Protein AF-A0AAV6MFD0-F1 (afdb_monomer_lite)

Structure (mmCIF, N/CA/C/O backbone):
data_AF-A0AAV6MFD0-F1
#
_entry.id   AF-A0AAV6MFD0-F1
#
loop_
_atom_site.group_PDB
_atom_site.id
_atom_site.type_symbol
_atom_site.label_atom_id
_atom_site.label_alt_id
_atom_site.label_comp_id
_atom_site.label_asym_id
_atom_site.label_entity_id
_atom_site.label_seq_id
_atom_site.pdbx_PDB_ins_code
_atom_site.Cartn_x
_atom_site.Cartn_y
_atom_site.Cartn_z
_atom_site.occupancy
_atom_site.B_iso_or_equiv
_atom_site.auth_seq_id
_atom_site.auth_comp_id
_atom_site.auth_asym_id
_atom_site.auth_atom_id
_atom_site.pdbx_PDB_model_num
ATOM 1 N N . MET A 1 1 ? 33.790 6.478 -23.981 1.00 60.81 1 MET A N 1
ATOM 2 C CA . MET A 1 1 ? 33.180 5.130 -23.931 1.00 60.81 1 MET A CA 1
ATOM 3 C C . MET A 1 1 ? 33.487 4.401 -22.621 1.00 60.81 1 MET A C 1
ATOM 5 O O . MET A 1 1 ? 32.547 4.173 -21.878 1.00 60.81 1 MET A O 1
ATOM 9 N N . ALA A 1 2 ? 34.751 4.144 -22.249 1.00 69.44 2 ALA A N 1
ATOM 10 C CA . ALA A 1 2 ? 35.078 3.409 -21.008 1.00 69.44 2 ALA A CA 1
ATOM 11 C C . ALA A 1 2 ? 34.530 4.035 -19.699 1.00 69.44 2 ALA A C 1
ATOM 13 O O . ALA A 1 2 ? 34.073 3.314 -18.813 1.00 69.44 2 ALA A O 1
ATOM 14 N N . SER A 1 3 ? 34.524 5.371 -19.586 1.00 84.44 3 SER A N 1
ATOM 15 C CA . SER A 1 3 ? 34.003 6.075 -18.399 1.00 84.44 3 SER A CA 1
ATOM 16 C C . SER A 1 3 ? 32.478 5.935 -18.230 1.00 84.44 3 SER A C 1
ATOM 18 O O . SER A 1 3 ? 32.012 5.660 -17.128 1.00 84.44 3 SER A O 1
ATOM 20 N N . ASP A 1 4 ? 31.698 6.026 -19.318 1.00 87.19 4 ASP A N 1
ATOM 21 C CA . ASP A 1 4 ? 30.232 5.868 -19.255 1.00 87.19 4 ASP A CA 1
ATOM 22 C C . ASP A 1 4 ? 29.831 4.421 -18.949 1.00 87.19 4 ASP A C 1
ATOM 24 O O . ASP A 1 4 ? 28.954 4.187 -18.125 1.00 87.19 4 ASP A O 1
ATOM 28 N N . GLN A 1 5 ? 30.529 3.442 -19.531 1.00 91.81 5 GLN A N 1
ATOM 29 C CA . GLN A 1 5 ? 30.286 2.027 -19.240 1.00 91.81 5 GLN A CA 1
ATOM 30 C C . GLN A 1 5 ? 30.584 1.687 -17.776 1.00 91.81 5 GLN A C 1
ATOM 32 O O . GLN A 1 5 ? 29.829 0.950 -17.140 1.00 91.81 5 GLN A O 1
ATOM 37 N N . THR A 1 6 ? 31.650 2.269 -17.222 1.00 94.56 6 THR A N 1
ATOM 38 C CA . THR A 1 6 ? 31.984 2.131 -15.799 1.00 94.56 6 THR A CA 1
ATOM 39 C C . THR A 1 6 ? 30.906 2.767 -14.919 1.00 94.56 6 THR A C 1
ATOM 41 O O . THR A 1 6 ? 30.470 2.152 -13.946 1.00 94.56 6 THR A O 1
ATOM 44 N N . LEU A 1 7 ? 30.427 3.965 -15.277 1.00 95.00 7 LEU A N 1
ATOM 45 C CA . LEU A 1 7 ? 29.325 4.625 -14.576 1.00 95.00 7 LEU A CA 1
ATOM 46 C C . LEU A 1 7 ? 28.056 3.767 -14.604 1.00 95.00 7 LEU A C 1
ATOM 48 O O . LEU A 1 7 ? 27.486 3.508 -13.549 1.00 95.00 7 LEU A O 1
ATOM 52 N N . PHE A 1 8 ? 27.658 3.264 -15.774 1.00 96.44 8 PHE A N 1
ATOM 53 C CA . PHE A 1 8 ? 26.491 2.398 -15.923 1.00 96.44 8 PHE A CA 1
ATOM 54 C C . PHE A 1 8 ? 26.594 1.142 -15.057 1.00 96.44 8 PHE A C 1
ATOM 56 O O . PHE A 1 8 ? 25.650 0.816 -14.338 1.00 96.44 8 PHE A O 1
ATOM 63 N N . HIS A 1 9 ? 27.743 0.462 -15.069 1.00 96.44 9 HIS A N 1
ATOM 64 C CA . HIS A 1 9 ? 27.942 -0.752 -14.281 1.00 96.44 9 HIS A CA 1
ATOM 65 C C . HIS A 1 9 ? 27.902 -0.474 -12.772 1.00 96.44 9 HIS A C 1
ATOM 67 O O . HIS A 1 9 ? 27.241 -1.198 -12.029 1.00 96.44 9 HIS A O 1
ATOM 73 N N . ASN A 1 10 ? 28.531 0.614 -12.319 1.00 96.94 10 ASN A N 1
ATOM 74 C CA . ASN A 1 10 ? 28.501 1.028 -10.915 1.00 96.94 10 ASN A CA 1
ATOM 75 C C . ASN A 1 10 ? 27.097 1.452 -10.471 1.00 96.94 10 ASN A C 1
ATOM 77 O O . ASN A 1 10 ? 26.659 1.094 -9.380 1.00 96.94 10 ASN A O 1
ATOM 81 N N . SER A 1 11 ? 26.366 2.181 -11.317 1.00 97.38 11 SER A N 1
ATOM 82 C CA . SER A 1 11 ? 24.970 2.546 -11.078 1.00 97.38 11 SER A CA 1
ATOM 83 C C . SER A 1 11 ? 24.072 1.309 -11.009 1.00 97.38 11 SER A C 1
ATOM 85 O O . SER A 1 11 ? 23.216 1.221 -10.130 1.00 97.38 11 SER A O 1
ATOM 87 N N . LEU A 1 12 ? 24.287 0.332 -11.892 1.00 97.50 12 LEU A N 1
ATOM 88 C CA . LEU A 1 12 ? 23.542 -0.922 -11.899 1.00 97.50 12 LEU A CA 1
ATOM 89 C C . LEU A 1 12 ? 23.825 -1.723 -10.627 1.00 97.50 12 LEU A C 1
ATOM 91 O O . LEU A 1 12 ? 22.891 -2.158 -9.958 1.00 97.50 12 LEU A O 1
ATOM 95 N N . LEU A 1 13 ? 25.097 -1.856 -10.245 1.00 97.19 13 LEU A N 1
ATOM 96 C CA . LEU A 1 13 ? 25.490 -2.484 -8.988 1.00 97.19 13 LEU A CA 1
ATOM 97 C C . LEU A 1 13 ? 24.844 -1.771 -7.794 1.00 97.19 13 LEU A C 1
ATOM 99 O O . LEU A 1 13 ? 24.273 -2.428 -6.926 1.00 97.19 13 LEU A O 1
ATOM 103 N N . ALA A 1 14 ? 24.859 -0.435 -7.776 1.00 96.44 14 ALA A N 1
ATOM 104 C CA . ALA A 1 14 ? 24.201 0.348 -6.738 1.00 96.44 14 ALA A CA 1
ATOM 105 C C . ALA A 1 14 ? 22.700 0.031 -6.651 1.00 96.44 14 ALA A C 1
ATOM 107 O O . ALA A 1 14 ? 22.212 -0.180 -5.545 1.00 96.44 14 ALA A O 1
ATOM 108 N N . LEU A 1 15 ? 21.983 -0.087 -7.779 1.00 96.88 15 LEU A N 1
ATOM 109 C CA . LEU A 1 15 ? 20.562 -0.466 -7.808 1.00 96.88 15 LEU A CA 1
ATOM 110 C C . LEU A 1 15 ? 20.304 -1.824 -7.129 1.00 96.88 15 LEU A C 1
ATOM 112 O O . LEU A 1 15 ? 19.366 -1.950 -6.338 1.00 96.88 15 LEU A O 1
ATOM 116 N N . TYR A 1 16 ? 21.147 -2.825 -7.391 1.00 96.38 16 TYR A N 1
ATOM 117 C CA . TYR A 1 16 ? 21.036 -4.130 -6.733 1.00 96.38 16 TYR A CA 1
ATOM 118 C C . TYR A 1 16 ? 21.397 -4.063 -5.244 1.00 96.38 16 TYR A C 1
ATOM 120 O O . TYR A 1 16 ? 20.725 -4.689 -4.424 1.00 96.38 16 TYR A O 1
ATOM 128 N N . LEU A 1 17 ? 22.409 -3.274 -4.870 1.00 95.88 17 LEU A N 1
ATOM 129 C CA . LEU A 1 17 ? 22.854 -3.141 -3.481 1.00 95.88 17 LEU A CA 1
ATOM 130 C C . LEU A 1 17 ? 21.866 -2.370 -2.597 1.00 95.88 17 LEU A C 1
ATOM 132 O O . LEU A 1 17 ? 21.752 -2.683 -1.414 1.00 95.88 17 LEU A O 1
ATOM 136 N N . ILE A 1 18 ? 21.121 -1.398 -3.135 1.00 94.50 18 ILE A N 1
ATOM 137 C CA . ILE A 1 18 ? 20.129 -0.642 -2.347 1.00 94.50 18 ILE A CA 1
ATOM 138 C C . ILE A 1 18 ? 18.851 -1.444 -2.061 1.00 94.50 18 ILE A C 1
ATOM 140 O O . ILE A 1 18 ? 18.141 -1.132 -1.103 1.00 94.50 18 ILE A O 1
ATOM 144 N N . GLY A 1 19 ? 18.547 -2.479 -2.852 1.00 91.06 19 GLY A N 1
ATOM 145 C CA . GLY A 1 19 ? 17.325 -3.281 -2.727 1.00 91.06 19 GLY A CA 1
ATOM 146 C C . GLY A 1 19 ? 17.182 -3.996 -1.373 1.00 91.06 19 GLY A C 1
ATOM 147 O O . GLY A 1 19 ? 16.218 -3.719 -0.652 1.00 91.06 19 GLY A O 1
ATOM 148 N N . PRO A 1 20 ? 18.118 -4.883 -0.976 1.00 91.19 20 PRO A N 1
ATOM 149 C CA . PRO A 1 20 ? 18.014 -5.631 0.279 1.00 91.19 20 PRO A CA 1
ATOM 150 C C . PRO A 1 20 ? 17.936 -4.740 1.534 1.00 91.19 20 PRO A C 1
ATOM 152 O O . PRO A 1 20 ? 17.018 -4.946 2.336 1.00 91.19 20 PRO A O 1
ATOM 155 N N . PRO A 1 21 ? 18.786 -3.703 1.709 1.00 91.25 21 PRO A N 1
ATOM 156 C CA . PRO A 1 21 ? 18.661 -2.770 2.827 1.00 91.25 21 PRO A CA 1
ATOM 157 C C . PRO A 1 21 ? 17.317 -2.040 2.843 1.00 91.25 21 PRO A C 1
ATOM 159 O O . PRO A 1 21 ? 16.746 -1.849 3.917 1.00 91.25 21 PRO A O 1
ATOM 162 N N . THR A 1 22 ? 16.777 -1.675 1.675 1.00 89.38 22 THR A N 1
ATOM 163 C CA . THR A 1 22 ? 15.444 -1.062 1.562 1.00 89.38 22 THR A CA 1
ATOM 164 C C . THR A 1 22 ? 14.358 -2.025 2.052 1.00 89.38 22 THR A C 1
ATOM 166 O O . THR A 1 22 ? 13.539 -1.643 2.889 1.00 89.38 22 THR A O 1
ATOM 169 N N . ALA A 1 23 ? 14.383 -3.288 1.611 1.00 86.06 23 ALA A N 1
ATOM 170 C CA . ALA A 1 23 ? 13.405 -4.299 2.018 1.00 86.06 23 ALA A CA 1
ATOM 171 C C . ALA A 1 23 ? 13.430 -4.571 3.530 1.00 86.06 23 ALA A C 1
ATOM 173 O O . ALA A 1 23 ? 12.378 -4.635 4.174 1.00 86.06 23 ALA A O 1
ATOM 174 N N . VAL A 1 24 ? 14.631 -4.703 4.103 1.00 85.62 24 VAL A N 1
ATOM 175 C CA . VAL A 1 24 ? 14.827 -4.893 5.547 1.00 85.62 24 VAL A CA 1
ATOM 176 C C . VAL A 1 24 ? 14.362 -3.656 6.310 1.00 85.62 24 VAL A C 1
ATOM 178 O O . VAL A 1 24 ? 13.569 -3.776 7.243 1.00 85.62 24 VAL A O 1
ATOM 181 N N . SER A 1 25 ? 14.779 -2.462 5.886 1.00 85.06 25 SER A N 1
ATOM 182 C CA . SER A 1 25 ? 14.418 -1.211 6.560 1.00 85.06 25 SER A CA 1
ATOM 183 C C . SER A 1 25 ? 12.909 -1.006 6.578 1.00 85.06 25 SER A C 1
ATOM 185 O O . SER A 1 25 ? 12.350 -0.726 7.634 1.00 85.06 25 SER A O 1
ATOM 187 N N . LEU A 1 26 ? 12.219 -1.231 5.456 1.00 84.75 26 LEU A N 1
ATOM 188 C CA . LEU A 1 26 ? 10.765 -1.069 5.359 1.00 84.75 26 LEU A CA 1
ATOM 189 C C . LEU A 1 26 ? 9.966 -2.148 6.104 1.00 84.75 26 LEU A C 1
ATOM 191 O O . LEU A 1 26 ? 8.753 -2.000 6.254 1.00 84.75 26 LEU A O 1
ATOM 195 N N . ARG A 1 27 ? 10.601 -3.212 6.617 1.00 78.25 27 ARG A N 1
ATOM 196 C CA . ARG A 1 27 ? 9.952 -4.146 7.554 1.00 78.25 27 ARG A CA 1
ATOM 197 C C . ARG A 1 27 ? 9.784 -3.524 8.944 1.00 78.25 27 ARG A C 1
ATOM 199 O O . ARG A 1 27 ? 8.785 -3.799 9.604 1.00 78.25 27 ARG A O 1
ATOM 206 N N . PHE A 1 28 ? 10.715 -2.667 9.361 1.00 79.12 28 PHE A N 1
ATOM 207 C CA . PHE A 1 28 ? 10.746 -2.077 10.707 1.00 79.12 28 PHE A CA 1
ATOM 208 C C . PHE A 1 28 ? 10.357 -0.593 10.724 1.00 79.12 28 PHE A C 1
ATOM 210 O O . PHE A 1 28 ? 9.694 -0.120 11.645 1.00 79.12 28 PHE A O 1
ATOM 217 N N . LEU A 1 29 ? 10.741 0.148 9.687 1.00 79.00 29 LEU A N 1
ATOM 218 C CA . LEU A 1 29 ? 10.576 1.588 9.561 1.00 79.00 29 LEU A CA 1
ATOM 219 C C . LEU A 1 29 ? 9.691 1.892 8.357 1.00 79.00 29 LEU A C 1
ATOM 221 O O . LEU A 1 29 ? 10.144 1.940 7.217 1.00 79.00 29 LEU A O 1
ATOM 225 N N . GLN A 1 30 ? 8.409 2.133 8.620 1.00 80.31 30 GLN A N 1
ATOM 226 C CA . GLN A 1 30 ? 7.499 2.573 7.569 1.00 80.31 30 GLN A CA 1
ATOM 227 C C . GLN A 1 30 ? 7.859 3.981 7.104 1.00 80.31 30 GLN A C 1
ATOM 229 O O . GLN A 1 30 ? 8.066 4.884 7.923 1.00 80.31 30 GLN A O 1
ATOM 234 N N . ALA A 1 31 ? 7.898 4.169 5.783 1.00 74.19 31 ALA A N 1
ATOM 235 C CA . ALA A 1 31 ? 8.101 5.484 5.199 1.00 74.19 31 ALA A CA 1
ATOM 236 C C . ALA A 1 31 ? 6.989 6.434 5.695 1.00 74.19 31 ALA A C 1
ATOM 238 O O . ALA A 1 31 ? 5.804 6.102 5.575 1.00 74.19 31 ALA A O 1
ATOM 239 N N . PRO A 1 32 ? 7.345 7.602 6.253 1.00 78.12 32 PRO A N 1
ATOM 240 C CA . PRO A 1 32 ? 6.478 8.448 7.078 1.00 78.12 32 PRO A CA 1
ATOM 241 C C . PRO A 1 32 ? 5.497 9.286 6.240 1.00 78.12 32 PRO A C 1
ATOM 243 O O . PRO A 1 32 ? 5.425 10.500 6.381 1.00 78.12 32 PRO A O 1
ATOM 246 N N . TYR A 1 33 ? 4.747 8.670 5.330 1.00 75.44 33 TYR A N 1
ATOM 247 C CA . TYR A 1 33 ? 3.759 9.372 4.513 1.00 75.44 33 TYR A CA 1
ATOM 248 C C . TYR A 1 33 ? 2.488 8.550 4.300 1.00 75.44 33 TYR A C 1
ATOM 250 O O . TYR A 1 33 ? 2.470 7.320 4.393 1.00 75.44 33 TYR A O 1
ATOM 258 N N . GLY A 1 34 ? 1.384 9.240 4.005 1.00 76.94 34 GLY A N 1
ATOM 259 C CA . GLY A 1 34 ? 0.070 8.612 3.883 1.00 76.94 34 GLY A CA 1
ATOM 260 C C . GLY A 1 34 ? -0.427 8.067 5.226 1.00 76.94 34 GLY A C 1
ATOM 261 O O . GLY A 1 34 ? -0.542 8.814 6.195 1.00 76.94 34 GLY A O 1
ATOM 262 N N . LYS A 1 35 ? -0.733 6.765 5.286 1.00 73.56 35 LYS A N 1
ATOM 263 C CA . LYS A 1 35 ? -1.275 6.091 6.486 1.00 73.56 35 LYS A CA 1
ATOM 264 C C . LYS A 1 35 ? -0.295 6.027 7.658 1.00 73.56 35 LYS A C 1
ATOM 266 O O . LYS A 1 35 ? -0.737 5.901 8.795 1.00 73.56 35 LYS A O 1
ATOM 271 N N . HIS A 1 36 ? 1.001 6.129 7.365 1.00 77.25 36 HIS A N 1
ATOM 272 C CA . HIS A 1 36 ? 2.100 5.986 8.324 1.00 77.25 36 HIS A CA 1
ATOM 273 C C . HIS A 1 36 ? 2.770 7.326 8.657 1.00 77.25 36 HIS A C 1
ATOM 275 O O . HIS A 1 36 ? 3.905 7.352 9.123 1.00 77.25 36 HIS A O 1
ATOM 281 N N . ASN A 1 37 ? 2.102 8.452 8.380 1.00 75.44 37 ASN A N 1
ATOM 282 C CA . ASN A 1 37 ? 2.649 9.770 8.687 1.00 75.44 37 ASN A CA 1
ATOM 283 C C . ASN A 1 37 ? 2.888 9.941 10.199 1.00 75.44 37 ASN A C 1
ATOM 285 O O . ASN A 1 37 ? 2.001 9.653 11.002 1.00 75.44 37 ASN A O 1
ATOM 289 N N . ARG A 1 38 ? 4.067 10.450 10.573 1.00 76.88 38 ARG A N 1
ATOM 290 C CA . ARG A 1 38 ? 4.470 10.715 11.964 1.00 76.88 38 ARG A CA 1
ATOM 291 C C . ARG A 1 38 ? 5.343 11.974 12.049 1.00 76.88 38 ARG A C 1
ATOM 293 O O . ARG A 1 38 ? 6.074 12.248 11.095 1.00 76.88 38 ARG A O 1
ATOM 300 N N . PRO A 1 39 ? 5.288 12.737 13.156 1.00 74.12 39 PRO A N 1
ATOM 301 C CA . PRO A 1 39 ? 6.138 13.913 13.341 1.00 74.12 39 PRO A CA 1
ATOM 302 C C . PRO A 1 39 ? 7.629 13.531 13.410 1.00 74.12 39 PRO A C 1
ATOM 304 O O . PRO A 1 39 ? 7.971 12.372 13.644 1.00 74.12 39 PRO A O 1
ATOM 307 N N . GLY A 1 40 ? 8.516 14.510 13.198 1.00 79.75 40 GLY A N 1
ATOM 308 C CA . GLY A 1 40 ? 9.974 14.332 13.315 1.00 79.75 40 GLY A CA 1
ATOM 309 C C . GLY A 1 40 ? 10.732 14.063 12.007 1.00 79.75 40 GLY A C 1
ATOM 310 O O . GLY A 1 40 ? 11.914 13.754 12.056 1.00 79.75 40 GLY A O 1
ATOM 311 N N . TRP A 1 41 ? 10.089 14.201 10.841 1.00 82.25 41 TRP A N 1
ATOM 312 C CA . TRP A 1 41 ? 10.698 13.963 9.515 1.00 82.25 41 TRP A CA 1
ATOM 313 C C . TRP A 1 41 ? 10.954 15.244 8.701 1.00 82.25 41 TRP A C 1
ATOM 315 O O . TRP A 1 41 ? 11.002 15.219 7.471 1.00 82.25 41 TRP A O 1
ATOM 325 N N . GLY A 1 42 ? 11.134 16.368 9.398 1.00 86.19 42 GLY A N 1
ATOM 326 C CA . GLY A 1 42 ? 11.449 17.660 8.790 1.00 86.19 42 GLY A CA 1
ATOM 327 C C . GLY A 1 42 ? 10.239 18.376 8.169 1.00 86.19 42 GLY A C 1
ATOM 328 O O . GLY A 1 42 ? 9.090 18.053 8.491 1.00 86.19 42 GLY A O 1
ATOM 329 N N . PRO A 1 43 ? 10.481 19.387 7.313 1.00 89.94 43 PRO A N 1
ATOM 330 C CA . PRO A 1 43 ? 9.419 20.173 6.699 1.00 89.94 43 PRO A CA 1
ATOM 331 C C . PRO A 1 43 ? 8.567 19.326 5.752 1.00 89.94 43 PRO A C 1
ATOM 333 O O . PRO A 1 43 ? 9.021 18.337 5.166 1.00 89.94 43 PRO A O 1
ATOM 336 N N . THR A 1 44 ? 7.315 19.743 5.580 1.00 89.69 44 THR A N 1
ATOM 337 C CA . THR A 1 44 ? 6.358 19.060 4.708 1.00 89.69 44 THR A CA 1
ATOM 338 C C . THR A 1 44 ? 5.912 19.956 3.556 1.00 89.69 44 THR A C 1
ATOM 340 O O . THR A 1 44 ? 5.904 21.178 3.675 1.00 89.69 44 THR A O 1
ATOM 343 N N . MET A 1 45 ? 5.540 19.346 2.431 1.00 88.75 45 MET A N 1
ATOM 344 C CA . MET A 1 45 ? 5.013 20.026 1.245 1.00 88.75 45 MET A CA 1
ATOM 345 C C . MET A 1 45 ? 3.674 19.420 0.805 1.00 88.75 45 MET A C 1
ATOM 347 O O . MET A 1 45 ? 3.234 18.390 1.321 1.00 88.75 45 MET A O 1
ATOM 351 N N . SER A 1 46 ? 2.997 20.046 -0.163 1.00 89.12 46 SER A N 1
ATOM 352 C CA . SER A 1 46 ? 1.727 19.505 -0.662 1.00 89.12 46 SER A CA 1
ATOM 353 C C . SER A 1 46 ? 1.931 18.146 -1.343 1.00 89.12 46 SER A C 1
ATOM 355 O O . SER A 1 46 ? 2.851 17.985 -2.142 1.00 89.12 46 SER A O 1
ATOM 357 N N . VAL A 1 47 ? 1.052 17.180 -1.056 1.00 87.75 47 VAL A N 1
ATOM 358 C CA . VAL A 1 47 ? 1.147 15.816 -1.605 1.00 87.75 47 VAL A CA 1
ATOM 359 C C . VAL A 1 47 ? 1.201 15.802 -3.143 1.00 87.75 47 VAL A C 1
ATOM 361 O O . VAL A 1 47 ? 2.095 15.145 -3.666 1.00 87.75 47 VAL A O 1
ATOM 364 N N . PRO A 1 48 ? 0.338 16.522 -3.896 1.00 90.25 48 PRO A N 1
ATOM 365 C CA . PRO A 1 48 ? 0.422 16.518 -5.359 1.00 90.25 48 PRO A CA 1
ATOM 366 C C . PRO A 1 48 ? 1.765 17.045 -5.880 1.00 90.25 48 PRO A C 1
ATOM 368 O O . PRO A 1 48 ? 2.330 16.463 -6.799 1.00 90.25 48 PRO A O 1
ATOM 371 N N . LEU A 1 49 ? 2.300 18.106 -5.262 1.00 91.25 49 LEU A N 1
ATOM 372 C CA . LEU A 1 49 ? 3.596 18.669 -5.646 1.00 91.25 49 LEU A CA 1
ATOM 373 C C . LEU A 1 49 ? 4.744 17.698 -5.356 1.00 91.25 49 LEU A C 1
ATOM 375 O O . LEU A 1 49 ? 5.616 17.539 -6.200 1.00 91.25 49 LEU A O 1
ATOM 379 N N . ALA A 1 50 ? 4.721 17.019 -4.204 1.00 92.25 50 ALA A N 1
ATOM 380 C CA . ALA A 1 50 ? 5.728 16.017 -3.862 1.00 92.25 50 ALA A CA 1
ATOM 381 C C . ALA A 1 50 ? 5.776 14.887 -4.895 1.00 92.25 50 ALA A C 1
ATOM 383 O O . ALA A 1 50 ? 6.854 14.562 -5.381 1.00 92.25 50 ALA A O 1
ATOM 384 N N . TRP A 1 51 ? 4.612 14.342 -5.269 1.00 90.88 51 TRP A N 1
ATOM 385 C CA . TRP A 1 51 ? 4.518 13.292 -6.285 1.00 90.88 51 TRP A CA 1
ATOM 386 C C . TRP A 1 51 ? 4.982 13.769 -7.664 1.00 90.88 51 TRP A C 1
ATOM 388 O O . TRP A 1 51 ? 5.725 13.053 -8.321 1.00 90.88 51 TRP A O 1
ATOM 398 N N . PHE A 1 52 ? 4.595 14.977 -8.088 1.00 95.62 52 PHE A N 1
ATOM 399 C CA . PHE A 1 52 ? 5.070 15.539 -9.356 1.00 95.62 52 PHE A CA 1
ATOM 400 C C . PHE A 1 52 ? 6.597 15.683 -9.367 1.00 95.62 52 PHE A C 1
ATOM 402 O O . PHE A 1 52 ? 7.252 15.204 -10.287 1.00 95.62 52 PHE A O 1
ATOM 409 N N . LEU A 1 53 ? 7.172 16.303 -8.331 1.00 95.44 53 LEU A N 1
ATOM 410 C CA . LEU A 1 53 ? 8.610 16.556 -8.269 1.00 95.44 53 LEU A CA 1
ATOM 411 C C . LEU A 1 53 ? 9.405 15.256 -8.199 1.00 95.44 53 LEU A C 1
ATOM 413 O O . LEU A 1 53 ? 10.305 15.073 -9.012 1.00 95.44 53 LEU A O 1
ATOM 417 N N . MET A 1 54 ? 9.063 14.354 -7.274 1.00 95.38 54 MET A N 1
ATOM 418 C CA . MET A 1 54 ? 9.855 13.147 -7.035 1.00 95.38 54 MET A CA 1
ATOM 419 C C . MET A 1 54 ? 9.836 12.174 -8.219 1.00 95.38 54 MET A C 1
ATOM 421 O O . MET A 1 54 ? 10.826 11.487 -8.440 1.00 95.38 54 MET A O 1
ATOM 425 N N . GLU A 1 55 ? 8.747 12.133 -8.992 1.00 96.62 55 GLU A N 1
ATOM 426 C CA . GLU A 1 55 ? 8.626 11.271 -10.175 1.00 96.62 55 GLU A CA 1
ATOM 427 C C . GLU A 1 55 ? 9.172 11.939 -11.446 1.00 96.62 55 GLU A C 1
ATOM 429 O O . GLU A 1 55 ? 9.614 11.240 -12.354 1.00 96.62 55 GLU A O 1
ATOM 434 N N . SER A 1 56 ? 9.243 13.277 -11.501 1.00 96.81 56 SER A N 1
ATOM 435 C CA . SER A 1 56 ? 9.637 14.024 -12.708 1.00 96.81 56 SER A CA 1
ATOM 436 C C . SER A 1 56 ? 10.930 13.587 -13.414 1.00 96.81 56 SER A C 1
ATOM 438 O O . SER A 1 56 ? 10.910 13.611 -14.651 1.00 96.81 56 SER A O 1
ATOM 440 N N . PRO A 1 57 ? 12.018 13.146 -12.732 1.00 97.88 57 PRO A N 1
ATOM 441 C CA . PRO A 1 57 ? 13.240 12.702 -13.412 1.00 97.88 57 PRO A CA 1
ATOM 442 C C . PRO A 1 57 ? 13.015 11.612 -14.453 1.00 97.88 57 PRO A C 1
ATOM 444 O O . PRO A 1 57 ? 13.702 11.556 -15.465 1.00 97.88 57 PRO A O 1
ATOM 447 N N . THR A 1 58 ? 12.021 10.760 -14.248 1.00 97.19 58 THR A N 1
ATOM 448 C CA . THR A 1 58 ? 11.704 9.654 -15.161 1.00 97.19 58 THR A CA 1
ATOM 449 C C . THR A 1 58 ? 11.156 10.114 -16.511 1.00 97.19 58 THR A C 1
ATOM 451 O O . THR A 1 58 ? 11.234 9.366 -17.480 1.00 97.19 58 THR A O 1
ATOM 454 N N . LEU A 1 59 ? 10.646 11.346 -16.607 1.00 97.19 59 LEU A N 1
ATOM 455 C CA . LEU A 1 59 ? 10.208 11.940 -17.867 1.00 97.19 59 LEU A CA 1
ATOM 456 C C . LEU A 1 59 ? 11.323 12.755 -18.509 1.00 97.19 59 LEU A C 1
ATOM 458 O O . LEU A 1 59 ? 11.794 12.413 -19.590 1.00 97.19 59 LEU A O 1
ATOM 462 N N . TRP A 1 60 ? 11.752 13.836 -17.853 1.00 97.50 60 TRP A N 1
ATOM 463 C CA . TRP A 1 60 ? 12.663 14.782 -18.493 1.00 97.50 60 TRP A CA 1
ATOM 464 C C . TRP A 1 60 ? 14.055 14.180 -18.705 1.00 97.50 60 TRP A C 1
ATOM 466 O O . TRP A 1 60 ? 14.630 14.391 -19.766 1.00 97.50 60 TRP A O 1
ATOM 476 N N . LEU A 1 61 ? 14.584 13.375 -17.774 1.00 97.62 61 LEU A N 1
ATOM 477 C CA . LEU A 1 61 ? 15.913 12.780 -17.955 1.00 97.62 61 LEU A CA 1
ATOM 478 C C . LEU A 1 61 ? 15.888 11.689 -19.031 1.00 97.62 61 LEU A C 1
ATOM 480 O O . LEU A 1 61 ? 16.814 11.616 -19.831 1.00 97.62 61 LEU A O 1
ATOM 484 N N . THR A 1 62 ? 14.808 10.908 -19.115 1.00 97.81 62 THR A N 1
ATOM 485 C CA . THR A 1 62 ? 14.617 9.926 -20.192 1.00 97.81 62 THR A CA 1
ATOM 486 C C . THR A 1 62 ? 14.602 10.606 -21.557 1.00 97.81 62 THR A C 1
ATOM 488 O O . THR A 1 62 ? 15.335 10.200 -22.455 1.00 97.81 62 THR A O 1
ATOM 491 N N . LEU A 1 63 ? 13.825 11.684 -21.707 1.00 97.31 63 LEU A N 1
ATOM 492 C CA . LEU A 1 63 ? 13.741 12.442 -22.959 1.00 97.31 63 LEU A CA 1
ATOM 493 C C . LEU A 1 63 ? 15.072 13.106 -23.346 1.00 97.31 63 LEU A C 1
ATOM 495 O O . LEU A 1 63 ? 15.353 13.241 -24.533 1.00 97.31 63 LEU A O 1
ATOM 499 N N . LEU A 1 64 ? 15.898 13.491 -22.367 1.00 97.12 64 LEU A N 1
ATOM 500 C CA . LEU A 1 64 ? 17.231 14.051 -22.612 1.00 97.12 64 LEU A CA 1
ATOM 501 C C . LEU A 1 64 ? 18.278 12.982 -22.959 1.00 97.12 64 LEU A C 1
ATOM 503 O O . LEU A 1 64 ? 19.134 13.220 -23.805 1.00 97.12 64 LEU A O 1
ATOM 507 N N . LEU A 1 65 ? 18.247 11.820 -22.299 1.00 96.25 65 LEU A N 1
ATOM 508 C CA . LEU A 1 65 ? 19.280 10.787 -22.443 1.00 96.25 65 LEU A CA 1
ATOM 509 C C . LEU A 1 65 ? 19.019 9.809 -23.587 1.00 96.25 65 LEU A C 1
ATOM 511 O O . LEU A 1 65 ? 19.975 9.269 -24.146 1.00 96.25 65 LEU A O 1
ATOM 515 N N . PHE A 1 66 ? 17.753 9.539 -23.915 1.00 97.38 66 PHE A N 1
ATOM 516 C CA . PHE A 1 66 ? 17.401 8.542 -24.923 1.00 97.38 66 PHE A CA 1
ATOM 517 C C . PHE A 1 66 ? 17.997 8.858 -26.309 1.00 97.38 66 PHE A C 1
ATOM 519 O O . PHE A 1 66 ? 18.610 7.953 -26.874 1.00 97.38 66 PHE A O 1
ATOM 526 N N . PRO A 1 67 ? 17.931 10.104 -26.833 1.00 97.00 67 PRO A N 1
ATOM 527 C CA . PRO A 1 67 ? 18.491 10.447 -28.147 1.00 97.00 67 PRO A CA 1
ATOM 528 C C . PRO A 1 67 ? 20.014 10.285 -28.247 1.00 97.00 67 PRO A C 1
ATOM 530 O O . PRO A 1 67 ? 20.543 10.084 -29.332 1.00 97.00 67 PRO A O 1
ATOM 533 N N . SER A 1 68 ? 20.721 10.341 -27.117 1.00 93.75 68 SER A N 1
ATOM 534 C CA . SER A 1 68 ? 22.182 10.195 -27.041 1.00 93.75 68 SER A CA 1
ATOM 535 C C . SER A 1 68 ? 22.647 8.731 -27.028 1.00 93.75 68 SER A C 1
ATOM 537 O O . SER A 1 68 ? 23.812 8.449 -26.743 1.00 93.75 68 SER A O 1
ATOM 539 N N . GLY A 1 69 ? 21.733 7.779 -27.219 1.00 94.12 69 GLY A N 1
ATOM 540 C CA . GLY A 1 69 ? 22.040 6.357 -27.325 1.00 94.12 69 GLY A CA 1
ATOM 541 C C . GLY A 1 69 ? 22.226 5.902 -28.771 1.00 94.12 69 GLY A C 1
ATOM 542 O O . GLY A 1 69 ? 21.602 6.443 -29.685 1.00 94.12 69 GLY A O 1
ATOM 543 N N . ASP A 1 70 ? 23.041 4.868 -28.962 1.00 93.62 70 ASP A N 1
ATOM 544 C CA . ASP A 1 70 ? 23.392 4.333 -30.286 1.00 93.62 70 ASP A CA 1
ATOM 545 C C . ASP A 1 70 ? 22.171 3.681 -30.960 1.00 93.62 70 ASP A C 1
ATOM 547 O O . ASP A 1 70 ? 22.027 3.719 -32.178 1.00 93.62 70 ASP A O 1
ATOM 551 N N . ASN A 1 71 ? 21.234 3.176 -30.152 1.00 93.94 71 ASN A N 1
ATOM 552 C CA . ASN A 1 71 ? 19.986 2.534 -30.568 1.00 93.94 71 ASN A CA 1
ATOM 553 C C . ASN A 1 71 ? 18.780 3.490 -30.496 1.00 93.94 71 ASN A C 1
ATOM 555 O O . ASN A 1 71 ? 17.633 3.047 -30.480 1.00 93.94 71 ASN A O 1
ATOM 559 N N . SER A 1 72 ? 19.000 4.807 -30.429 1.00 93.44 72 SER A N 1
ATOM 560 C CA . SER A 1 72 ? 17.923 5.804 -30.289 1.00 93.44 72 SER A CA 1
ATOM 561 C C . SER A 1 72 ? 16.986 5.892 -31.500 1.00 93.44 72 SER A C 1
ATOM 563 O O . SER A 1 72 ? 15.811 6.226 -31.348 1.00 93.44 72 SER A O 1
ATOM 565 N N . SER A 1 73 ? 17.476 5.561 -32.696 1.00 94.75 73 SER A N 1
ATOM 566 C CA . SER A 1 73 ? 16.684 5.477 -33.930 1.00 94.75 73 SER A CA 1
ATOM 567 C C . SER A 1 73 ? 16.048 4.100 -34.150 1.00 94.75 73 SER A C 1
ATOM 569 O O . SER A 1 73 ? 15.224 3.943 -35.052 1.00 94.75 73 SER A O 1
ATOM 571 N N . ASN A 1 74 ? 16.399 3.099 -33.335 1.00 95.44 74 ASN A N 1
ATOM 572 C CA . ASN A 1 74 ? 15.865 1.750 -33.466 1.00 95.44 74 ASN A CA 1
ATOM 573 C C . ASN A 1 74 ? 14.393 1.717 -33.024 1.00 95.44 74 ASN A C 1
ATOM 575 O O . ASN A 1 74 ? 14.049 2.069 -31.892 1.00 95.44 74 ASN A O 1
ATOM 579 N N . TYR A 1 75 ? 13.516 1.236 -33.908 1.00 95.62 75 TYR A N 1
ATOM 580 C CA . TYR A 1 75 ? 12.080 1.154 -33.650 1.00 95.62 75 TYR A CA 1
ATOM 581 C C . TYR A 1 75 ? 11.727 0.236 -32.462 1.00 95.62 75 TYR A C 1
ATOM 583 O O . TYR A 1 75 ? 10.753 0.510 -31.764 1.00 95.62 75 TYR A O 1
ATOM 591 N N . LYS A 1 76 ? 12.518 -0.811 -32.180 1.00 96.81 76 LYS A N 1
ATOM 592 C CA . LYS A 1 76 ? 12.353 -1.695 -31.010 1.00 96.81 76 LYS A CA 1
ATOM 593 C C . LYS A 1 76 ? 12.644 -0.952 -29.706 1.00 96.81 76 LYS A C 1
ATOM 595 O O . LYS A 1 76 ? 11.838 -1.006 -28.776 1.00 96.81 76 LYS A O 1
ATOM 600 N N . SER A 1 77 ? 13.752 -0.210 -29.654 1.00 96.88 77 SER A N 1
ATOM 601 C CA . SER A 1 77 ? 14.110 0.631 -28.503 1.00 96.88 77 SER A CA 1
ATOM 602 C C . SER A 1 77 ? 13.098 1.756 -28.285 1.00 96.88 77 SER A C 1
ATOM 604 O O . SER A 1 77 ? 12.702 2.014 -27.147 1.00 96.88 77 SER A O 1
ATOM 606 N N . LEU A 1 78 ? 12.633 2.392 -29.366 1.00 97.12 78 LEU A N 1
ATOM 607 C CA . LEU A 1 78 ? 11.578 3.410 -29.326 1.00 97.12 78 LEU A CA 1
ATOM 608 C C . LEU A 1 78 ? 10.259 2.842 -28.788 1.00 97.12 78 LEU A C 1
ATOM 610 O O . LEU A 1 78 ? 9.617 3.460 -27.937 1.00 97.12 78 LEU A O 1
ATOM 614 N N . LEU A 1 79 ? 9.869 1.649 -29.240 1.00 96.69 79 LEU A N 1
ATOM 615 C CA . LEU A 1 79 ? 8.659 0.979 -28.777 1.00 96.69 79 LEU A CA 1
ATOM 616 C C . LEU A 1 79 ? 8.732 0.676 -27.274 1.00 96.69 79 LEU A C 1
ATOM 618 O O . LEU A 1 79 ? 7.800 1.009 -26.544 1.00 96.69 79 LEU A O 1
ATOM 622 N N . LEU A 1 80 ? 9.855 0.135 -26.791 1.00 97.50 80 LEU A N 1
ATOM 623 C CA . LEU A 1 80 ? 10.078 -0.093 -25.361 1.00 97.50 80 LEU A CA 1
ATOM 624 C C . LEU A 1 80 ? 10.000 1.211 -24.559 1.00 97.50 80 LEU A C 1
ATOM 626 O O . LEU A 1 80 ? 9.177 1.325 -23.650 1.00 97.50 80 LEU A O 1
ATOM 630 N N . ILE A 1 81 ? 10.808 2.221 -24.900 1.00 97.62 81 ILE A N 1
ATOM 631 C CA . ILE A 1 81 ? 10.858 3.453 -24.101 1.00 97.62 81 ILE A CA 1
ATOM 632 C C . ILE A 1 81 ? 9.521 4.204 -24.113 1.00 97.62 81 ILE A C 1
ATOM 634 O O . ILE A 1 81 ? 9.188 4.875 -23.137 1.00 97.62 81 ILE A O 1
ATOM 638 N N . SER A 1 82 ? 8.714 4.057 -25.170 1.00 97.69 82 SER A N 1
ATOM 639 C CA . SER A 1 82 ? 7.379 4.654 -25.231 1.00 97.69 82 SER A CA 1
ATOM 640 C C . SER A 1 82 ? 6.447 4.127 -24.132 1.00 97.69 82 SER A C 1
ATOM 642 O O . SER A 1 82 ? 5.716 4.917 -23.535 1.00 97.69 82 SER A O 1
ATOM 644 N N . LEU A 1 83 ? 6.520 2.834 -23.786 1.00 97.81 83 LEU A N 1
ATOM 645 C CA . LEU A 1 83 ? 5.737 2.243 -22.692 1.00 97.81 83 LEU A CA 1
ATOM 646 C C . LEU A 1 83 ? 6.211 2.746 -21.324 1.00 97.81 83 LEU A C 1
ATOM 648 O O . LEU A 1 83 ? 5.390 3.082 -20.469 1.00 97.81 83 LEU A O 1
ATOM 652 N N . PHE A 1 84 ? 7.527 2.880 -21.142 1.00 97.88 84 PHE A N 1
ATOM 653 C CA . PHE A 1 84 ? 8.112 3.479 -19.940 1.00 97.88 84 PHE A CA 1
ATOM 654 C C . PHE A 1 84 ? 7.641 4.928 -19.748 1.00 97.88 84 PHE A C 1
ATOM 656 O O . PHE A 1 84 ? 7.160 5.306 -18.677 1.00 97.88 84 PHE A O 1
ATOM 663 N N . LEU A 1 85 ? 7.705 5.735 -20.812 1.00 98.06 85 LEU A N 1
ATOM 664 C CA . LEU A 1 85 ? 7.218 7.113 -20.809 1.00 98.06 85 LEU A CA 1
ATOM 665 C C . LEU A 1 85 ? 5.703 7.188 -20.598 1.00 98.06 85 LEU A C 1
ATOM 667 O O . LEU A 1 85 ? 5.243 8.093 -19.908 1.00 98.06 85 LEU A O 1
ATOM 671 N N . LEU A 1 86 ? 4.921 6.247 -21.133 1.00 97.75 86 LEU A N 1
ATOM 672 C CA . LEU A 1 86 ? 3.472 6.191 -20.929 1.00 97.75 86 LEU A CA 1
ATOM 673 C C . LEU A 1 86 ? 3.118 5.986 -19.448 1.00 97.75 86 LEU A C 1
ATOM 675 O O . LEU A 1 86 ? 2.278 6.720 -18.913 1.00 97.75 86 LEU A O 1
ATOM 679 N N . HIS A 1 87 ? 3.783 5.043 -18.769 1.00 97.62 87 HIS A N 1
ATOM 680 C CA . HIS A 1 87 ? 3.639 4.862 -17.323 1.00 97.62 87 HIS A CA 1
ATOM 681 C C . HIS A 1 87 ? 3.956 6.159 -16.581 1.00 97.62 87 HIS A C 1
ATOM 683 O O . HIS A 1 87 ? 3.127 6.672 -15.819 1.00 97.62 87 HIS A O 1
ATOM 689 N N . TYR A 1 88 ? 5.136 6.727 -16.835 1.00 97.62 88 TYR A N 1
ATOM 690 C CA . TYR A 1 88 ? 5.604 7.894 -16.098 1.00 97.62 88 TYR A CA 1
ATOM 691 C C . TYR A 1 88 ? 4.872 9.185 -16.462 1.00 97.62 88 TYR A C 1
ATOM 693 O O . TYR A 1 88 ? 4.768 10.075 -15.621 1.00 97.62 88 TYR A O 1
ATOM 701 N N . LEU A 1 89 ? 4.248 9.281 -17.635 1.00 97.38 89 LEU A N 1
ATOM 702 C CA . LEU A 1 89 ? 3.325 10.366 -17.965 1.00 97.38 89 LEU A CA 1
ATOM 703 C C . LEU A 1 89 ? 2.079 10.283 -17.080 1.00 97.38 89 LEU A C 1
ATOM 705 O O . LEU A 1 89 ? 1.643 11.282 -16.496 1.00 97.38 89 LEU A O 1
ATOM 709 N N . ASN A 1 90 ? 1.521 9.080 -16.921 1.00 96.12 90 ASN A N 1
ATOM 710 C CA . ASN A 1 90 ? 0.420 8.874 -15.992 1.00 96.12 90 ASN A CA 1
ATOM 711 C C . ASN A 1 90 ? 0.853 9.122 -14.536 1.00 96.12 90 ASN A C 1
ATOM 713 O O . ASN A 1 90 ? 0.124 9.792 -13.803 1.00 96.12 90 ASN A O 1
ATOM 717 N N . ARG A 1 91 ? 2.025 8.634 -14.116 1.00 95.12 91 ARG A N 1
ATOM 718 C CA . ARG A 1 91 ? 2.493 8.708 -12.725 1.00 95.12 91 ARG A CA 1
ATOM 719 C C . ARG A 1 91 ? 2.939 10.106 -12.300 1.00 95.12 91 ARG A C 1
ATOM 721 O O . ARG A 1 91 ? 2.584 10.535 -11.205 1.00 95.12 91 ARG A O 1
ATOM 728 N N . THR A 1 92 ? 3.646 10.825 -13.166 1.00 95.38 92 THR A N 1
ATOM 729 C CA . THR A 1 92 ? 4.185 12.166 -12.897 1.00 95.38 92 THR A CA 1
ATOM 730 C C . THR A 1 92 ? 3.148 13.252 -13.148 1.00 95.38 92 THR A C 1
ATOM 732 O O . THR A 1 92 ? 3.035 14.180 -12.355 1.00 95.38 92 THR A O 1
ATOM 735 N N . CYS A 1 93 ? 2.354 13.160 -14.219 1.00 95.19 93 CYS A N 1
ATOM 736 C CA . CYS A 1 93 ? 1.423 14.231 -14.587 1.00 95.19 93 CYS A CA 1
ATOM 737 C C . CYS A 1 93 ? -0.018 13.899 -14.188 1.00 95.19 93 CYS A C 1
ATOM 739 O O . CYS A 1 93 ? -0.622 14.606 -13.378 1.00 95.19 93 CYS A O 1
ATOM 741 N N . LEU A 1 94 ? -0.590 12.818 -14.731 1.00 94.88 94 LEU A N 1
ATOM 742 C CA . LEU A 1 94 ? -2.030 12.558 -14.593 1.00 94.88 94 LEU A CA 1
ATOM 743 C C . LEU A 1 94 ? -2.438 12.243 -13.149 1.00 94.88 94 LEU A C 1
ATOM 745 O O . LEU A 1 94 ? -3.458 12.746 -12.674 1.00 94.88 94 LEU A O 1
ATOM 749 N N . TYR A 1 95 ? -1.658 11.439 -12.429 1.00 92.56 95 TYR A N 1
ATOM 750 C CA . TYR A 1 95 ? -1.958 11.046 -11.055 1.00 92.56 95 TYR A CA 1
ATOM 751 C C . TYR A 1 95 ? -1.893 12.236 -10.073 1.00 92.56 95 TYR A C 1
ATOM 753 O O . TYR A 1 95 ? -2.882 12.459 -9.363 1.00 92.56 95 TYR A O 1
ATOM 761 N N . PRO A 1 96 ? -0.846 13.087 -10.070 1.00 91.56 96 PRO A N 1
ATOM 762 C CA . PRO A 1 96 ? -0.836 14.313 -9.273 1.00 91.56 96 PRO A CA 1
ATOM 763 C C . PRO A 1 96 ? -1.956 15.288 -9.631 1.00 91.56 96 PRO A C 1
ATOM 765 O O . PRO A 1 96 ? -2.557 15.873 -8.730 1.00 91.56 96 PRO A O 1
ATOM 768 N N . ILE A 1 97 ? -2.321 15.414 -10.913 1.00 91.75 97 ILE A N 1
ATOM 769 C CA . ILE A 1 97 ? -3.479 16.223 -11.330 1.00 91.75 97 ILE A CA 1
ATOM 770 C C . ILE A 1 97 ? -4.781 15.667 -10.731 1.00 91.75 97 ILE A C 1
ATOM 772 O O . ILE A 1 97 ? -5.590 16.437 -10.206 1.00 91.75 97 ILE A O 1
ATOM 776 N N . ARG A 1 98 ? -4.986 14.339 -10.741 1.00 89.56 98 ARG A N 1
ATOM 777 C CA . ARG A 1 98 ? -6.142 13.696 -10.081 1.00 89.56 98 ARG A CA 1
ATOM 778 C C . ARG A 1 98 ? -6.155 13.986 -8.573 1.00 89.56 98 ARG A C 1
ATOM 780 O O . ARG A 1 98 ? -7.209 14.320 -8.038 1.00 89.56 98 ARG A O 1
ATOM 787 N N . LEU A 1 99 ? -4.998 13.937 -7.903 1.00 86.50 99 LEU A N 1
ATOM 788 C CA . LEU A 1 99 ? -4.856 14.271 -6.475 1.00 86.50 99 LEU A CA 1
ATOM 789 C C . LEU A 1 99 ? -5.087 15.758 -6.157 1.00 86.50 99 LEU A C 1
ATOM 791 O O . LEU A 1 99 ? -5.537 16.099 -5.058 1.00 86.50 99 LEU A O 1
ATOM 795 N N . LEU A 1 100 ? -4.747 16.655 -7.084 1.00 86.00 100 LEU A N 1
ATOM 796 C CA . LEU A 1 100 ? -5.004 18.087 -6.948 1.00 86.00 100 LEU A CA 1
ATOM 797 C C . LEU A 1 100 ? -6.509 18.366 -7.053 1.00 86.00 100 LEU A C 1
ATOM 799 O O . LEU A 1 100 ? -7.075 19.048 -6.197 1.00 86.00 100 LEU A O 1
ATOM 803 N N . ARG A 1 101 ? -7.162 17.777 -8.065 1.00 84.31 101 ARG A N 1
ATOM 804 C CA . ARG A 1 101 ? -8.611 17.890 -8.300 1.00 84.31 101 ARG A CA 1
ATOM 805 C C . ARG A 1 101 ? -9.446 17.244 -7.195 1.00 84.31 101 ARG A C 1
ATOM 807 O O . ARG A 1 101 ? -10.563 17.684 -6.955 1.00 84.31 101 ARG A O 1
ATOM 814 N N . SER A 1 102 ? -8.903 16.263 -6.471 1.00 73.75 102 SER A N 1
ATOM 815 C CA . SER A 1 102 ? -9.598 15.606 -5.359 1.00 73.75 102 SER A CA 1
ATOM 816 C C . SER A 1 102 ? -9.729 16.455 -4.087 1.00 73.75 102 SER A C 1
ATOM 818 O O . SER A 1 102 ? -10.170 15.944 -3.061 1.00 73.75 102 SER A O 1
ATOM 820 N N . GLY A 1 103 ? -9.320 17.730 -4.105 1.00 63.12 103 GLY A N 1
ATOM 821 C CA . GLY A 1 103 ? -9.461 18.631 -2.957 1.00 63.12 103 GLY A CA 1
ATOM 822 C C . GLY A 1 103 ? -8.511 18.320 -1.796 1.00 63.12 103 GLY A C 1
ATOM 823 O O . GLY A 1 103 ? -8.685 18.857 -0.704 1.00 63.12 103 GLY A O 1
ATOM 824 N N . THR A 1 104 ? -7.470 17.504 -2.018 1.00 55.34 104 THR A N 1
ATOM 825 C CA . THR A 1 104 ? -6.483 17.100 -0.993 1.00 55.34 104 THR A CA 1
ATOM 826 C C . THR A 1 104 ? -5.827 18.305 -0.299 1.00 55.34 104 THR A C 1
ATOM 828 O O . THR A 1 104 ? -5.424 18.213 0.858 1.00 55.34 104 THR A O 1
ATOM 831 N N . ARG A 1 105 ? -5.795 19.468 -0.968 1.00 49.62 105 ARG A N 1
ATOM 832 C CA . ARG A 1 105 ? -5.326 20.753 -0.421 1.00 49.62 105 ARG A CA 1
ATOM 833 C C . ARG A 1 105 ? -6.135 21.250 0.789 1.00 49.62 105 ARG A C 1
ATOM 835 O O . ARG A 1 105 ? -5.576 21.961 1.610 1.00 49.62 105 ARG A O 1
ATOM 842 N N . ARG A 1 106 ? -7.423 20.897 0.899 1.00 46.53 106 ARG A N 1
ATOM 843 C CA . ARG A 1 106 ? -8.347 21.401 1.937 1.00 46.53 106 ARG A CA 1
ATOM 844 C C . ARG A 1 106 ? -8.366 20.562 3.222 1.00 46.53 106 ARG A C 1
ATOM 846 O O . ARG A 1 106 ? -8.695 21.098 4.269 1.00 46.53 106 ARG A O 1
ATOM 853 N N . ASN A 1 107 ? -7.990 19.280 3.150 1.00 43.19 107 ASN A N 1
ATOM 854 C CA . ASN A 1 107 ? -8.178 18.305 4.242 1.00 43.19 107 ASN A CA 1
ATOM 855 C C . ASN A 1 107 ? -6.869 17.712 4.801 1.00 43.19 107 ASN A C 1
ATOM 857 O O . ASN A 1 107 ? -6.893 16.862 5.690 1.00 43.19 107 ASN A O 1
ATOM 861 N N . SER A 1 108 ? -5.715 18.119 4.275 1.00 46.91 108 SER A N 1
ATOM 862 C CA . SER A 1 108 ? -4.412 17.596 4.681 1.00 46.91 108 SER A CA 1
ATOM 863 C C . SER A 1 108 ? -3.819 18.430 5.819 1.00 46.91 108 SER A C 1
ATOM 865 O O . SER A 1 108 ? -2.952 19.268 5.594 1.00 46.91 108 SER A O 1
ATOM 867 N N . ALA A 1 109 ? -4.193 18.121 7.060 1.00 47.59 109 ALA A N 1
ATOM 868 C CA . ALA A 1 109 ? -3.416 18.523 8.241 1.00 47.59 109 ALA A CA 1
ATOM 869 C C . ALA A 1 109 ? -2.020 17.843 8.305 1.00 47.59 109 ALA A C 1
ATOM 871 O O . ALA A 1 109 ? -1.296 17.992 9.282 1.00 47.59 109 ALA A O 1
ATOM 872 N N . THR A 1 110 ? -1.639 17.056 7.286 1.00 59.22 110 THR A N 1
ATOM 873 C CA . THR A 1 110 ? -0.422 16.232 7.247 1.00 59.22 110 THR A CA 1
ATOM 874 C C . THR A 1 110 ? 0.232 16.301 5.861 1.00 59.22 110 THR A C 1
ATOM 876 O O . THR A 1 110 ? -0.142 15.575 4.944 1.00 59.22 110 THR A O 1
ATOM 879 N N . GLY A 1 111 ? 1.181 17.221 5.674 1.00 73.25 111 GLY A N 1
ATOM 880 C CA . GLY A 1 111 ? 1.923 17.342 4.415 1.00 73.25 111 GLY A CA 1
ATOM 881 C C . GLY A 1 111 ? 2.848 16.145 4.144 1.00 73.25 111 GLY A C 1
ATOM 882 O O . GLY A 1 111 ? 3.097 15.312 5.012 1.00 73.25 111 GLY A O 1
ATOM 883 N N . PHE A 1 112 ? 3.375 16.061 2.922 1.00 85.94 112 PHE A N 1
ATOM 884 C CA . PHE A 1 112 ? 4.347 15.042 2.523 1.00 85.94 112 PHE A CA 1
ATOM 885 C C . PHE A 1 112 ? 5.763 15.453 2.970 1.00 85.94 112 PHE A C 1
ATOM 887 O O . PHE A 1 112 ? 6.170 16.567 2.629 1.00 85.94 112 PHE A O 1
ATOM 894 N N . PRO A 1 113 ? 6.531 14.613 3.692 1.00 91.19 113 PRO A N 1
ATOM 895 C CA . PRO A 1 113 ? 7.877 14.978 4.142 1.00 91.19 113 PRO A CA 1
ATOM 896 C C . PRO A 1 113 ? 8.843 15.230 2.981 1.00 91.19 113 PRO A C 1
ATOM 898 O O . PRO A 1 113 ? 9.035 14.369 2.120 1.00 91.19 113 PRO A O 1
ATOM 901 N N . VAL A 1 114 ? 9.489 16.398 2.981 1.00 92.12 114 VAL A N 1
ATOM 902 C CA . VAL A 1 114 ? 10.389 16.836 1.898 1.00 92.12 114 VAL A CA 1
ATOM 903 C C . VAL A 1 114 ? 11.564 15.872 1.729 1.00 92.12 114 VAL A C 1
ATOM 905 O O . VAL A 1 114 ? 11.907 15.516 0.607 1.00 92.12 114 VAL A O 1
ATOM 908 N N . VAL A 1 115 ? 12.130 15.374 2.833 1.00 92.25 115 VAL A N 1
ATOM 909 C CA . VAL A 1 115 ? 13.247 14.416 2.805 1.00 92.25 115 VAL A CA 1
ATOM 910 C C . VAL A 1 115 ? 12.892 13.126 2.059 1.00 92.25 115 VAL A C 1
ATOM 912 O O . VAL A 1 115 ? 13.703 12.606 1.299 1.00 92.25 115 VAL A O 1
ATOM 915 N N . VAL A 1 116 ? 11.655 12.638 2.201 1.00 90.81 116 VAL A N 1
ATOM 916 C CA . VAL A 1 116 ? 11.189 11.437 1.492 1.00 90.81 116 VAL A CA 1
ATOM 917 C C . VAL A 1 116 ? 11.044 11.711 -0.001 1.00 90.81 116 VAL A C 1
ATOM 919 O O . VAL A 1 116 ? 11.414 10.864 -0.809 1.00 90.81 116 VAL A O 1
ATOM 922 N N . ALA A 1 117 ? 10.561 12.900 -0.372 1.00 93.38 117 ALA A N 1
ATOM 923 C CA . ALA A 1 117 ? 10.447 13.297 -1.773 1.00 93.38 117 ALA A CA 1
ATOM 924 C C . ALA A 1 117 ? 11.830 13.422 -2.432 1.00 93.38 117 ALA A C 1
ATOM 926 O O . ALA A 1 117 ? 12.000 12.982 -3.563 1.00 93.38 117 ALA A O 1
ATOM 927 N N . LEU A 1 118 ? 12.828 13.951 -1.714 1.00 95.00 118 LEU A N 1
ATOM 928 C CA . LEU A 1 118 ? 14.210 14.052 -2.197 1.00 95.00 118 LEU A CA 1
ATOM 929 C C . LEU A 1 118 ? 14.874 12.680 -2.375 1.00 95.00 118 LEU A C 1
ATOM 931 O O . LEU A 1 118 ? 15.545 12.460 -3.379 1.00 95.00 118 LEU A O 1
ATOM 935 N N . MET A 1 119 ? 14.660 11.739 -1.449 1.00 93.56 119 MET A N 1
ATOM 936 C CA . MET A 1 119 ? 15.154 10.364 -1.609 1.00 93.56 119 MET A CA 1
ATOM 937 C C . MET A 1 119 ? 14.530 9.682 -2.833 1.00 93.56 119 MET A C 1
ATOM 939 O O . MET A 1 119 ? 15.243 9.066 -3.622 1.00 93.56 119 MET A O 1
ATOM 943 N N . ALA A 1 120 ? 13.216 9.835 -3.026 1.00 94.81 120 ALA A N 1
ATOM 944 C CA . ALA A 1 120 ? 12.521 9.306 -4.198 1.00 94.81 120 ALA A CA 1
ATOM 945 C C . ALA A 1 120 ? 12.993 9.975 -5.503 1.00 94.81 120 ALA A C 1
ATOM 947 O O . ALA A 1 120 ? 13.210 9.283 -6.491 1.00 94.81 120 ALA A O 1
ATOM 948 N N . PHE A 1 121 ? 13.243 11.288 -5.490 1.00 97.56 121 PHE A N 1
ATOM 949 C CA . PHE A 1 121 ? 13.841 12.010 -6.617 1.00 97.56 121 PHE A CA 1
ATOM 950 C C . PHE A 1 121 ? 15.227 11.459 -6.978 1.00 97.56 121 PHE A C 1
ATOM 952 O O . PHE A 1 121 ? 15.495 11.183 -8.144 1.00 97.56 121 PHE A O 1
ATOM 959 N N . GLY A 1 122 ? 16.091 11.247 -5.979 1.00 97.50 122 GLY A N 1
ATOM 960 C CA . GLY A 1 122 ? 17.419 10.659 -6.169 1.00 97.50 122 GLY A CA 1
ATOM 961 C C . GLY A 1 122 ? 17.362 9.239 -6.736 1.00 97.50 122 GLY A C 1
ATOM 962 O O . GLY A 1 122 ? 18.084 8.921 -7.679 1.00 97.50 122 GLY A O 1
ATOM 963 N N . PHE A 1 123 ? 16.454 8.404 -6.224 1.00 96.75 123 PHE A N 1
ATOM 964 C CA . PHE A 1 123 ? 16.210 7.078 -6.792 1.00 96.75 123 PHE A CA 1
ATOM 965 C C . PHE A 1 123 ? 15.729 7.162 -8.247 1.00 96.75 123 PHE A C 1
ATOM 967 O O . PHE A 1 123 ? 16.235 6.442 -9.103 1.00 96.75 123 PHE A O 1
ATOM 974 N N . ASN A 1 124 ? 14.793 8.061 -8.552 1.00 97.94 124 ASN A N 1
ATOM 975 C CA . ASN A 1 124 ? 14.258 8.213 -9.901 1.00 97.94 124 ASN A CA 1
ATOM 976 C C . ASN A 1 124 ? 15.278 8.788 -10.892 1.00 97.94 124 ASN A C 1
ATOM 978 O O . ASN A 1 124 ? 15.204 8.447 -12.069 1.00 97.94 124 ASN A O 1
ATOM 982 N N . LEU A 1 125 ? 16.263 9.579 -10.450 1.00 98.06 125 LEU A N 1
ATOM 983 C CA . LEU A 1 125 ? 17.425 9.934 -11.275 1.00 98.06 125 LEU A CA 1
ATOM 984 C C . LEU A 1 125 ? 18.236 8.690 -11.659 1.00 98.06 125 LEU A C 1
ATOM 986 O O . LEU A 1 125 ? 18.504 8.475 -12.840 1.00 98.06 125 LEU A O 1
ATOM 990 N N . LEU A 1 126 ? 18.584 7.854 -10.672 1.00 97.62 126 LEU A N 1
ATOM 991 C CA . LEU A 1 126 ? 19.323 6.607 -10.895 1.00 97.62 126 LEU A CA 1
ATOM 992 C C . LEU A 1 126 ? 18.550 5.657 -11.818 1.00 97.62 126 LEU A C 1
ATOM 994 O O . LEU A 1 126 ? 19.107 5.145 -12.788 1.00 97.62 126 LEU A O 1
ATOM 998 N N . ASN A 1 127 ? 17.265 5.439 -11.535 1.00 97.81 127 ASN A N 1
ATOM 999 C CA . ASN A 1 127 ? 16.424 4.539 -12.312 1.00 97.81 127 ASN A CA 1
ATOM 1000 C C . ASN A 1 127 ? 16.233 5.048 -13.746 1.00 97.81 127 ASN A C 1
ATOM 1002 O O . ASN A 1 127 ? 16.426 4.293 -14.691 1.00 97.81 127 ASN A O 1
ATOM 1006 N N . SER A 1 128 ? 15.924 6.336 -13.917 1.00 97.38 128 SER A N 1
ATOM 1007 C CA . SER A 1 128 ? 15.761 6.958 -15.235 1.00 97.38 128 SER A CA 1
ATOM 1008 C C . SER A 1 128 ? 17.039 6.852 -16.073 1.00 97.38 128 SER A C 1
ATOM 1010 O O . SER A 1 128 ? 16.974 6.438 -17.231 1.00 97.38 128 SER A O 1
ATOM 1012 N N . TYR A 1 129 ? 18.212 7.109 -15.477 1.00 98.00 129 TYR A N 1
ATOM 1013 C CA . TYR A 1 129 ? 19.504 6.893 -16.136 1.00 98.00 129 TYR A CA 1
ATOM 1014 C C . TYR A 1 129 ? 19.690 5.430 -16.565 1.00 98.00 129 TYR A C 1
ATOM 1016 O O . TYR A 1 129 ? 19.964 5.170 -17.737 1.00 98.00 129 TYR A O 1
ATOM 1024 N N . LEU A 1 130 ? 19.498 4.471 -15.650 1.00 98.19 130 LEU A N 1
ATOM 1025 C CA . LEU A 1 130 ? 19.722 3.049 -15.926 1.00 98.19 130 LEU A CA 1
ATOM 1026 C C . LEU A 1 130 ? 18.774 2.490 -16.986 1.00 98.19 130 LEU A C 1
ATOM 1028 O O . LEU A 1 130 ? 19.240 1.856 -17.931 1.00 98.19 130 LEU A O 1
ATOM 1032 N N . GLN A 1 131 ? 17.464 2.723 -16.861 1.00 98.31 131 GLN A N 1
ATOM 1033 C CA . GLN A 1 131 ? 16.492 2.207 -17.829 1.00 98.31 131 GLN A CA 1
ATOM 1034 C C . GLN A 1 131 ? 16.717 2.834 -19.204 1.00 98.31 131 GLN A C 1
ATOM 1036 O O . GLN A 1 131 ? 16.787 2.120 -20.204 1.00 98.31 131 GLN A O 1
ATOM 1041 N N . THR A 1 132 ? 16.921 4.153 -19.255 1.00 97.75 132 THR A N 1
ATOM 1042 C CA . THR A 1 132 ? 17.116 4.856 -20.523 1.00 97.75 132 THR A CA 1
ATOM 1043 C C . THR A 1 132 ? 18.399 4.419 -21.212 1.00 97.75 132 THR A C 1
ATOM 1045 O O . THR A 1 132 ? 18.340 4.013 -22.367 1.00 97.75 132 THR A O 1
ATOM 1048 N N . ARG A 1 133 ? 19.549 4.425 -20.519 1.00 96.88 133 ARG A N 1
ATOM 1049 C CA . ARG A 1 133 ? 20.829 4.001 -21.116 1.00 96.88 133 ARG A CA 1
ATOM 1050 C C . ARG A 1 133 ? 20.839 2.517 -21.469 1.00 96.88 133 ARG A C 1
ATOM 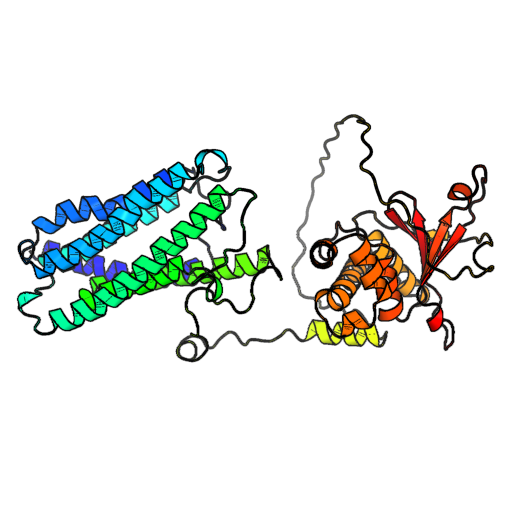1052 O O . ARG A 1 133 ? 21.431 2.145 -22.481 1.00 96.88 133 ARG A O 1
ATOM 1059 N N . SER A 1 134 ? 20.165 1.672 -20.684 1.00 97.31 134 SER A N 1
ATOM 1060 C CA . SER A 1 134 ? 20.009 0.257 -21.026 1.00 97.31 134 SER A CA 1
ATOM 1061 C C . SER A 1 134 ? 19.286 0.089 -22.359 1.00 97.31 134 SER A C 1
ATOM 1063 O O . SER A 1 134 ? 19.752 -0.680 -23.189 1.00 97.31 134 SER A O 1
ATOM 1065 N N . VAL A 1 135 ? 18.167 0.788 -22.569 1.00 97.44 135 VAL A N 1
ATOM 1066 C CA . VAL A 1 135 ? 17.351 0.641 -23.786 1.00 97.44 135 VAL A CA 1
ATOM 1067 C C . VAL A 1 135 ? 17.965 1.372 -24.984 1.00 97.44 135 VAL A C 1
ATOM 1069 O O . VAL A 1 135 ? 17.872 0.883 -26.109 1.00 97.44 135 VAL A O 1
ATOM 1072 N N . SER A 1 136 ? 18.585 2.534 -24.765 1.00 96.75 136 SER A N 1
ATOM 1073 C CA . SER A 1 136 ? 19.088 3.377 -25.850 1.00 96.75 136 SER A CA 1
ATOM 1074 C C . SER A 1 136 ? 20.520 3.067 -26.279 1.00 96.75 136 SER A C 1
ATOM 1076 O O . SER A 1 136 ? 20.880 3.438 -27.388 1.00 96.75 136 SER A O 1
ATOM 1078 N N . HIS A 1 137 ? 21.352 2.426 -25.451 1.00 95.25 137 HIS A N 1
ATOM 1079 C CA . HIS A 1 137 ? 22.781 2.258 -25.759 1.00 95.25 137 HIS A CA 1
ATOM 1080 C C . HIS A 1 137 ? 23.323 0.852 -25.463 1.00 95.25 137 HIS A C 1
ATOM 1082 O O . HIS A 1 137 ? 24.014 0.288 -26.302 1.00 95.25 137 HIS A O 1
ATOM 1088 N N . TYR A 1 138 ? 23.021 0.263 -24.300 1.00 94.50 138 TYR A N 1
ATOM 1089 C CA . TYR A 1 138 ? 23.706 -0.969 -23.864 1.00 94.50 138 TYR A CA 1
ATOM 1090 C C . TYR A 1 138 ? 23.075 -2.283 -24.336 1.00 94.50 138 TYR A C 1
ATOM 1092 O O . TYR A 1 138 ? 23.759 -3.305 -24.344 1.00 94.50 138 TYR A O 1
ATOM 1100 N N . VAL A 1 139 ? 21.792 -2.287 -24.698 1.00 93.88 139 VAL A N 1
ATOM 1101 C CA . VAL A 1 139 ? 21.107 -3.478 -25.217 1.00 93.88 139 VAL A CA 1
ATOM 1102 C C . VAL A 1 139 ? 20.821 -3.285 -26.698 1.00 93.88 139 VAL A C 1
ATOM 1104 O O . VAL A 1 139 ? 20.104 -2.359 -27.079 1.00 93.88 139 VAL A O 1
ATOM 1107 N N . ASP A 1 140 ? 21.381 -4.170 -27.520 1.00 92.69 140 ASP A N 1
ATOM 1108 C CA . ASP A 1 140 ? 21.123 -4.248 -28.957 1.00 92.69 140 ASP A CA 1
ATOM 1109 C C . ASP A 1 140 ? 19.978 -5.239 -29.217 1.00 92.69 140 ASP A C 1
ATOM 1111 O O . ASP A 1 140 ? 20.161 -6.457 -29.186 1.00 92.69 140 ASP A O 1
ATOM 1115 N N . TYR A 1 141 ? 18.780 -4.703 -29.452 1.00 93.81 141 TYR A N 1
ATOM 1116 C CA . TYR A 1 141 ? 17.578 -5.497 -29.712 1.00 93.81 141 TYR A CA 1
ATOM 1117 C C . TYR A 1 141 ? 17.478 -6.002 -31.159 1.00 93.81 141 TYR A C 1
ATOM 1119 O O . TYR A 1 141 ? 16.594 -6.811 -31.458 1.00 93.81 141 TYR A O 1
ATOM 1127 N N . ASP A 1 142 ? 18.338 -5.551 -32.078 1.00 91.19 142 ASP A N 1
ATOM 1128 C CA . ASP A 1 142 ? 18.321 -6.038 -33.462 1.00 91.19 142 ASP A CA 1
ATOM 1129 C C . ASP A 1 142 ? 18.909 -7.428 -33.600 1.00 91.19 142 ASP A C 1
ATOM 1131 O O . ASP A 1 142 ? 18.387 -8.234 -34.368 1.00 91.19 142 ASP A O 1
ATOM 1135 N N . ARG A 1 143 ? 19.903 -7.740 -32.772 1.00 89.69 143 ARG A N 1
ATOM 1136 C CA . ARG A 1 143 ? 20.513 -9.074 -32.697 1.00 89.69 143 ARG A CA 1
ATOM 1137 C C . ARG A 1 143 ? 19.679 -10.088 -31.920 1.00 89.69 143 ARG A C 1
ATOM 1139 O O . ARG A 1 143 ? 20.065 -11.247 -31.816 1.00 89.69 143 ARG A O 1
ATOM 1146 N N . ASP A 1 144 ? 18.562 -9.658 -31.347 1.00 91.38 144 ASP A N 1
ATOM 1147 C CA . ASP A 1 144 ? 17.753 -10.479 -30.464 1.00 91.38 144 ASP A CA 1
ATOM 1148 C C . ASP A 1 144 ? 16.551 -11.090 -31.196 1.00 91.38 144 ASP A C 1
ATOM 1150 O O . ASP A 1 144 ? 15.488 -10.479 -31.336 1.00 91.38 144 ASP A O 1
ATOM 1154 N N . GLU A 1 145 ? 16.714 -12.331 -31.657 1.00 92.44 145 GLU A N 1
ATOM 1155 C CA . GLU A 1 145 ? 15.675 -13.076 -32.384 1.00 92.44 145 GLU A CA 1
ATOM 1156 C C . GLU A 1 145 ? 14.416 -13.336 -31.537 1.00 92.44 145 GLU A C 1
ATOM 1158 O O . GLU A 1 145 ? 13.305 -13.440 -32.058 1.00 92.44 145 GLU A O 1
ATOM 1163 N N . TRP A 1 146 ? 14.569 -13.387 -30.211 1.00 93.44 146 TRP A N 1
ATOM 1164 C CA . TRP A 1 146 ? 13.487 -13.629 -29.256 1.00 93.44 146 TRP A CA 1
ATOM 1165 C C . TRP A 1 146 ? 12.816 -12.339 -28.783 1.00 93.44 146 TRP A C 1
ATOM 1167 O O . TRP A 1 146 ? 11.947 -12.378 -27.903 1.00 93.44 146 TRP A O 1
ATOM 117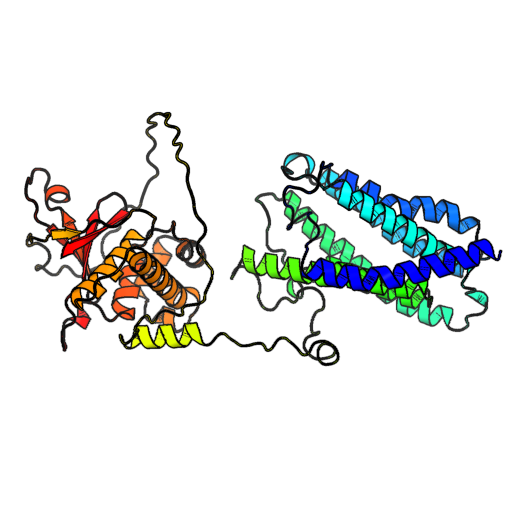7 N N . PHE A 1 147 ? 13.202 -11.188 -29.345 1.00 95.81 147 PHE A N 1
ATOM 1178 C CA . PHE A 1 147 ? 12.649 -9.886 -28.994 1.00 95.81 147 PHE A CA 1
ATOM 1179 C C . PHE A 1 147 ? 11.128 -9.882 -29.034 1.00 95.81 147 PHE A C 1
ATOM 1181 O O . PHE A 1 147 ? 10.509 -9.535 -28.039 1.00 95.81 147 PHE A O 1
ATOM 1188 N N . TRP A 1 148 ? 10.510 -10.317 -30.132 1.00 96.25 148 TRP A N 1
ATOM 1189 C CA . TRP A 1 148 ? 9.059 -10.204 -30.283 1.00 96.25 148 TRP A CA 1
ATOM 1190 C C . TRP A 1 148 ? 8.280 -11.072 -29.296 1.00 96.25 148 TRP A C 1
ATOM 1192 O O . TRP A 1 148 ? 7.302 -10.602 -28.723 1.00 96.25 148 TRP A O 1
ATOM 1202 N N . TRP A 1 149 ? 8.731 -12.299 -29.026 1.00 96.00 149 TRP A N 1
ATOM 1203 C CA . TRP A 1 149 ? 8.079 -13.168 -28.042 1.00 96.00 149 TRP A CA 1
ATOM 1204 C C . TRP A 1 149 ? 8.160 -12.595 -26.626 1.00 96.00 149 TRP A C 1
ATOM 1206 O O . TRP A 1 149 ? 7.151 -12.551 -25.919 1.00 96.00 149 TRP A O 1
ATOM 1216 N N . ARG A 1 150 ? 9.337 -12.094 -26.230 1.00 95.38 150 ARG A N 1
ATOM 1217 C CA . ARG A 1 150 ? 9.521 -11.425 -24.934 1.00 95.38 150 ARG A CA 1
ATOM 1218 C C . ARG A 1 150 ? 8.763 -10.105 -24.864 1.00 95.38 150 ARG A C 1
ATOM 1220 O O . ARG A 1 150 ? 8.130 -9.826 -23.850 1.00 95.38 150 ARG A O 1
ATOM 1227 N N . PHE A 1 151 ? 8.768 -9.332 -25.945 1.00 97.00 151 PHE A N 1
ATOM 1228 C CA . PHE A 1 151 ? 8.055 -8.070 -26.047 1.00 97.00 151 PHE A CA 1
ATOM 1229 C C . PHE A 1 151 ? 6.550 -8.283 -25.899 1.00 97.00 151 PHE A C 1
ATOM 1231 O O . PHE A 1 151 ? 5.955 -7.686 -25.016 1.00 97.00 151 PHE A O 1
ATOM 1238 N N . PHE A 1 152 ? 5.920 -9.159 -26.686 1.00 97.44 152 PHE A N 1
ATOM 1239 C CA . PHE A 1 152 ? 4.473 -9.375 -26.595 1.00 97.44 152 PHE A CA 1
ATOM 1240 C C . PHE A 1 152 ? 4.063 -10.007 -25.264 1.00 97.44 152 PHE A C 1
ATOM 1242 O O . PHE A 1 152 ? 3.111 -9.539 -24.638 1.00 97.44 152 PHE A O 1
ATOM 1249 N N . GLY A 1 153 ? 4.800 -11.020 -24.794 1.00 96.56 153 GLY A N 1
ATOM 1250 C CA . GLY A 1 153 ? 4.543 -11.634 -23.491 1.00 96.56 153 GLY A CA 1
ATOM 1251 C C . GLY A 1 153 ? 4.663 -10.620 -22.352 1.00 96.56 153 GLY A C 1
ATOM 1252 O O . GLY A 1 153 ? 3.753 -10.482 -21.534 1.00 96.56 153 GLY A O 1
ATOM 1253 N N . GLY A 1 154 ? 5.750 -9.849 -22.336 1.00 97.50 154 GLY A N 1
ATOM 1254 C CA . GLY A 1 154 ? 5.978 -8.803 -21.347 1.00 97.50 154 GLY A CA 1
ATOM 1255 C C . GLY A 1 154 ? 5.008 -7.624 -21.475 1.00 97.50 154 GLY A C 1
ATOM 1256 O O . GLY A 1 154 ? 4.578 -7.100 -20.454 1.00 97.50 154 GLY A O 1
ATOM 1257 N N . ALA A 1 155 ? 4.593 -7.241 -22.685 1.00 97.81 155 ALA A N 1
ATOM 1258 C CA . ALA A 1 155 ? 3.659 -6.141 -22.927 1.00 97.81 155 ALA A CA 1
ATOM 1259 C C . ALA A 1 155 ? 2.258 -6.464 -22.408 1.00 97.81 155 ALA A C 1
ATOM 1261 O O . ALA A 1 155 ? 1.626 -5.608 -21.791 1.00 97.81 155 ALA A O 1
ATOM 1262 N N . VAL A 1 156 ? 1.783 -7.702 -22.588 1.00 97.62 156 VAL A N 1
ATOM 1263 C CA . VAL A 1 156 ? 0.517 -8.156 -21.988 1.00 97.62 156 VAL A CA 1
ATOM 1264 C C . VAL A 1 156 ? 0.584 -8.034 -20.467 1.00 97.62 156 VAL A C 1
ATOM 1266 O O . VAL A 1 156 ? -0.307 -7.447 -19.855 1.00 97.62 156 VAL A O 1
ATOM 1269 N N . VAL A 1 157 ? 1.665 -8.525 -19.857 1.00 97.12 157 VAL A N 1
ATOM 1270 C CA . VAL A 1 157 ? 1.880 -8.431 -18.406 1.00 97.12 157 VAL A CA 1
ATOM 1271 C C . VAL A 1 157 ? 1.953 -6.964 -17.955 1.00 97.12 157 VAL A C 1
ATOM 1273 O O . VAL A 1 157 ? 1.291 -6.586 -16.989 1.00 97.12 157 VAL A O 1
ATOM 1276 N N . PHE A 1 158 ? 2.673 -6.118 -18.697 1.00 98.06 158 PHE A N 1
ATOM 1277 C CA . PHE A 1 158 ? 2.829 -4.690 -18.426 1.00 98.06 158 PHE A CA 1
ATOM 1278 C C . PHE A 1 158 ? 1.485 -3.957 -18.444 1.00 98.06 158 PHE A C 1
ATOM 1280 O O . PHE A 1 158 ? 1.115 -3.307 -17.469 1.00 98.06 158 PHE A O 1
ATOM 1287 N N . VAL A 1 159 ? 0.718 -4.104 -19.528 1.00 97.75 159 VAL A N 1
ATOM 1288 C CA . VAL A 1 159 ? -0.570 -3.422 -19.718 1.00 97.75 159 VAL A CA 1
ATOM 1289 C C . VAL A 1 159 ? -1.599 -3.884 -18.687 1.00 97.75 159 VAL A C 1
ATOM 1291 O O . VAL A 1 159 ? -2.332 -3.052 -18.149 1.00 97.75 159 VAL A O 1
ATOM 1294 N N . LEU A 1 160 ? -1.641 -5.181 -18.360 1.00 96.12 160 LEU A N 1
ATOM 1295 C CA . LEU A 1 160 ? -2.509 -5.693 -17.296 1.00 96.12 160 LEU A CA 1
ATOM 1296 C C . LEU A 1 160 ? -2.129 -5.102 -15.932 1.00 96.12 160 LEU A C 1
ATOM 1298 O O . LEU A 1 160 ? -3.008 -4.633 -15.205 1.00 96.12 160 LEU A O 1
ATOM 1302 N N . GLY A 1 161 ? -0.834 -5.065 -15.602 1.00 95.69 161 GLY A N 1
ATOM 1303 C CA . GLY A 1 161 ? -0.333 -4.437 -14.379 1.00 95.69 161 GLY A CA 1
ATOM 1304 C C . GLY A 1 161 ? -0.702 -2.953 -14.290 1.00 95.69 161 GLY A C 1
ATOM 1305 O O . GLY A 1 161 ? -1.307 -2.519 -13.303 1.00 95.69 161 GLY A O 1
ATOM 1306 N N . MET A 1 162 ? -0.442 -2.199 -15.361 1.00 96.44 162 MET A N 1
ATOM 1307 C CA . MET A 1 162 ? -0.752 -0.773 -15.472 1.00 96.44 162 MET A CA 1
ATOM 1308 C C . MET A 1 162 ? -2.256 -0.505 -15.331 1.00 96.44 162 MET A C 1
ATOM 1310 O O . MET A 1 162 ? -2.669 0.408 -14.611 1.00 96.44 162 MET A O 1
ATOM 1314 N N . ALA A 1 163 ? -3.102 -1.320 -15.970 1.00 96.00 163 ALA A N 1
ATOM 1315 C CA . ALA A 1 163 ? -4.553 -1.199 -15.868 1.00 96.00 163 ALA A CA 1
ATOM 1316 C C . ALA A 1 163 ? -5.035 -1.393 -14.421 1.00 96.00 163 ALA A C 1
ATOM 1318 O O . ALA A 1 163 ? -5.821 -0.583 -13.919 1.00 96.00 163 ALA A O 1
ATOM 1319 N N . VAL A 1 164 ? -4.524 -2.415 -13.721 1.00 94.88 164 VAL A N 1
ATOM 1320 C CA . VAL A 1 164 ? -4.836 -2.662 -12.304 1.00 94.88 164 VAL A CA 1
ATOM 1321 C C . VAL A 1 164 ? -4.337 -1.517 -11.422 1.00 94.88 164 VAL A C 1
ATOM 1323 O O . VAL A 1 164 ? -5.075 -1.076 -10.535 1.00 94.88 164 VAL A O 1
ATOM 1326 N N . ASN A 1 165 ? -3.130 -1.000 -11.672 1.00 96.44 165 ASN A N 1
ATOM 1327 C CA . ASN A 1 165 ? -2.557 0.127 -10.938 1.00 96.44 165 ASN A CA 1
ATOM 1328 C C . ASN A 1 165 ? -3.431 1.384 -11.062 1.00 96.44 165 ASN A C 1
ATOM 1330 O O . ASN A 1 165 ? -3.919 1.903 -10.053 1.00 96.44 165 ASN A O 1
ATOM 1334 N N . ILE A 1 166 ? -3.705 1.818 -12.296 1.00 94.38 166 ILE A N 1
ATOM 1335 C CA . ILE A 1 166 ? -4.472 3.035 -12.591 1.00 94.38 166 ILE A CA 1
ATOM 1336 C C . ILE A 1 166 ? -5.899 2.932 -12.058 1.00 94.38 166 ILE A C 1
ATOM 1338 O O . ILE A 1 166 ? -6.402 3.882 -11.447 1.00 94.38 166 ILE A O 1
ATOM 1342 N N . TRP A 1 167 ? -6.556 1.789 -12.269 1.00 94.69 167 TRP A N 1
ATOM 1343 C CA . TRP A 1 167 ? -7.907 1.557 -11.769 1.00 94.69 167 TRP A CA 1
ATOM 1344 C C . TRP A 1 167 ? -7.950 1.629 -10.236 1.00 94.69 167 TRP A C 1
ATOM 1346 O O . TRP A 1 167 ? -8.775 2.353 -9.671 1.00 94.69 167 TRP A O 1
ATOM 1356 N N . SER A 1 168 ? -7.015 0.950 -9.562 1.00 92.56 168 SER A N 1
ATOM 1357 C CA . SER A 1 168 ? -6.943 0.901 -8.099 1.00 92.56 168 SER A CA 1
ATOM 1358 C C . SER A 1 168 ? -6.662 2.275 -7.490 1.00 92.56 168 SER A C 1
ATOM 1360 O O . SER A 1 168 ? -7.337 2.682 -6.542 1.00 92.56 168 SER A O 1
ATOM 1362 N N . ASP A 1 169 ? -5.713 3.030 -8.051 1.00 92.25 169 ASP A N 1
ATOM 1363 C CA . ASP A 1 169 ? -5.434 4.402 -7.620 1.00 92.25 169 ASP A CA 1
ATOM 1364 C C . ASP A 1 169 ? -6.647 5.316 -7.857 1.00 92.25 169 ASP A C 1
ATOM 1366 O O . ASP A 1 169 ? -6.974 6.144 -7.004 1.00 92.25 169 ASP A O 1
ATOM 1370 N N . GLY A 1 170 ? -7.383 5.122 -8.956 1.00 89.62 170 GLY A N 1
ATOM 1371 C CA . GLY A 1 170 ? -8.644 5.815 -9.224 1.00 89.62 170 GLY A CA 1
ATOM 1372 C C . GLY A 1 170 ? -9.702 5.582 -8.138 1.00 89.62 170 GLY A C 1
ATOM 1373 O O . GLY A 1 170 ? -10.324 6.540 -7.669 1.00 89.62 170 GLY A O 1
ATOM 1374 N N . VAL A 1 171 ? -9.877 4.336 -7.687 1.00 90.56 171 VAL A N 1
ATOM 1375 C CA . VAL A 1 171 ? -10.773 3.992 -6.564 1.00 90.56 171 VAL A CA 1
ATOM 1376 C C . VAL A 1 171 ? -10.315 4.674 -5.270 1.00 90.56 171 VAL A C 1
ATOM 1378 O O . VAL A 1 171 ? -11.122 5.301 -4.580 1.00 90.56 171 VAL A O 1
ATOM 1381 N N . LEU A 1 172 ? -9.017 4.628 -4.955 1.00 89.19 172 LEU A N 1
ATOM 1382 C CA . LEU A 1 172 ? -8.469 5.249 -3.742 1.00 89.19 172 LEU A CA 1
ATOM 1383 C C . LEU A 1 172 ? -8.617 6.775 -3.739 1.00 89.19 172 LEU A C 1
ATOM 1385 O O . LEU A 1 172 ? -8.902 7.363 -2.692 1.00 89.19 172 LEU A O 1
ATOM 1389 N N . VAL A 1 173 ? -8.449 7.431 -4.889 1.00 85.94 173 VAL A N 1
ATOM 1390 C CA . VAL A 1 173 ? -8.667 8.878 -5.023 1.00 85.94 173 VAL A CA 1
ATOM 1391 C C . VAL A 1 173 ? -10.141 9.224 -4.799 1.00 85.94 173 VAL A C 1
ATOM 1393 O O . VAL A 1 173 ? -10.423 10.139 -4.026 1.00 85.94 173 VAL A O 1
ATOM 1396 N N . LYS A 1 174 ? -11.085 8.463 -5.372 1.00 85.75 174 LYS A N 1
ATOM 1397 C CA . LYS A 1 174 ? -12.528 8.659 -5.127 1.00 85.75 174 LYS A CA 1
ATOM 1398 C C . LYS A 1 174 ? -12.885 8.520 -3.643 1.00 85.75 174 LYS A C 1
ATOM 1400 O O . LYS A 1 174 ? -13.631 9.340 -3.114 1.00 85.75 174 LYS A O 1
ATOM 1405 N N . LEU A 1 175 ? -12.300 7.543 -2.943 1.00 84.19 175 LEU A N 1
ATOM 1406 C CA . LEU A 1 175 ? -12.502 7.378 -1.498 1.00 84.19 175 LEU A CA 1
ATOM 1407 C C . LEU A 1 175 ? -11.981 8.574 -0.692 1.00 84.19 175 LEU A C 1
ATOM 1409 O O . LEU A 1 175 ? -12.622 8.973 0.278 1.00 84.19 175 LEU A O 1
ATOM 1413 N N . LYS A 1 176 ? -10.857 9.177 -1.104 1.00 78.81 176 LYS A N 1
ATOM 1414 C CA . LYS A 1 176 ? -10.348 10.415 -0.490 1.00 78.81 176 LYS A CA 1
ATOM 1415 C C . LYS A 1 176 ? -11.272 11.607 -0.752 1.00 78.81 176 LYS A C 1
ATOM 1417 O O . LYS A 1 176 ? -11.495 12.393 0.165 1.00 78.81 176 LYS A O 1
ATOM 1422 N N . MET A 1 177 ? -11.822 11.727 -1.964 1.00 75.06 177 MET A N 1
ATOM 1423 C CA . MET A 1 177 ? -12.780 12.786 -2.322 1.00 75.06 177 MET A CA 1
ATOM 1424 C C . MET A 1 177 ? -14.056 12.716 -1.485 1.00 75.06 177 MET A C 1
ATOM 1426 O O . MET A 1 177 ? -14.577 13.750 -1.082 1.00 75.06 177 MET A O 1
ATOM 1430 N N . ALA A 1 178 ? -14.527 11.504 -1.184 1.00 76.31 178 ALA A N 1
ATOM 1431 C CA . ALA A 1 178 ? -15.729 11.283 -0.385 1.00 76.31 178 ALA A CA 1
ATOM 1432 C C . ALA A 1 178 ? -15.600 11.730 1.088 1.00 76.31 178 ALA A C 1
ATOM 1434 O O . ALA A 1 178 ? -16.595 11.714 1.810 1.00 76.31 178 ALA A O 1
ATOM 1435 N N . GLY A 1 179 ? -14.398 12.089 1.557 1.00 68.94 179 GLY A N 1
ATOM 1436 C CA . GLY A 1 179 ? -14.167 12.585 2.915 1.00 68.94 179 GLY A CA 1
ATOM 1437 C C . GLY A 1 179 ? -14.499 11.576 4.026 1.00 68.94 179 GLY A C 1
ATOM 1438 O O . GLY A 1 179 ? -14.749 10.393 3.782 1.00 68.94 179 GLY A O 1
ATOM 1439 N N . GLY A 1 180 ? -14.483 12.045 5.278 1.00 68.19 180 GLY A N 1
ATOM 1440 C CA . GLY A 1 180 ? -14.812 11.217 6.450 1.00 68.19 180 GLY A CA 1
ATOM 1441 C C . GLY A 1 180 ? -13.684 10.292 6.927 1.00 68.19 180 GLY A C 1
ATOM 1442 O O . GLY A 1 180 ? -13.947 9.297 7.594 1.00 68.19 180 GLY A O 1
ATOM 1443 N N . GLY A 1 181 ? -12.429 10.603 6.588 1.00 74.69 181 GLY A N 1
ATOM 1444 C CA . GLY A 1 181 ? -11.260 9.821 6.996 1.00 74.69 181 GLY A CA 1
ATOM 1445 C C . GLY A 1 181 ? -10.974 8.620 6.090 1.00 74.69 181 GLY A C 1
ATOM 1446 O O . GLY A 1 181 ? -11.379 8.571 4.931 1.00 74.69 181 GLY A O 1
ATOM 1447 N N . TYR A 1 182 ? -10.207 7.659 6.603 1.00 77.56 182 TYR A N 1
ATOM 1448 C CA . TYR A 1 182 ? -9.877 6.447 5.853 1.00 77.56 182 TYR A CA 1
ATOM 1449 C C . TYR A 1 182 ? -11.050 5.465 5.869 1.00 77.56 182 TYR A C 1
ATOM 1451 O O . TYR A 1 182 ? -11.618 5.221 6.930 1.00 77.56 182 TYR A O 1
ATOM 1459 N N . LYS A 1 183 ? -11.336 4.851 4.717 1.00 83.44 183 LYS A N 1
ATOM 1460 C CA . LYS A 1 183 ? -12.376 3.828 4.519 1.00 83.44 183 LYS A CA 1
ATOM 1461 C C . LYS A 1 183 ? -11.760 2.526 3.997 1.00 83.44 183 LYS A C 1
ATOM 1463 O O . LYS A 1 183 ? -10.652 2.548 3.445 1.00 83.44 183 LYS A O 1
ATOM 1468 N N . VAL A 1 184 ? -12.470 1.411 4.165 1.00 87.19 184 VAL A N 1
ATOM 1469 C CA . VAL A 1 184 ? -12.100 0.126 3.557 1.00 87.19 184 VAL A CA 1
ATOM 1470 C C . VAL A 1 184 ? -12.477 0.172 2.071 1.00 87.19 184 VAL A C 1
ATOM 1472 O O . VAL A 1 184 ? -13.647 0.385 1.762 1.00 87.19 184 VAL A O 1
ATOM 1475 N N . PRO A 1 185 ? -11.518 0.037 1.139 1.00 86.62 185 PRO A N 1
ATOM 1476 C CA . PRO A 1 185 ? -11.835 -0.037 -0.283 1.00 86.62 185 PRO A CA 1
ATOM 1477 C C . PRO A 1 185 ? -12.507 -1.377 -0.608 1.00 86.62 185 PRO A C 1
ATOM 1479 O O . PRO A 1 185 ? -12.047 -2.421 -0.145 1.00 86.62 185 PRO A O 1
ATOM 1482 N N . THR A 1 186 ? -13.577 -1.352 -1.397 1.00 86.00 186 THR A N 1
ATOM 1483 C CA . THR A 1 186 ? -14.345 -2.533 -1.828 1.00 86.00 186 THR A CA 1
ATOM 1484 C C . THR A 1 186 ? -14.510 -2.543 -3.350 1.00 86.00 186 THR A C 1
ATOM 1486 O O . THR A 1 186 ? -14.376 -1.506 -4.006 1.00 86.00 186 THR A O 1
ATOM 1489 N N . GLY A 1 187 ? -14.778 -3.722 -3.907 1.00 84.56 187 GLY A N 1
ATOM 1490 C CA . GLY A 1 187 ? -14.948 -3.977 -5.333 1.00 84.56 187 GLY A CA 1
ATOM 1491 C C . GLY A 1 187 ? -13.661 -4.384 -6.059 1.00 84.56 187 GLY A C 1
ATOM 1492 O O . GLY A 1 187 ? -12.551 -3.991 -5.691 1.00 84.56 187 GLY A O 1
ATOM 1493 N N . GLY A 1 188 ? -13.824 -5.166 -7.131 1.00 90.44 188 GLY A N 1
ATOM 1494 C CA . GLY A 1 188 ? -12.747 -5.606 -8.024 1.00 90.44 188 GLY A CA 1
ATOM 1495 C C . GLY A 1 188 ? -11.569 -6.248 -7.285 1.00 90.44 188 GLY A C 1
ATOM 1496 O O . GLY A 1 188 ? -11.748 -7.088 -6.407 1.00 90.44 188 GLY A O 1
ATOM 1497 N N . TRP A 1 189 ? -10.348 -5.820 -7.615 1.00 89.06 189 TRP A N 1
ATOM 1498 C CA . TRP A 1 189 ? -9.115 -6.373 -7.040 1.00 89.06 189 TRP A CA 1
ATOM 1499 C C . TRP A 1 189 ? -8.948 -6.126 -5.535 1.00 89.06 189 TRP A C 1
ATOM 1501 O O . TRP A 1 189 ? -8.173 -6.833 -4.888 1.00 89.06 189 TRP A O 1
ATOM 1511 N N . PHE A 1 190 ? -9.683 -5.167 -4.955 1.00 88.88 190 PHE A N 1
ATOM 1512 C CA . PHE A 1 190 ? -9.644 -4.940 -3.510 1.00 88.88 190 PHE A CA 1
ATOM 1513 C C . PHE A 1 190 ? -10.265 -6.084 -2.713 1.00 88.88 190 PHE A C 1
ATOM 1515 O O . PHE A 1 190 ? -9.935 -6.206 -1.539 1.00 88.88 190 PHE A O 1
ATOM 1522 N N . GLU A 1 191 ? -11.100 -6.933 -3.322 1.00 87.81 191 GLU A N 1
ATOM 1523 C CA . GLU A 1 191 ? -11.644 -8.119 -2.648 1.00 87.81 191 GLU A CA 1
ATOM 1524 C C . GLU A 1 191 ? -10.603 -9.222 -2.441 1.00 87.81 191 GLU A C 1
ATOM 1526 O O . GLU A 1 191 ? -10.725 -10.014 -1.513 1.00 87.81 191 GLU A O 1
ATOM 1531 N N . LEU A 1 192 ? -9.539 -9.234 -3.249 1.00 87.75 192 LEU A N 1
ATOM 1532 C CA . LEU A 1 192 ? -8.468 -10.226 -3.157 1.00 87.75 192 LEU A CA 1
ATOM 1533 C C . LEU A 1 192 ? -7.294 -9.726 -2.315 1.00 87.75 192 LEU A C 1
ATOM 1535 O O . LEU A 1 192 ? -6.701 -10.489 -1.546 1.00 87.75 192 LEU A O 1
ATOM 1539 N N . VAL A 1 193 ? -6.926 -8.449 -2.468 1.00 92.50 193 VAL A N 1
ATOM 1540 C CA . VAL A 1 193 ? -5.732 -7.885 -1.829 1.00 92.50 193 VAL A CA 1
ATOM 1541 C C . VAL A 1 193 ? -5.940 -6.472 -1.287 1.00 92.50 193 VAL A C 1
ATOM 1543 O O . VAL A 1 193 ? -6.730 -5.686 -1.799 1.00 92.50 193 VAL A O 1
ATOM 1546 N N . SER A 1 194 ? -5.186 -6.109 -0.248 1.00 91.12 194 SER A N 1
ATOM 1547 C CA . SER A 1 194 ? -5.244 -4.783 0.381 1.00 91.12 194 SER A CA 1
ATOM 1548 C C . SER A 1 194 ? -4.699 -3.661 -0.488 1.00 91.12 194 SER A C 1
ATOM 1550 O O . SER A 1 194 ? -5.182 -2.530 -0.401 1.00 91.12 194 SER A O 1
ATOM 1552 N N . CYS A 1 195 ? -3.650 -3.955 -1.258 1.00 93.00 195 CYS A N 1
ATOM 1553 C CA . CYS A 1 195 ? -2.927 -2.979 -2.069 1.00 93.00 195 CYS A CA 1
ATOM 1554 C C . CYS A 1 195 ? -2.855 -3.439 -3.535 1.00 93.00 195 CYS A C 1
ATOM 1556 O O . CYS A 1 195 ? -1.764 -3.741 -4.023 1.00 93.00 195 CYS A O 1
ATOM 1558 N N . PRO A 1 196 ? -3.990 -3.509 -4.255 1.00 93.56 196 PRO A N 1
ATOM 1559 C CA . PRO A 1 196 ? -4.005 -3.917 -5.656 1.00 93.56 196 PRO A CA 1
ATOM 1560 C C . PRO A 1 196 ? -3.278 -2.918 -6.561 1.00 93.56 196 PRO A C 1
ATOM 1562 O O . PRO A 1 196 ? -2.733 -3.317 -7.579 1.00 93.56 196 PRO A O 1
ATOM 1565 N N . ASN A 1 197 ? -3.166 -1.645 -6.166 1.00 94.75 197 ASN A N 1
ATOM 1566 C CA . ASN A 1 197 ? -2.317 -0.685 -6.870 1.00 94.75 197 ASN A CA 1
ATOM 1567 C C . ASN A 1 197 ? -0.834 -1.089 -6.841 1.00 94.75 197 ASN A C 1
ATOM 1569 O O . ASN A 1 197 ? -0.166 -1.021 -7.867 1.00 94.75 197 ASN A O 1
ATOM 1573 N N . TYR A 1 198 ? -0.338 -1.575 -5.698 1.00 95.19 198 TYR A N 1
ATOM 1574 C CA . TYR A 1 198 ? 1.031 -2.088 -5.584 1.00 95.19 198 TYR A CA 1
ATOM 1575 C C . TYR A 1 198 ? 1.211 -3.415 -6.321 1.00 95.19 198 TYR A C 1
ATOM 1577 O O . TYR A 1 198 ? 2.255 -3.621 -6.925 1.00 95.19 198 TYR A O 1
ATOM 1585 N N . LEU A 1 199 ? 0.199 -4.290 -6.315 1.00 94.81 199 LEU A N 1
ATOM 1586 C CA . LEU A 1 199 ? 0.209 -5.506 -7.133 1.00 94.81 199 LEU A CA 1
ATOM 1587 C C . LEU A 1 199 ? 0.329 -5.159 -8.618 1.00 94.81 199 LEU A C 1
ATOM 1589 O O . LEU A 1 199 ? 1.198 -5.697 -9.293 1.00 94.81 199 LEU A O 1
ATOM 1593 N N . GLY A 1 200 ? -0.512 -4.241 -9.099 1.00 95.75 200 GLY A N 1
ATOM 1594 C CA . GLY A 1 200 ? -0.481 -3.769 -10.479 1.00 95.75 200 GLY A CA 1
ATOM 1595 C C . GLY A 1 200 ? 0.888 -3.214 -10.860 1.00 95.75 200 GLY A C 1
ATOM 1596 O O . GLY A 1 200 ? 1.429 -3.617 -11.876 1.00 95.75 200 GLY A O 1
ATOM 1597 N N . GLU A 1 201 ? 1.493 -2.389 -10.001 1.00 97.06 201 GLU A N 1
ATOM 1598 C CA . GLU A 1 201 ? 2.824 -1.803 -10.235 1.00 97.06 201 GLU A CA 1
ATOM 1599 C C . GLU A 1 201 ? 3.937 -2.872 -10.256 1.00 97.06 201 GLU A C 1
ATOM 1601 O O . GLU A 1 201 ? 4.823 -2.834 -11.101 1.00 97.06 201 GLU A O 1
ATOM 1606 N N . ILE A 1 202 ? 3.879 -3.882 -9.377 1.00 96.69 202 ILE A N 1
ATOM 1607 C CA . ILE A 1 202 ? 4.822 -5.017 -9.392 1.00 96.69 202 ILE A CA 1
ATOM 1608 C C . ILE A 1 202 ? 4.689 -5.824 -10.690 1.00 96.69 202 ILE A C 1
ATOM 1610 O O . ILE A 1 202 ? 5.696 -6.157 -11.310 1.00 96.69 202 ILE A O 1
ATOM 1614 N N . VAL A 1 203 ? 3.457 -6.140 -11.099 1.00 96.88 203 VAL A N 1
ATOM 1615 C CA . VAL A 1 203 ? 3.178 -6.883 -12.339 1.00 96.88 203 VAL A CA 1
ATOM 1616 C C . VAL A 1 203 ? 3.591 -6.061 -13.560 1.00 96.88 203 VAL A C 1
ATOM 1618 O O . VAL A 1 203 ? 4.196 -6.597 -14.481 1.00 96.88 203 VAL A O 1
ATOM 1621 N N . GLU A 1 204 ? 3.349 -4.755 -13.543 1.00 97.62 204 GLU A N 1
ATOM 1622 C CA . GLU A 1 204 ? 3.758 -3.838 -14.603 1.00 97.62 204 GLU A CA 1
ATOM 1623 C C . GLU A 1 204 ? 5.276 -3.879 -14.811 1.00 97.62 204 GLU A C 1
ATOM 1625 O O . GLU A 1 204 ? 5.752 -4.146 -15.915 1.00 97.62 204 GLU A O 1
ATOM 1630 N N . TRP A 1 205 ? 6.048 -3.734 -13.731 1.00 98.25 205 TRP A N 1
ATOM 1631 C CA . TRP A 1 205 ? 7.507 -3.770 -13.813 1.00 98.25 205 TRP A CA 1
ATOM 1632 C C . TRP A 1 205 ? 8.083 -5.169 -14.070 1.00 98.25 205 TRP A C 1
ATOM 1634 O O . TRP A 1 205 ? 9.171 -5.275 -14.634 1.00 98.25 205 TRP A O 1
ATOM 1644 N N . LEU A 1 206 ? 7.353 -6.244 -13.748 1.00 97.81 206 LEU A N 1
ATOM 1645 C CA . LEU A 1 206 ? 7.689 -7.590 -14.223 1.00 97.81 206 LEU A CA 1
ATOM 1646 C C . LEU A 1 206 ? 7.578 -7.662 -15.749 1.00 97.81 206 LEU A C 1
ATOM 1648 O O . LEU A 1 206 ? 8.495 -8.145 -16.409 1.00 97.81 206 LEU A O 1
ATOM 1652 N N . GLY A 1 207 ? 6.482 -7.142 -16.307 1.00 97.69 207 GLY A N 1
ATOM 1653 C CA . GLY A 1 207 ? 6.296 -7.030 -17.751 1.00 97.69 207 GLY A CA 1
ATOM 1654 C C . GLY A 1 207 ? 7.424 -6.236 -18.407 1.00 97.69 207 GLY A C 1
ATOM 1655 O O . GLY A 1 207 ? 8.001 -6.699 -19.386 1.00 97.69 207 GLY A O 1
ATOM 1656 N N . TRP A 1 208 ? 7.816 -5.103 -17.816 1.00 98.38 208 TRP A N 1
ATOM 1657 C CA . TRP A 1 208 ? 8.976 -4.314 -18.255 1.00 98.38 208 TRP A CA 1
ATOM 1658 C C . TRP A 1 208 ? 10.277 -5.125 -18.265 1.00 98.38 208 TRP A C 1
ATOM 1660 O O . TRP A 1 208 ? 10.976 -5.152 -19.275 1.00 98.38 208 TRP A O 1
ATOM 1670 N N . ALA A 1 209 ? 10.586 -5.829 -17.172 1.00 98.00 209 ALA A N 1
ATOM 1671 C CA . ALA A 1 209 ? 11.786 -6.657 -17.079 1.00 98.00 209 ALA A CA 1
ATOM 1672 C C . ALA A 1 209 ? 11.812 -7.761 -18.149 1.00 98.00 209 ALA A C 1
ATOM 1674 O O . ALA A 1 209 ? 12.861 -8.009 -18.744 1.00 98.00 209 ALA A O 1
ATOM 1675 N N . VAL A 1 210 ? 10.660 -8.382 -18.429 1.00 97.50 210 VAL A N 1
ATOM 1676 C CA . VAL A 1 210 ? 10.515 -9.389 -19.491 1.00 97.50 210 VAL A CA 1
ATOM 1677 C C . VAL A 1 210 ? 10.698 -8.764 -20.876 1.00 97.50 210 VAL A C 1
ATOM 1679 O O . VAL A 1 210 ? 11.465 -9.305 -21.669 1.00 97.50 210 VAL A O 1
ATOM 1682 N N . MET A 1 211 ? 10.055 -7.624 -21.160 1.00 97.44 211 MET A N 1
ATOM 1683 C CA . MET A 1 211 ? 10.158 -6.942 -22.458 1.00 97.44 211 MET A CA 1
ATOM 1684 C C . MET A 1 211 ? 11.584 -6.478 -22.762 1.00 97.44 211 MET A C 1
ATOM 1686 O O . MET A 1 211 ? 12.071 -6.672 -23.872 1.00 97.44 211 MET A O 1
ATOM 1690 N N . CYS A 1 212 ? 12.254 -5.861 -21.786 1.00 96.12 212 CYS A N 1
ATOM 1691 C CA . CYS A 1 212 ? 13.624 -5.386 -21.956 1.00 96.12 212 CYS A CA 1
ATOM 1692 C C . CYS A 1 212 ? 14.639 -6.529 -21.958 1.00 96.12 212 CYS A C 1
ATOM 1694 O O . CYS A 1 212 ? 15.706 -6.389 -22.547 1.00 96.12 212 CYS A O 1
ATOM 1696 N N . GLY A 1 213 ? 14.361 -7.623 -21.241 1.00 95.31 213 GLY A N 1
ATOM 1697 C CA . GLY A 1 213 ? 15.306 -8.726 -21.069 1.00 95.31 213 GLY A CA 1
ATOM 1698 C C . GLY A 1 213 ? 16.681 -8.276 -20.561 1.00 95.31 213 GLY A C 1
ATOM 1699 O O . GLY A 1 213 ? 17.687 -8.896 -20.893 1.00 95.31 213 GLY A O 1
ATOM 1700 N N . SER A 1 214 ? 16.735 -7.173 -19.807 1.00 96.12 214 SER A N 1
ATOM 1701 C CA . SER A 1 214 ? 17.973 -6.513 -19.397 1.00 96.12 214 SER A CA 1
ATOM 1702 C C . SER A 1 214 ? 18.167 -6.562 -17.885 1.00 96.12 214 SER A C 1
ATOM 1704 O O . SER A 1 214 ? 17.212 -6.569 -17.103 1.00 96.12 214 SER A O 1
ATOM 1706 N N . TRP A 1 215 ? 19.428 -6.520 -17.453 1.00 97.00 215 TRP A N 1
ATOM 1707 C CA . TRP A 1 215 ? 19.773 -6.466 -16.031 1.00 97.00 215 TRP A CA 1
ATOM 1708 C C . TRP A 1 215 ? 19.262 -5.200 -15.340 1.00 97.00 215 TRP A C 1
ATOM 1710 O O . TRP A 1 215 ? 18.962 -5.246 -14.147 1.00 97.00 215 TRP A O 1
ATOM 1720 N N . ALA A 1 216 ? 19.133 -4.090 -16.074 1.00 97.75 216 ALA A N 1
ATOM 1721 C CA . ALA A 1 216 ? 18.533 -2.862 -15.561 1.00 97.75 216 ALA A CA 1
ATOM 1722 C C . ALA A 1 216 ? 17.024 -3.037 -15.322 1.00 97.75 216 ALA A C 1
ATOM 1724 O O . ALA A 1 216 ? 16.533 -2.664 -14.255 1.00 97.75 216 ALA A O 1
ATOM 1725 N N . GLY A 1 217 ? 16.302 -3.656 -16.265 1.00 97.75 217 GLY A N 1
ATOM 1726 C CA . GLY A 1 217 ? 14.874 -3.947 -16.122 1.00 97.75 217 GLY A CA 1
ATOM 1727 C C . GLY A 1 217 ? 14.595 -4.893 -14.953 1.00 97.75 217 GLY A C 1
ATOM 1728 O O . GLY A 1 217 ? 13.752 -4.597 -14.105 1.00 97.75 217 GLY A O 1
ATOM 1729 N N . LEU A 1 218 ? 15.366 -5.982 -14.844 1.00 97.88 218 LEU A N 1
ATOM 1730 C CA . LEU A 1 218 ? 15.278 -6.917 -13.716 1.00 97.88 218 LEU A CA 1
ATOM 1731 C C . LEU A 1 218 ? 15.594 -6.235 -12.378 1.00 97.88 218 LEU A C 1
ATOM 1733 O O . LEU A 1 218 ? 14.855 -6.408 -11.409 1.00 97.88 218 LEU A O 1
ATOM 1737 N N . GLY A 1 219 ? 16.658 -5.431 -12.325 1.00 97.50 219 GLY A N 1
ATOM 1738 C CA . GLY A 1 219 ? 17.051 -4.712 -11.114 1.00 97.50 219 GLY A CA 1
ATOM 1739 C C . GLY A 1 219 ? 15.945 -3.780 -10.622 1.00 97.50 219 GLY A C 1
ATOM 1740 O O . GLY A 1 219 ? 15.654 -3.737 -9.426 1.00 97.50 219 GLY A O 1
ATOM 1741 N N . PHE A 1 220 ? 15.263 -3.092 -11.541 1.00 98.00 220 PHE A N 1
ATOM 1742 C CA . PHE A 1 220 ? 14.153 -2.217 -11.181 1.00 98.00 220 PHE A CA 1
ATOM 1743 C C . PHE A 1 220 ? 12.916 -2.991 -10.721 1.00 98.00 220 PHE A C 1
ATOM 1745 O O . PHE A 1 220 ? 12.311 -2.616 -9.718 1.00 98.00 220 PHE A O 1
ATOM 1752 N N . PHE A 1 221 ? 12.581 -4.112 -11.363 1.00 98.00 221 PHE A N 1
ATOM 1753 C CA . PHE A 1 221 ? 11.522 -5.001 -10.881 1.00 98.00 221 PHE A CA 1
ATOM 1754 C C . PHE A 1 221 ? 11.788 -5.496 -9.447 1.00 98.00 221 PHE A C 1
ATOM 1756 O O . PHE A 1 221 ? 10.904 -5.434 -8.585 1.00 98.00 221 PHE A O 1
ATOM 1763 N N . LEU A 1 222 ? 13.016 -5.935 -9.162 1.00 96.06 222 LEU A N 1
ATOM 1764 C CA . LEU A 1 222 ? 13.405 -6.397 -7.828 1.00 96.06 222 LEU A CA 1
ATOM 1765 C C . LEU A 1 222 ? 13.369 -5.263 -6.799 1.00 96.06 222 LEU A C 1
ATOM 1767 O O . LEU A 1 222 ? 12.873 -5.465 -5.689 1.00 96.06 222 LEU A O 1
ATOM 1771 N N . TYR A 1 223 ? 13.828 -4.063 -7.163 1.00 95.94 223 TYR A N 1
ATOM 1772 C CA . TYR A 1 223 ? 13.729 -2.894 -6.290 1.00 95.94 223 TYR A CA 1
ATOM 1773 C C . TYR A 1 223 ? 12.267 -2.511 -6.007 1.00 95.94 223 TYR A C 1
ATOM 1775 O O . TYR A 1 223 ? 11.900 -2.253 -4.859 1.00 95.94 223 TYR A O 1
ATOM 1783 N N . THR A 1 224 ? 11.401 -2.546 -7.022 1.00 95.75 224 THR A N 1
ATOM 1784 C CA . THR A 1 224 ? 9.954 -2.347 -6.865 1.00 95.75 224 THR A CA 1
ATOM 1785 C C . THR A 1 224 ? 9.373 -3.356 -5.879 1.00 95.75 224 THR A C 1
ATOM 1787 O O . THR A 1 224 ? 8.645 -2.964 -4.966 1.00 95.75 224 THR A O 1
ATOM 1790 N N . CYS A 1 225 ? 9.734 -4.639 -5.984 1.00 93.75 225 CYS A N 1
ATOM 1791 C CA . CYS A 1 225 ? 9.328 -5.653 -5.009 1.00 93.75 225 CYS A CA 1
ATOM 1792 C C . CYS A 1 225 ? 9.833 -5.321 -3.595 1.00 93.75 225 CYS A C 1
ATOM 1794 O O . CYS A 1 225 ? 9.049 -5.332 -2.642 1.00 93.75 225 CYS A O 1
ATOM 1796 N N . ALA A 1 226 ? 11.116 -4.975 -3.462 1.00 91.69 226 ALA A N 1
ATOM 1797 C CA . ALA A 1 226 ? 11.754 -4.622 -2.194 1.00 91.69 226 ALA A CA 1
ATOM 1798 C C . ALA A 1 226 ? 11.090 -3.419 -1.504 1.00 91.69 226 ALA A C 1
ATOM 1800 O O . ALA A 1 226 ? 10.985 -3.393 -0.279 1.00 91.69 226 ALA A O 1
ATOM 1801 N N . ASN A 1 227 ? 10.602 -2.445 -2.274 1.00 91.00 227 ASN A N 1
ATOM 1802 C CA . ASN A 1 227 ? 9.936 -1.257 -1.749 1.00 91.00 227 ASN A CA 1
ATOM 1803 C C . ASN A 1 227 ? 8.435 -1.487 -1.478 1.00 91.00 227 ASN A C 1
ATOM 1805 O O . ASN A 1 227 ? 7.913 -1.137 -0.415 1.00 91.00 227 ASN A O 1
ATOM 1809 N N . LEU A 1 228 ? 7.711 -2.090 -2.427 1.00 92.25 228 LEU A N 1
ATOM 1810 C CA . LEU A 1 228 ? 6.250 -2.167 -2.381 1.00 92.25 228 LEU A CA 1
ATOM 1811 C C . LEU A 1 228 ? 5.719 -3.343 -1.558 1.00 92.25 228 LEU A C 1
ATOM 1813 O O . LEU A 1 228 ? 4.679 -3.193 -0.915 1.00 92.25 228 LEU A O 1
ATOM 1817 N N . VAL A 1 229 ? 6.406 -4.490 -1.512 1.00 92.25 229 VAL A N 1
ATOM 1818 C CA . VAL A 1 229 ? 5.917 -5.668 -0.770 1.00 92.25 229 VAL A CA 1
ATOM 1819 C C . VAL A 1 229 ? 5.900 -5.431 0.748 1.00 92.25 229 VAL A C 1
ATOM 1821 O O . VAL A 1 229 ? 4.841 -5.631 1.358 1.00 92.25 229 VAL A O 1
ATOM 1824 N N . PRO A 1 230 ? 6.985 -4.954 1.398 1.00 88.06 230 PRO A N 1
ATOM 1825 C CA . PRO A 1 230 ? 6.952 -4.650 2.831 1.00 88.06 230 PRO A CA 1
ATOM 1826 C C . PRO A 1 230 ? 5.929 -3.558 3.156 1.00 88.06 230 PRO A C 1
ATOM 1828 O O . PRO A 1 230 ? 5.176 -3.662 4.126 1.00 88.06 230 PRO A O 1
ATOM 1831 N N . ARG A 1 231 ? 5.821 -2.552 2.282 1.00 87.06 231 ARG A N 1
ATOM 1832 C CA . ARG A 1 231 ? 4.841 -1.473 2.410 1.00 87.06 231 ARG A CA 1
ATOM 1833 C C . ARG A 1 231 ? 3.399 -1.974 2.313 1.00 87.06 231 ARG A C 1
ATOM 1835 O O . ARG A 1 231 ? 2.531 -1.520 3.061 1.00 87.06 231 ARG A O 1
ATOM 1842 N N . ALA A 1 232 ? 3.122 -2.911 1.410 1.00 90.44 232 ALA A N 1
ATOM 1843 C CA . ALA A 1 232 ? 1.809 -3.525 1.288 1.00 90.44 232 ALA A CA 1
ATOM 1844 C C . ALA A 1 232 ? 1.439 -4.309 2.548 1.00 90.44 232 ALA A C 1
ATOM 1846 O O . ALA A 1 232 ? 0.310 -4.197 3.025 1.00 90.44 232 ALA A O 1
ATOM 1847 N N . ARG A 1 233 ? 2.399 -5.050 3.122 1.00 90.06 233 ARG A N 1
ATOM 1848 C CA . ARG A 1 233 ? 2.220 -5.747 4.405 1.00 90.06 233 ARG A CA 1
ATOM 1849 C C . ARG A 1 233 ? 1.885 -4.763 5.517 1.00 90.06 233 ARG A C 1
ATOM 1851 O O . ARG A 1 233 ? 0.900 -4.963 6.214 1.00 90.06 233 ARG A O 1
ATOM 1858 N N . ALA A 1 234 ? 2.620 -3.662 5.625 1.00 85.62 234 ALA A N 1
ATOM 1859 C CA . ALA A 1 234 ? 2.334 -2.639 6.623 1.00 85.62 234 ALA A CA 1
ATOM 1860 C C . ALA A 1 234 ? 0.965 -1.975 6.429 1.00 85.62 234 ALA A C 1
ATOM 1862 O O . ALA A 1 234 ? 0.260 -1.713 7.400 1.00 85.62 234 ALA A O 1
ATOM 1863 N N . ASN A 1 235 ? 0.554 -1.726 5.183 1.00 87.00 235 ASN A N 1
ATOM 1864 C CA . ASN A 1 235 ? -0.787 -1.228 4.876 1.00 87.00 235 ASN A CA 1
ATOM 1865 C C . ASN A 1 235 ? -1.878 -2.240 5.241 1.00 87.00 235 ASN A C 1
ATOM 1867 O O . ASN A 1 235 ? -2.929 -1.830 5.729 1.00 87.00 235 ASN A O 1
ATOM 1871 N N . HIS A 1 236 ? -1.640 -3.529 5.004 1.00 89.88 236 HIS A N 1
ATOM 1872 C CA . HIS A 1 236 ? -2.540 -4.615 5.380 1.00 89.88 236 HIS A CA 1
ATOM 1873 C C . HIS A 1 236 ? -2.675 -4.718 6.903 1.00 89.88 236 HIS A C 1
ATOM 1875 O O . HIS A 1 236 ? -3.786 -4.643 7.417 1.00 89.88 236 HIS A O 1
ATOM 1881 N N . THR A 1 237 ? -1.560 -4.750 7.638 1.00 87.19 237 THR A N 1
ATOM 1882 C CA . THR A 1 237 ? -1.553 -4.709 9.109 1.00 87.19 237 THR A CA 1
ATOM 1883 C C . THR A 1 237 ? -2.248 -3.458 9.637 1.00 87.19 237 THR A C 1
ATOM 1885 O O . THR A 1 237 ? -3.035 -3.532 10.572 1.00 87.19 237 THR A O 1
ATOM 1888 N N . TRP A 1 238 ? -2.023 -2.298 9.017 1.00 87.50 238 TRP A N 1
ATOM 1889 C CA . TRP A 1 238 ? -2.711 -1.067 9.394 1.00 87.50 238 TRP A CA 1
ATOM 1890 C C . TRP A 1 238 ? -4.224 -1.151 9.152 1.00 87.50 238 TRP A C 1
ATOM 1892 O O . TRP A 1 238 ? -4.992 -0.661 9.975 1.00 87.50 238 TRP A O 1
ATOM 1902 N N . TYR A 1 239 ? -4.666 -1.778 8.056 1.00 84.19 239 TYR A N 1
ATOM 1903 C CA . TYR A 1 239 ? -6.087 -2.007 7.788 1.00 84.19 239 TYR A CA 1
ATOM 1904 C C . TYR A 1 239 ? -6.712 -2.941 8.829 1.00 84.19 239 TYR A C 1
ATOM 1906 O O . TYR A 1 239 ? -7.741 -2.582 9.399 1.00 84.19 239 TYR A O 1
ATOM 1914 N N . LEU A 1 240 ? -6.057 -4.065 9.129 1.00 84.25 240 LEU A N 1
ATOM 1915 C CA . LEU A 1 240 ? -6.473 -4.997 10.180 1.00 84.25 240 LEU A CA 1
ATOM 1916 C C . LEU A 1 240 ? -6.569 -4.299 11.542 1.00 84.25 240 LEU A C 1
ATOM 1918 O O . LEU A 1 240 ? -7.583 -4.404 12.221 1.00 84.25 240 LEU A O 1
ATOM 1922 N N . ASN A 1 241 ? -5.558 -3.512 11.913 1.00 82.44 241 ASN A N 1
ATOM 1923 C CA . ASN A 1 241 ? -5.530 -2.816 13.199 1.00 82.44 241 ASN A CA 1
ATOM 1924 C C . ASN A 1 241 ? -6.578 -1.701 13.287 1.00 82.44 241 ASN A C 1
ATOM 1926 O O . ASN A 1 241 ? -7.144 -1.467 14.351 1.00 82.44 241 ASN A O 1
ATOM 1930 N N . LYS A 1 242 ? -6.820 -0.980 12.185 1.00 80.25 242 LYS A N 1
ATOM 1931 C CA . LYS A 1 242 ? -7.729 0.169 12.180 1.00 80.25 242 LYS A CA 1
ATOM 1932 C C . LYS A 1 242 ? -9.197 -0.228 12.105 1.00 80.25 242 LYS A C 1
ATOM 1934 O O . LYS A 1 242 ? -10.017 0.401 12.766 1.00 80.25 242 LYS A O 1
ATOM 1939 N N . PHE A 1 243 ? -9.526 -1.187 11.247 1.00 78.88 243 PHE A N 1
ATOM 1940 C CA . PHE A 1 243 ? -10.910 -1.561 10.956 1.00 78.88 243 PHE A CA 1
ATOM 1941 C C . PHE A 1 243 ? -11.319 -2.861 11.654 1.00 78.88 243 PHE A C 1
ATOM 1943 O O . PHE A 1 243 ? -12.510 -3.106 11.809 1.00 78.88 243 PHE A O 1
ATOM 1950 N N . GLY A 1 244 ? -10.367 -3.657 12.149 1.00 82.12 244 GLY A N 1
ATOM 1951 C CA . GLY A 1 244 ? -10.662 -4.882 12.887 1.00 82.12 244 GLY A CA 1
ATOM 1952 C C . GLY A 1 244 ? -11.529 -5.826 12.060 1.00 82.12 244 GLY A C 1
ATOM 1953 O O . GLY A 1 244 ? -11.130 -6.241 10.977 1.00 82.12 244 GLY A O 1
ATOM 1954 N N . GLU A 1 245 ? -12.730 -6.120 12.563 1.00 73.44 245 GLU A N 1
ATOM 1955 C CA . GLU A 1 245 ? -13.695 -7.011 11.897 1.00 73.44 245 GLU A CA 1
ATOM 1956 C C . GLU A 1 245 ? -14.367 -6.380 10.674 1.00 73.44 245 GLU A C 1
ATOM 1958 O O . GLU A 1 245 ? -14.845 -7.108 9.813 1.00 73.44 245 GLU A O 1
ATOM 1963 N N . ASP A 1 246 ? -14.365 -5.045 10.553 1.00 74.00 246 ASP A N 1
ATOM 1964 C CA . ASP A 1 246 ? -14.885 -4.356 9.362 1.00 74.00 246 ASP A CA 1
ATOM 1965 C C . ASP A 1 246 ? -13.941 -4.553 8.147 1.00 74.00 246 ASP A C 1
ATOM 1967 O O . ASP A 1 246 ? -14.249 -4.125 7.032 1.00 74.00 246 ASP A O 1
ATOM 1971 N N . TYR A 1 247 ? -12.760 -5.165 8.347 1.00 81.25 247 TYR A N 1
ATOM 1972 C CA . TYR A 1 247 ? -11.810 -5.500 7.288 1.00 81.25 247 TYR A CA 1
ATOM 1973 C C . TYR A 1 247 ? -11.882 -6.986 6.903 1.00 81.25 247 TYR A C 1
ATOM 1975 O O . TYR A 1 247 ? -11.684 -7.840 7.769 1.00 81.25 247 TYR A O 1
ATOM 1983 N N . PRO A 1 248 ? -12.059 -7.334 5.614 1.00 83.56 248 PRO A N 1
ATOM 1984 C CA . PRO A 1 248 ? -12.104 -8.735 5.198 1.00 83.56 248 PRO A CA 1
ATOM 1985 C C . PRO A 1 248 ? -10.777 -9.456 5.468 1.00 83.56 248 PRO A C 1
ATOM 1987 O O . PRO A 1 248 ? -9.746 -9.123 4.875 1.00 83.56 248 PRO A O 1
ATOM 1990 N N . ARG A 1 249 ? -10.810 -10.453 6.364 1.00 79.06 249 ARG A N 1
ATOM 1991 C CA . ARG A 1 249 ? -9.621 -11.195 6.826 1.00 79.06 249 ARG A CA 1
ATOM 1992 C C . ARG A 1 249 ? -8.994 -12.078 5.742 1.00 79.06 249 ARG A C 1
ATOM 1994 O O . ARG A 1 249 ? -7.800 -12.356 5.805 1.00 79.06 249 ARG A O 1
ATOM 2001 N N . ASP A 1 250 ? -9.767 -12.459 4.728 1.00 83.25 250 ASP A N 1
ATOM 2002 C CA . ASP A 1 250 ? -9.293 -13.319 3.638 1.00 83.25 250 ASP A CA 1
ATOM 2003 C C . ASP A 1 250 ? -8.399 -12.580 2.630 1.00 83.25 250 ASP A C 1
ATOM 2005 O O . ASP A 1 250 ? -7.631 -13.210 1.893 1.00 83.25 250 ASP A O 1
ATOM 2009 N N . ARG A 1 251 ? -8.435 -11.237 2.629 1.00 87.44 251 ARG A N 1
ATOM 2010 C CA . ARG A 1 251 ? -7.596 -10.412 1.751 1.00 87.44 251 ARG A CA 1
ATOM 2011 C C . ARG A 1 251 ? -6.125 -10.626 2.068 1.00 87.44 251 ARG A C 1
ATOM 2013 O O . ARG A 1 251 ? -5.706 -10.583 3.222 1.00 87.44 251 ARG A O 1
ATOM 2020 N N . LYS A 1 252 ? -5.299 -10.775 1.035 1.00 89.62 252 LYS A N 1
ATOM 2021 C CA . LYS A 1 252 ? -3.836 -10.794 1.193 1.00 89.62 252 LYS A CA 1
ATOM 2022 C C . LYS A 1 252 ? -3.259 -9.385 1.087 1.00 89.62 252 LYS A C 1
ATOM 2024 O O . LYS A 1 252 ? -3.919 -8.452 0.644 1.00 89.62 252 LYS A O 1
ATOM 2029 N N . ALA A 1 253 ? -2.006 -9.196 1.491 1.00 88.25 253 ALA A N 1
ATOM 2030 C CA . ALA A 1 253 ? -1.395 -7.867 1.456 1.00 88.25 253 ALA A CA 1
ATOM 2031 C C . ALA A 1 253 ? -1.206 -7.328 0.023 1.00 88.25 253 ALA A C 1
ATOM 2033 O O . ALA A 1 253 ? -1.587 -6.188 -0.256 1.00 88.25 253 ALA A O 1
ATOM 2034 N N . VAL A 1 254 ? -0.628 -8.139 -0.876 1.00 87.19 254 VAL A N 1
ATOM 2035 C CA . VAL A 1 254 ? -0.333 -7.734 -2.265 1.00 87.19 254 VAL A CA 1
ATOM 2036 C C . VAL A 1 254 ? -0.378 -8.871 -3.276 1.00 87.19 254 VAL A C 1
ATOM 2038 O O . VAL A 1 254 ? -0.946 -8.660 -4.335 1.00 87.19 254 VAL A O 1
ATOM 2041 N N . ILE A 1 255 ? 0.142 -10.068 -2.975 1.00 83.81 255 ILE A N 1
ATOM 2042 C CA . ILE A 1 255 ? 0.077 -11.192 -3.922 1.00 83.81 255 ILE A CA 1
ATOM 2043 C C . ILE A 1 255 ? -1.082 -12.122 -3.547 1.00 83.81 255 ILE A C 1
ATOM 2045 O O . ILE A 1 255 ? -1.071 -12.676 -2.439 1.00 83.81 255 ILE A O 1
ATOM 2049 N N . PRO A 1 256 ? -2.091 -12.289 -4.417 1.00 57.31 256 PRO A N 1
ATOM 2050 C CA . PRO A 1 256 ? -3.186 -13.210 -4.161 1.00 57.31 256 PRO A CA 1
ATOM 2051 C C . PRO A 1 256 ? -2.684 -14.660 -4.286 1.00 57.31 256 PRO A C 1
ATOM 2053 O O . PRO A 1 256 ? -1.810 -14.954 -5.095 1.00 57.31 256 PRO A O 1
ATOM 2056 N N . PHE A 1 257 ? -3.209 -15.563 -3.452 1.00 53.38 257 PHE A N 1
ATOM 2057 C CA . PHE A 1 257 ? -2.954 -17.017 -3.507 1.00 53.38 257 PHE A CA 1
ATOM 2058 C C . PHE A 1 257 ? -1.510 -17.505 -3.243 1.00 53.38 257 PHE A C 1
ATOM 2060 O O . PHE A 1 257 ? -1.250 -18.699 -3.325 1.00 53.38 257 PHE A O 1
ATOM 2067 N N . LEU A 1 258 ? -0.575 -16.640 -2.831 1.00 49.62 258 LEU A N 1
ATOM 2068 C CA . LEU A 1 258 ? 0.844 -17.008 -2.666 1.00 49.62 258 LEU A CA 1
ATOM 2069 C C . LEU A 1 258 ? 1.189 -17.820 -1.397 1.00 49.62 258 LEU A C 1
ATOM 2071 O O . LEU A 1 258 ? 2.362 -18.076 -1.128 1.00 49.62 258 LEU A O 1
ATOM 2075 N N . ALA A 1 259 ? 0.197 -18.235 -0.606 1.00 38.50 259 ALA A N 1
ATOM 2076 C CA . ALA A 1 259 ? 0.436 -19.024 0.606 1.00 38.50 259 ALA A CA 1
ATOM 2077 C C . ALA A 1 259 ? 0.934 -20.458 0.317 1.00 38.50 259 ALA A C 1
ATOM 2079 O O . ALA A 1 259 ? 1.379 -21.125 1.244 1.00 38.50 259 ALA A O 1
ATOM 2080 N N . SER A 1 260 ? 0.892 -20.926 -0.937 1.00 36.38 260 SER A N 1
ATOM 2081 C CA . SER A 1 260 ? 1.163 -22.327 -1.289 1.00 36.38 260 SER A CA 1
ATOM 2082 C C . SER A 1 260 ? 2.434 -22.600 -2.105 1.00 36.38 260 SER A C 1
ATOM 2084 O O . SER A 1 260 ? 2.804 -23.764 -2.189 1.00 36.38 260 SER A O 1
ATOM 2086 N N . LEU A 1 261 ? 3.126 -21.608 -2.691 1.00 28.89 261 LEU A N 1
ATOM 2087 C CA . LEU A 1 261 ? 4.147 -21.918 -3.719 1.00 28.89 261 LEU A CA 1
ATOM 2088 C C . LEU A 1 261 ? 5.548 -21.304 -3.573 1.00 28.89 261 LEU A C 1
ATOM 2090 O O . LEU A 1 261 ? 6.449 -21.803 -4.231 1.00 28.89 261 LEU A O 1
ATOM 2094 N N . PHE A 1 262 ? 5.800 -20.292 -2.731 1.00 28.39 262 PHE A N 1
ATOM 2095 C CA . PHE A 1 262 ? 7.140 -19.653 -2.721 1.00 28.39 262 PHE A CA 1
ATOM 2096 C C . PHE A 1 262 ? 7.671 -19.159 -1.366 1.00 28.39 262 PHE A C 1
ATOM 2098 O O . PHE A 1 262 ? 8.803 -18.687 -1.286 1.00 28.39 262 PHE A O 1
ATOM 2105 N N . VAL A 1 263 ? 6.904 -19.274 -0.278 1.00 35.66 263 VAL A N 1
ATOM 2106 C CA . VAL A 1 263 ? 7.334 -18.756 1.040 1.00 35.66 263 VAL A CA 1
ATOM 2107 C C . VAL A 1 263 ? 8.204 -19.762 1.815 1.00 35.66 263 VAL A C 1
ATOM 2109 O O . VAL A 1 263 ? 8.990 -19.360 2.669 1.00 35.66 263 VAL A O 1
ATOM 2112 N N . ALA A 1 264 ? 8.147 -21.053 1.473 1.00 31.38 264 ALA A N 1
ATOM 2113 C CA . ALA A 1 264 ? 8.825 -22.111 2.226 1.00 31.38 264 ALA A CA 1
ATOM 2114 C C . ALA A 1 264 ? 10.360 -22.143 2.063 1.00 31.38 264 ALA A C 1
ATOM 2116 O O . ALA A 1 264 ? 11.041 -22.690 2.924 1.00 31.38 264 ALA A O 1
ATOM 2117 N N . SER A 1 265 ? 10.925 -21.551 1.005 1.00 31.66 265 SER A N 1
ATOM 2118 C CA . SER A 1 265 ? 12.355 -21.731 0.696 1.00 31.66 265 SER A CA 1
ATOM 2119 C C . SER A 1 265 ? 13.282 -20.629 1.225 1.00 31.66 265 SER A C 1
ATOM 2121 O O . SER A 1 265 ? 14.491 -20.818 1.203 1.00 31.66 265 SER A O 1
ATOM 2123 N N . PHE A 1 266 ? 12.757 -19.505 1.731 1.00 31.34 266 PHE A N 1
ATOM 2124 C CA . PHE A 1 266 ? 13.588 -18.411 2.277 1.00 31.34 266 PHE A CA 1
ATOM 2125 C C . PHE A 1 266 ? 13.090 -17.805 3.598 1.00 31.34 266 PHE A C 1
ATOM 2127 O O . PHE A 1 266 ? 13.761 -16.949 4.169 1.00 31.34 266 PHE A O 1
ATOM 2134 N N . PHE A 1 267 ? 11.943 -18.246 4.121 1.00 35.44 267 PHE A N 1
ATOM 2135 C CA . PHE A 1 267 ? 11.361 -17.702 5.350 1.00 35.44 267 PHE A CA 1
ATOM 2136 C C . PHE A 1 267 ? 10.818 -18.812 6.253 1.00 35.44 267 PHE A C 1
ATOM 2138 O O . PHE A 1 267 ? 9.619 -18.906 6.489 1.00 35.44 267 PHE A O 1
ATOM 2145 N N . SER A 1 268 ? 11.720 -19.620 6.808 1.00 31.30 268 SER A N 1
ATOM 2146 C CA . SER A 1 268 ? 11.428 -20.427 7.997 1.00 31.30 268 SER A CA 1
ATOM 2147 C C . SER A 1 268 ? 12.122 -19.810 9.201 1.00 31.30 268 SER A C 1
ATOM 2149 O O . SER A 1 268 ? 13.241 -20.174 9.531 1.00 31.30 268 SER A O 1
ATOM 2151 N N . MET A 1 269 ? 11.452 -18.833 9.812 1.00 31.16 269 MET A N 1
ATOM 2152 C CA . MET A 1 269 ? 11.524 -18.488 11.237 1.00 31.16 269 MET A CA 1
ATOM 2153 C C . MET A 1 269 ? 10.420 -17.461 11.493 1.00 31.16 269 MET A C 1
ATOM 2155 O O . MET A 1 269 ? 10.652 -16.261 11.475 1.00 31.16 269 MET A O 1
ATOM 2159 N N . ASP A 1 270 ? 9.190 -17.956 11.582 1.00 29.55 270 ASP A N 1
ATOM 2160 C CA . ASP A 1 270 ? 8.121 -17.420 12.427 1.00 29.55 270 ASP A CA 1
ATOM 2161 C C . ASP A 1 270 ? 7.001 -18.464 12.389 1.00 29.55 270 ASP A C 1
ATOM 2163 O O . ASP A 1 270 ? 6.155 -18.506 11.496 1.00 29.55 270 ASP A O 1
ATOM 2167 N N . ILE A 1 271 ? 7.080 -19.384 13.348 1.00 29.34 271 ILE A N 1
ATOM 2168 C CA . ILE A 1 271 ? 6.014 -20.317 13.692 1.00 29.34 271 ILE A CA 1
ATOM 2169 C C . ILE A 1 271 ? 4.754 -19.485 13.965 1.00 29.34 271 ILE A C 1
ATOM 2171 O O . ILE A 1 271 ? 4.745 -18.641 14.862 1.00 29.34 271 ILE A O 1
ATOM 2175 N N . MET A 1 272 ? 3.681 -19.731 13.205 1.00 31.11 272 MET A N 1
ATOM 2176 C CA . MET A 1 272 ? 2.330 -19.365 13.625 1.00 31.11 272 MET A CA 1
ATOM 2177 C C . MET A 1 272 ? 1.986 -20.198 14.858 1.00 31.11 272 MET A C 1
ATOM 2179 O O . MET A 1 272 ? 1.480 -21.310 14.755 1.00 31.11 272 MET A O 1
ATOM 2183 N N . ALA A 1 273 ? 2.297 -19.656 16.030 1.00 26.66 273 ALA A N 1
ATOM 2184 C CA . ALA A 1 273 ? 1.681 -20.071 17.272 1.00 26.66 273 ALA A CA 1
ATOM 2185 C C . ALA A 1 273 ? 0.408 -19.234 17.439 1.00 26.66 273 ALA A C 1
ATOM 2187 O O . ALA A 1 273 ? 0.465 -18.057 17.803 1.00 26.66 273 ALA A O 1
ATOM 2188 N N . GLU A 1 274 ? -0.749 -19.833 17.157 1.00 31.44 274 GLU A N 1
ATOM 2189 C CA . GLU A 1 274 ? -1.988 -19.414 17.810 1.00 31.44 274 GLU A CA 1
ATOM 2190 C C . GLU A 1 274 ? -1.712 -19.363 19.315 1.00 31.44 274 GLU A C 1
ATOM 2192 O O . GLU A 1 274 ? -1.273 -20.346 19.912 1.00 31.44 274 GLU A O 1
ATOM 2197 N N . LYS A 1 275 ? -1.879 -18.186 19.920 1.00 29.73 275 LYS A N 1
ATOM 2198 C CA . LYS A 1 275 ? -1.584 -17.977 21.336 1.00 29.73 275 LYS A CA 1
ATOM 2199 C C . LYS A 1 275 ? -2.622 -18.768 22.157 1.00 29.73 275 LYS A C 1
ATOM 2201 O O . LYS A 1 275 ? -3.784 -18.363 22.160 1.00 29.73 275 LYS A O 1
ATOM 2206 N N . PRO A 1 276 ? -2.256 -19.830 22.901 1.00 32.59 276 PRO A N 1
ATOM 2207 C CA . PRO A 1 276 ? -3.219 -20.722 23.571 1.00 32.59 276 PRO A CA 1
ATOM 2208 C C . PRO A 1 276 ? -3.942 -20.096 24.780 1.00 32.59 276 PRO A C 1
ATOM 2210 O O . PRO A 1 276 ? -4.704 -20.768 25.468 1.00 32.59 276 PRO A O 1
ATOM 2213 N N . GLN A 1 277 ? -3.683 -18.822 25.092 1.00 42.88 277 GLN A N 1
ATOM 2214 C CA . GLN A 1 277 ? -4.093 -18.200 26.354 1.00 42.88 277 GLN A CA 1
ATOM 2215 C C . GLN A 1 277 ? -5.594 -17.877 26.430 1.00 42.88 277 GLN A C 1
ATOM 2217 O O . GLN A 1 277 ? -6.185 -18.071 27.486 1.00 42.88 277 GLN A O 1
ATOM 2222 N N . ASN A 1 278 ? -6.239 -17.432 25.345 1.00 45.47 278 ASN A N 1
ATOM 2223 C CA . ASN A 1 278 ? -7.615 -16.914 25.435 1.00 45.47 278 ASN A CA 1
ATOM 2224 C C . ASN A 1 278 ? -8.664 -18.025 25.615 1.00 45.47 278 ASN A C 1
ATOM 2226 O O . ASN A 1 278 ? -9.562 -17.893 26.442 1.00 45.47 278 ASN A O 1
ATOM 2230 N N . VAL A 1 279 ? -8.508 -19.154 24.915 1.00 51.19 279 VAL A N 1
ATOM 2231 C CA . VAL A 1 279 ? -9.431 -20.301 25.018 1.00 51.19 279 VAL A CA 1
ATOM 2232 C C . VAL A 1 279 ? -9.387 -20.917 26.422 1.00 51.19 279 VAL A C 1
ATOM 2234 O O . VAL A 1 279 ? -10.430 -21.207 27.004 1.00 51.19 279 VAL A O 1
ATOM 2237 N N . ALA A 1 280 ? -8.189 -21.028 27.007 1.00 51.12 280 ALA A N 1
ATOM 2238 C CA . ALA A 1 280 ? -8.007 -21.534 28.365 1.00 51.12 280 ALA A CA 1
ATOM 2239 C C . ALA A 1 280 ? -8.626 -20.606 29.428 1.00 51.12 280 ALA A C 1
ATOM 2241 O O . ALA A 1 280 ? -9.236 -21.085 30.383 1.00 51.12 280 ALA A O 1
ATOM 2242 N N . ILE A 1 281 ? -8.517 -19.281 29.261 1.00 53.31 281 ILE A N 1
ATOM 2243 C CA . ILE A 1 281 ? -9.111 -18.299 30.185 1.00 53.31 281 ILE A CA 1
ATOM 2244 C C . ILE A 1 281 ? -10.643 -18.373 30.153 1.00 53.31 281 ILE A C 1
ATOM 2246 O O . ILE A 1 281 ? -11.276 -18.387 31.208 1.00 53.31 281 ILE A O 1
ATOM 2250 N N . LEU A 1 282 ? -11.251 -18.485 28.971 1.00 48.25 282 LEU A N 1
ATOM 2251 C CA . LEU A 1 282 ? -12.709 -18.597 28.832 1.00 48.25 282 LEU A CA 1
ATOM 2252 C C . LEU A 1 282 ? -13.257 -19.864 29.480 1.00 48.25 282 LEU A C 1
ATOM 2254 O O . LEU A 1 282 ? -14.288 -19.823 30.151 1.00 48.25 282 LEU A O 1
ATOM 2258 N N . GLU A 1 283 ? -12.557 -20.985 29.327 1.00 51.44 283 GLU A N 1
ATOM 2259 C CA . GLU A 1 283 ? -12.944 -22.243 29.957 1.00 51.44 283 GLU A CA 1
ATOM 2260 C C . GLU A 1 283 ? -12.807 -22.168 31.488 1.00 51.44 283 GLU A C 1
ATOM 2262 O O . GLU A 1 283 ? -13.718 -22.560 32.222 1.00 51.44 283 GLU A O 1
ATOM 2267 N N . GLN A 1 284 ? -11.729 -21.555 31.991 1.00 52.03 284 GLN A N 1
ATOM 2268 C CA . GLN A 1 284 ? -11.538 -21.311 33.423 1.00 52.03 284 GLN A CA 1
ATOM 2269 C C . GLN A 1 284 ? -12.582 -20.351 34.015 1.00 52.03 284 GLN A C 1
ATOM 2271 O O . GLN A 1 284 ? -13.025 -20.562 35.149 1.00 52.03 284 GLN A O 1
ATOM 2276 N N . LEU A 1 285 ? -13.011 -19.327 33.270 1.00 51.00 285 LEU A N 1
ATOM 2277 C CA . LEU A 1 285 ? -14.110 -18.436 33.657 1.00 51.00 285 LEU A CA 1
ATOM 2278 C C . LEU A 1 285 ? -15.449 -19.190 33.685 1.00 51.00 285 LEU A C 1
ATOM 2280 O O . LEU A 1 285 ? -16.184 -19.092 34.669 1.00 51.00 285 LEU A O 1
ATOM 2284 N N . ARG A 1 286 ? -15.726 -20.018 32.669 1.00 48.56 286 ARG A N 1
ATOM 2285 C CA . ARG A 1 286 ? -16.951 -20.832 32.540 1.00 48.56 286 ARG A CA 1
ATOM 2286 C C . ARG A 1 286 ? -17.096 -21.888 33.641 1.00 48.56 286 ARG A C 1
ATOM 2288 O O . ARG A 1 286 ? -18.213 -22.209 34.067 1.00 48.56 286 ARG A O 1
ATOM 2295 N N . LEU A 1 287 ? -15.970 -22.421 34.115 1.00 44.19 287 LEU A N 1
ATOM 2296 C CA . LEU A 1 287 ? -15.894 -23.356 35.239 1.00 44.19 287 LEU A CA 1
ATOM 2297 C C . LEU A 1 287 ? -15.793 -22.643 36.603 1.00 44.19 287 LEU A C 1
ATOM 2299 O O . LEU A 1 287 ? -15.995 -23.273 37.640 1.00 44.19 287 LEU A O 1
ATOM 2303 N N . GLY A 1 288 ? -15.533 -21.330 36.625 1.00 41.53 288 GLY A N 1
ATOM 2304 C CA . GLY A 1 288 ? -15.368 -20.533 37.845 1.00 41.53 288 GLY A CA 1
ATOM 2305 C C . GLY A 1 288 ? -14.046 -20.769 38.590 1.00 41.53 288 GLY A C 1
ATOM 2306 O O . GLY A 1 288 ? -13.965 -20.451 39.780 1.00 41.53 288 GLY A O 1
ATOM 2307 N N . ILE A 1 289 ? -13.043 -21.329 37.904 1.00 41.50 289 ILE A N 1
ATOM 2308 C CA . ILE A 1 289 ? -11.767 -21.823 38.454 1.00 41.50 289 ILE A CA 1
ATOM 2309 C C . ILE A 1 289 ? -10.611 -20.832 38.233 1.00 41.50 289 ILE A C 1
ATOM 2311 O O . ILE A 1 289 ? -9.595 -20.958 38.910 1.00 41.50 289 ILE A O 1
ATOM 2315 N N . ALA A 1 290 ? -10.761 -19.836 37.348 1.00 42.06 290 ALA A N 1
ATOM 2316 C CA . ALA A 1 290 ? -9.697 -18.883 37.010 1.00 42.06 290 ALA A CA 1
ATOM 2317 C C . ALA A 1 290 ? -8.984 -18.325 38.261 1.00 42.06 290 ALA A C 1
ATOM 2319 O O . ALA A 1 290 ? -9.601 -17.673 39.111 1.00 42.06 290 ALA A O 1
ATOM 2320 N N . ARG A 1 291 ? -7.682 -18.620 38.372 1.00 39.47 291 ARG A N 1
ATOM 2321 C CA . ARG A 1 291 ? -6.745 -18.028 39.333 1.00 39.47 291 ARG A CA 1
ATOM 2322 C C . ARG A 1 291 ? -5.755 -17.198 38.525 1.00 39.47 291 ARG A C 1
ATOM 2324 O O . ARG A 1 291 ? -5.051 -17.742 37.681 1.00 39.47 291 ARG A O 1
ATOM 2331 N N . PHE A 1 292 ? -5.728 -15.892 38.757 1.00 37.72 292 PHE A N 1
ATOM 2332 C CA . PHE A 1 292 ? -4.816 -14.986 38.067 1.00 37.72 292 PHE A CA 1
ATOM 2333 C C . PHE A 1 292 ? -3.422 -15.107 38.696 1.00 37.72 292 PHE A C 1
ATOM 2335 O O . PHE A 1 292 ? -3.144 -14.497 39.725 1.00 37.72 292 PHE A O 1
ATOM 2342 N N . GLU A 1 293 ? -2.559 -15.944 38.119 1.00 27.97 293 GLU A N 1
ATOM 2343 C CA . GLU A 1 293 ? -1.141 -15.997 38.489 1.00 27.97 293 GLU A CA 1
ATOM 2344 C C . GLU A 1 293 ? -0.311 -15.047 37.616 1.00 27.97 293 GLU A C 1
ATOM 2346 O O . GLU A 1 293 ? -0.446 -14.979 36.393 1.00 27.97 293 GLU A O 1
ATOM 2351 N N . LEU A 1 294 ? 0.542 -14.279 38.294 1.00 28.30 294 LEU A N 1
ATOM 2352 C CA . LEU A 1 294 ? 1.420 -13.258 37.736 1.00 28.30 294 LEU A CA 1
ATOM 2353 C C . LEU A 1 294 ? 2.511 -13.896 36.866 1.00 28.30 294 LEU A C 1
ATOM 2355 O O . LEU A 1 294 ? 3.364 -14.618 37.376 1.00 28.30 294 LEU A O 1
ATOM 2359 N N . VAL A 1 295 ? 2.568 -13.541 35.581 1.00 26.23 295 VAL A N 1
ATOM 2360 C CA . VAL A 1 295 ? 3.805 -13.694 34.803 1.00 26.23 295 VAL A CA 1
ATOM 2361 C C . VAL A 1 295 ? 4.680 -12.480 35.097 1.00 26.23 295 VAL A C 1
ATOM 2363 O O . VAL A 1 295 ? 4.469 -11.391 34.562 1.00 26.23 295 VAL A O 1
ATOM 2366 N N . SER A 1 296 ? 5.648 -12.656 35.990 1.00 32.66 296 SER A N 1
ATOM 2367 C CA . SER A 1 296 ? 6.747 -11.718 36.187 1.00 32.66 296 SER A CA 1
ATOM 2368 C C . SER A 1 296 ? 7.666 -11.747 34.963 1.00 32.66 296 SER A C 1
ATOM 2370 O O . SER A 1 296 ? 8.145 -12.798 34.547 1.00 32.66 296 SER A O 1
ATOM 2372 N N . SER A 1 297 ? 7.934 -10.581 34.378 1.00 26.50 297 SER A N 1
ATOM 2373 C CA . SER A 1 297 ? 9.066 -10.402 33.469 1.00 26.50 297 SER A CA 1
ATOM 2374 C C . SER A 1 297 ? 9.759 -9.073 33.784 1.00 26.50 297 SER A C 1
ATOM 2376 O O . SER A 1 297 ? 9.073 -8.106 34.136 1.00 26.50 297 SER A O 1
ATOM 2378 N N . PRO A 1 298 ? 11.103 -9.027 33.761 1.00 32.44 298 PRO A N 1
ATOM 2379 C CA . PRO A 1 298 ? 11.882 -8.040 34.484 1.00 32.44 298 PRO A CA 1
ATOM 2380 C C . PRO A 1 298 ? 12.147 -6.824 33.602 1.00 32.44 298 PRO A C 1
ATOM 2382 O O . PRO A 1 298 ? 12.828 -6.928 32.586 1.00 32.44 298 PRO A O 1
ATOM 2385 N N . VAL A 1 299 ? 11.676 -5.648 34.011 1.00 27.77 299 VAL A N 1
ATOM 2386 C CA . VAL A 1 299 ? 12.269 -4.386 33.554 1.00 27.77 299 VAL A CA 1
ATOM 2387 C C . VAL A 1 299 ? 12.328 -3.421 34.730 1.00 27.77 299 VAL A C 1
ATOM 2389 O O . VAL A 1 299 ? 11.320 -3.124 35.370 1.00 27.77 299 VAL A O 1
ATOM 2392 N N . ASN A 1 300 ? 13.550 -2.976 35.012 1.00 26.03 300 ASN A N 1
ATOM 2393 C CA . ASN A 1 300 ? 13.907 -2.100 36.114 1.00 26.03 300 ASN A CA 1
ATOM 2394 C C . ASN A 1 300 ? 13.180 -0.753 36.046 1.00 26.03 300 ASN A C 1
ATOM 2396 O O . ASN A 1 300 ? 13.139 -0.077 35.018 1.00 26.03 300 ASN A O 1
ATOM 2400 N N . SER A 1 301 ? 12.657 -0.368 37.203 1.00 24.48 301 SER A N 1
ATOM 2401 C CA . SER A 1 301 ? 12.133 0.945 37.549 1.00 24.48 301 SER A CA 1
ATOM 2402 C C . SER A 1 301 ? 13.191 2.039 37.412 1.00 24.48 301 SER A C 1
ATOM 2404 O O . SER A 1 301 ? 14.248 1.944 38.036 1.00 24.48 301 SER A O 1
ATOM 2406 N N . ILE A 1 302 ? 12.864 3.117 36.696 1.00 25.72 302 ILE A N 1
ATOM 2407 C CA . ILE A 1 302 ? 13.537 4.413 36.836 1.00 25.72 302 ILE A CA 1
ATOM 2408 C C . ILE A 1 302 ? 12.462 5.506 36.914 1.00 25.72 302 ILE A C 1
ATOM 2410 O O . ILE A 1 302 ? 11.778 5.800 35.937 1.00 25.72 302 ILE A O 1
ATOM 2414 N N . SER A 1 303 ? 12.344 6.098 38.099 1.00 24.92 303 SER A N 1
ATOM 2415 C CA . SER A 1 303 ? 11.787 7.434 38.365 1.00 24.92 303 SER A CA 1
ATOM 2416 C C . SER A 1 303 ? 12.970 8.294 38.859 1.00 24.92 303 SER A C 1
ATOM 2418 O O . SER A 1 303 ? 13.894 7.708 39.431 1.00 24.92 303 SER A O 1
ATOM 2420 N N . PRO A 1 304 ? 12.988 9.635 38.693 1.00 35.09 304 PRO A N 1
ATOM 2421 C CA . PRO A 1 304 ? 12.157 10.474 39.564 1.00 35.09 304 PRO A CA 1
ATOM 2422 C C . PRO A 1 304 ? 11.598 11.789 38.962 1.00 35.09 304 PRO A C 1
ATOM 2424 O O . PRO A 1 304 ? 12.128 12.364 38.019 1.00 35.09 304 PRO A O 1
ATOM 2427 N N . SER A 1 305 ? 10.514 12.240 39.613 1.00 24.39 305 SER A N 1
ATOM 2428 C CA . SER A 1 305 ? 10.107 13.626 39.935 1.00 24.39 305 SER A CA 1
ATOM 2429 C C . SER A 1 305 ? 10.091 14.722 38.852 1.00 24.39 305 SER A C 1
ATOM 2431 O O . SER A 1 305 ? 11.135 15.204 38.430 1.00 24.39 305 SER A O 1
ATOM 2433 N N . ASN A 1 306 ? 8.912 15.299 38.580 1.00 25.00 306 ASN A N 1
ATOM 2434 C CA . ASN A 1 306 ? 8.506 16.562 39.218 1.00 25.00 306 ASN A CA 1
ATOM 2435 C C . ASN A 1 306 ? 7.079 16.988 38.830 1.00 25.00 306 ASN A C 1
ATOM 2437 O O . ASN A 1 306 ? 6.634 16.864 37.693 1.00 25.00 306 ASN A O 1
ATOM 2441 N N . SER A 1 307 ? 6.385 17.497 39.841 1.00 25.47 307 SER A N 1
ATOM 2442 C CA . SER A 1 307 ? 5.098 18.187 39.833 1.00 25.47 307 SER A CA 1
ATOM 2443 C C . SER A 1 307 ? 5.077 19.421 38.932 1.00 25.47 307 SER A C 1
ATOM 2445 O O . SER A 1 307 ? 5.980 20.233 39.075 1.00 25.47 307 SER A O 1
ATOM 2447 N N . VAL A 1 308 ? 4.002 19.626 38.160 1.00 25.67 308 VAL A N 1
ATOM 2448 C CA . VAL A 1 308 ? 3.255 20.900 38.038 1.00 25.67 308 VAL A CA 1
ATOM 2449 C C . VAL A 1 308 ? 1.864 20.579 37.471 1.00 25.67 308 VAL A C 1
ATOM 2451 O O . VAL A 1 308 ? 1.740 20.026 36.381 1.00 25.67 308 VAL A O 1
ATOM 2454 N N . ALA A 1 309 ? 0.812 20.944 38.202 1.00 25.86 309 ALA A N 1
ATOM 2455 C CA . ALA A 1 309 ? -0.540 21.078 37.668 1.00 25.86 309 ALA A CA 1
ATOM 2456 C C . ALA A 1 309 ? -0.748 22.514 37.159 1.00 25.86 309 ALA A C 1
ATOM 2458 O O . ALA A 1 309 ? -0.306 23.443 37.837 1.00 25.86 309 ALA A O 1
ATOM 2459 N N . PRO A 1 310 ? -1.490 22.731 36.060 1.00 27.08 310 PRO A N 1
ATOM 2460 C CA . PRO A 1 310 ? -2.140 24.005 35.820 1.00 27.08 310 PRO A CA 1
ATOM 2461 C C . PRO A 1 310 ? -3.663 23.855 35.894 1.00 27.08 310 PRO A C 1
ATOM 2463 O O . PRO A 1 310 ? -4.304 23.144 35.121 1.00 27.08 310 PRO A O 1
ATOM 2466 N N . SER A 1 311 ? -4.231 24.569 36.855 1.00 22.83 311 SER A N 1
ATOM 2467 C CA . SER A 1 311 ? -5.609 25.054 36.889 1.00 22.83 311 SER A CA 1
ATOM 2468 C C . SER A 1 311 ? -5.856 26.078 35.778 1.00 22.83 311 SER A C 1
ATOM 2470 O O . SER A 1 311 ? -4.966 26.889 35.546 1.00 22.83 311 SER A O 1
ATOM 2472 N N . PHE A 1 312 ? -7.047 26.080 35.161 1.00 22.95 312 PHE A N 1
ATOM 2473 C CA . PHE A 1 312 ? -7.916 27.250 34.883 1.00 22.95 312 PHE A CA 1
ATOM 2474 C C . PHE A 1 312 ? -9.108 26.858 33.966 1.00 22.95 312 PHE A C 1
ATOM 2476 O O . 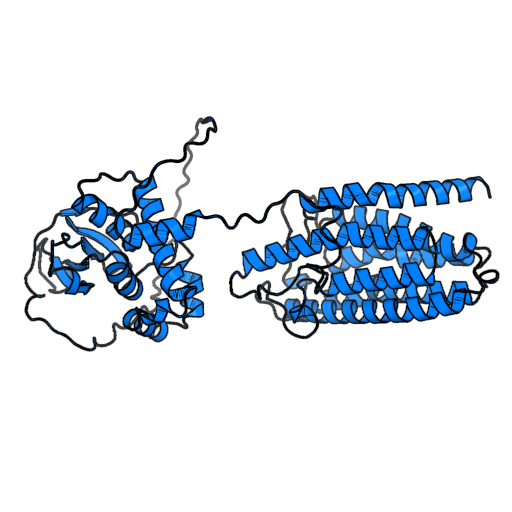PHE A 1 312 ? -9.116 25.755 33.421 1.00 22.95 312 PHE A O 1
ATOM 2483 N N . PRO A 1 313 ? -10.190 27.663 33.910 1.00 29.03 313 PRO A N 1
ATOM 2484 C CA . PRO A 1 313 ? -11.572 27.200 34.053 1.00 29.03 313 PRO A CA 1
ATOM 2485 C C . PRO A 1 313 ? -12.353 27.256 32.734 1.00 29.03 313 PRO A C 1
ATOM 2487 O O . PRO A 1 313 ? -12.018 28.060 31.876 1.00 29.03 313 PRO A O 1
ATOM 2490 N N . PHE A 1 314 ? -13.461 26.517 32.590 1.00 23.06 314 PHE A N 1
ATOM 2491 C CA . PHE A 1 314 ? -14.509 26.929 31.645 1.00 23.06 314 PHE A CA 1
ATOM 2492 C C . PHE A 1 314 ? -15.912 26.429 32.028 1.00 23.06 314 PHE A C 1
ATOM 2494 O O . PHE A 1 314 ? -16.212 25.241 32.005 1.00 23.06 314 PHE A O 1
ATOM 2501 N N . SER A 1 315 ? -16.730 27.414 32.405 1.00 22.33 315 SER A N 1
ATOM 2502 C CA . SER A 1 315 ? -18.136 27.657 32.065 1.00 22.33 315 SER A CA 1
ATOM 2503 C C . SER A 1 315 ? -19.097 26.480 31.839 1.00 22.33 315 SER A C 1
ATOM 2505 O O . SER A 1 315 ? -18.990 25.712 30.883 1.00 22.33 315 SER A O 1
ATOM 2507 N N . MET A 1 316 ? -20.151 26.472 32.663 1.00 24.95 316 MET A N 1
ATOM 2508 C CA . MET A 1 316 ? -21.454 25.883 32.359 1.00 24.95 316 MET A CA 1
ATOM 2509 C C . MET A 1 316 ? -21.921 26.293 30.959 1.00 24.95 316 MET A C 1
ATOM 2511 O O . MET A 1 316 ? -22.106 27.477 30.686 1.00 24.95 316 MET A O 1
ATOM 2515 N N . ASN A 1 317 ? -22.280 25.314 30.130 1.00 23.66 317 ASN A N 1
ATOM 2516 C CA . ASN A 1 317 ? -23.361 25.532 29.185 1.00 23.66 317 ASN A CA 1
ATOM 2517 C C . ASN A 1 317 ? -24.338 24.357 29.214 1.00 23.66 317 ASN A C 1
ATOM 2519 O O . ASN A 1 317 ? -23.968 23.192 29.064 1.00 23.66 317 ASN A O 1
ATOM 2523 N N . ARG A 1 318 ? -25.598 24.698 29.487 1.00 28.83 318 ARG A N 1
ATOM 2524 C CA . ARG A 1 318 ? -26.745 23.797 29.499 1.00 28.83 318 ARG A CA 1
ATOM 2525 C C . ARG A 1 318 ? -26.997 23.315 28.073 1.00 28.83 318 ARG A C 1
ATOM 2527 O O . ARG A 1 318 ? -27.355 24.102 27.208 1.00 28.83 318 ARG A O 1
ATOM 2534 N N . GLY A 1 319 ? -26.910 22.011 27.864 1.00 23.42 319 GLY A N 1
ATOM 2535 C CA . GLY A 1 319 ? -27.429 21.346 26.677 1.00 23.42 319 GLY A CA 1
ATOM 2536 C C . GLY A 1 319 ? -27.591 19.871 26.995 1.00 23.42 319 GLY A C 1
ATOM 2537 O O . GLY A 1 319 ? -26.601 19.167 27.134 1.00 23.42 319 GLY A O 1
ATOM 2538 N N . ARG A 1 320 ? -28.832 19.420 27.196 1.00 29.45 320 ARG A N 1
ATOM 2539 C CA . ARG A 1 320 ? -29.171 18.004 27.380 1.00 29.45 320 ARG A CA 1
ATOM 2540 C C . ARG A 1 320 ? -28.948 17.268 26.049 1.00 29.45 320 ARG A C 1
ATOM 2542 O O . ARG A 1 320 ? -29.634 17.622 25.092 1.00 29.45 320 ARG A O 1
ATOM 2549 N N . PRO A 1 321 ? -28.113 16.219 25.959 1.00 27.61 321 PRO A N 1
ATOM 2550 C CA . PRO A 1 321 ? -28.295 15.189 24.951 1.00 27.61 321 PRO A CA 1
ATOM 2551 C C . PRO A 1 321 ? -29.218 14.118 25.543 1.00 27.61 321 PRO A C 1
ATOM 2553 O O . PRO A 1 321 ? -28.956 13.577 26.617 1.00 27.61 321 PRO A O 1
ATOM 2556 N N . LEU A 1 322 ? -30.332 13.873 24.856 1.00 28.98 322 LEU A N 1
ATOM 2557 C CA . LEU A 1 322 ? -31.332 12.863 25.184 1.00 28.98 322 LEU A CA 1
ATOM 2558 C C . LEU A 1 322 ? -30.686 11.483 25.395 1.00 28.98 322 LEU A C 1
ATOM 2560 O O . LEU A 1 322 ? -30.201 10.882 24.441 1.00 28.98 322 LEU A O 1
ATOM 2564 N N . PHE A 1 323 ? -30.731 10.973 26.626 1.00 28.31 323 PHE A N 1
ATOM 2565 C CA . PHE A 1 323 ? -30.554 9.551 26.907 1.00 28.31 323 PHE A CA 1
ATOM 2566 C C . PHE A 1 323 ? -31.917 8.873 27.029 1.00 28.31 323 PHE A C 1
ATOM 2568 O O . PHE A 1 323 ? -32.831 9.405 27.662 1.00 28.31 323 PHE A O 1
ATOM 2575 N N . ALA A 1 324 ? -31.992 7.723 26.358 1.00 27.84 324 ALA A N 1
ATOM 2576 C CA . ALA A 1 324 ? -32.857 6.569 26.567 1.00 27.84 324 ALA A CA 1
ATOM 2577 C C . ALA A 1 324 ? -34.071 6.794 27.482 1.00 27.84 324 ALA A C 1
ATOM 2579 O O . ALA A 1 324 ? -33.986 6.751 28.709 1.00 27.84 324 ALA A O 1
ATOM 2580 N N . LYS A 1 325 ? -35.240 6.953 26.853 1.00 24.59 325 LYS A N 1
ATOM 2581 C CA . LYS A 1 325 ? -36.502 6.556 27.477 1.00 24.59 325 LYS A CA 1
ATOM 2582 C C . LYS A 1 325 ? -36.361 5.085 27.867 1.00 24.59 325 LYS A C 1
ATOM 2584 O O . LYS A 1 325 ? -36.247 4.243 26.984 1.00 24.59 325 LYS A O 1
ATOM 2589 N N . ILE A 1 326 ? -36.393 4.807 29.166 1.00 32.31 326 ILE A N 1
ATOM 2590 C CA . ILE A 1 326 ? -36.657 3.473 29.704 1.00 32.31 326 ILE A CA 1
ATOM 2591 C C . ILE A 1 326 ? -37.987 3.025 29.082 1.00 32.31 326 ILE A C 1
ATOM 2593 O O . ILE A 1 326 ? -39.040 3.599 29.373 1.00 32.31 326 ILE A O 1
ATOM 2597 N N . GLY A 1 327 ? -37.917 2.095 28.130 1.00 24.86 327 GLY A N 1
ATOM 2598 C CA . GLY A 1 327 ? -39.088 1.443 27.551 1.00 24.86 327 GLY A CA 1
ATOM 2599 C C . GLY A 1 327 ? -39.740 0.517 28.585 1.00 24.86 327 GLY A C 1
ATOM 2600 O O . GLY A 1 327 ? -39.073 0.096 29.530 1.00 24.86 327 GLY A O 1
ATOM 2601 N N . PRO A 1 328 ? -41.041 0.209 28.458 1.00 27.34 328 PRO A N 1
ATOM 2602 C CA . PRO A 1 328 ? -41.743 -0.575 29.461 1.00 27.34 328 PRO A CA 1
ATOM 2603 C C . PRO A 1 328 ? -41.226 -2.018 29.470 1.00 27.34 328 PRO A C 1
ATOM 2605 O O . PRO A 1 328 ? -41.216 -2.691 28.441 1.00 27.34 328 PRO A O 1
ATOM 2608 N N . MET A 1 329 ? -40.810 -2.472 30.654 1.00 30.86 329 MET A N 1
ATOM 2609 C CA . MET A 1 329 ? -40.328 -3.824 30.928 1.00 30.86 329 MET A CA 1
ATOM 2610 C C . MET A 1 329 ? -41.367 -4.882 30.536 1.00 30.86 329 MET A C 1
ATOM 2612 O O . MET A 1 329 ? -42.472 -4.925 31.084 1.00 30.86 329 MET A O 1
ATOM 2616 N N . LEU A 1 330 ? -41.000 -5.791 29.635 1.00 27.91 330 LEU A N 1
ATOM 2617 C CA . LEU A 1 330 ? -41.769 -7.005 29.371 1.00 27.91 330 LEU A CA 1
ATOM 2618 C C . LEU A 1 330 ? -41.452 -8.066 30.443 1.00 27.91 330 LEU A C 1
ATOM 2620 O O . LEU A 1 330 ? -40.578 -8.902 30.274 1.00 27.91 330 LEU A O 1
ATOM 2624 N N . ARG A 1 331 ? -42.222 -7.979 31.540 1.00 33.03 331 ARG A N 1
ATOM 2625 C CA . ARG A 1 331 ? -42.641 -9.017 32.514 1.00 33.03 331 ARG A CA 1
ATOM 2626 C C . ARG A 1 331 ? -41.591 -9.950 33.151 1.00 33.03 331 ARG A C 1
ATOM 2628 O O . ARG A 1 331 ? -41.258 -10.989 32.600 1.00 33.03 331 ARG A O 1
ATOM 2635 N N . ALA A 1 332 ? -41.364 -9.732 34.451 1.00 28.66 332 ALA A N 1
ATOM 2636 C CA . ALA A 1 332 ? -42.052 -10.470 35.526 1.00 28.66 332 ALA A CA 1
ATOM 2637 C C . ALA A 1 332 ? -41.908 -9.695 36.854 1.00 28.66 332 ALA A C 1
ATOM 2639 O O . ALA A 1 332 ? -40.867 -9.734 37.505 1.00 28.66 332 ALA A O 1
ATOM 2640 N N . GLU A 1 333 ? -42.945 -8.954 37.257 1.00 31.33 333 GLU A N 1
ATOM 2641 C CA . GLU A 1 333 ? -42.984 -8.303 38.571 1.00 31.33 333 GLU A CA 1
ATOM 2642 C C . GLU A 1 333 ? -43.076 -9.373 39.668 1.00 31.33 333 GLU A C 1
ATOM 2644 O O . GLU A 1 333 ? -44.143 -9.929 39.926 1.00 31.33 333 GLU A O 1
ATOM 2649 N N . SER A 1 334 ? -41.954 -9.663 40.329 1.00 34.06 334 SER A N 1
ATOM 2650 C CA . SER A 1 334 ? -41.970 -10.369 41.608 1.00 34.06 334 SER A CA 1
ATOM 2651 C C . SER A 1 334 ? -42.238 -9.353 42.732 1.00 34.06 334 SER A C 1
ATOM 2653 O O . SER A 1 334 ? -41.474 -8.390 42.866 1.00 34.06 334 SER A O 1
ATOM 2655 N N . PRO A 1 335 ? -43.273 -9.536 43.578 1.00 36.47 335 PRO A N 1
ATOM 2656 C CA . PRO A 1 335 ? -43.627 -8.606 44.661 1.00 36.47 335 PRO A CA 1
ATOM 2657 C C . PRO A 1 335 ? -42.522 -8.391 45.714 1.00 36.47 335 PRO A C 1
ATOM 2659 O O . PRO A 1 335 ? -42.629 -7.499 46.554 1.00 36.47 335 PRO A O 1
ATOM 2662 N N . ALA A 1 336 ? -41.459 -9.200 45.682 1.00 45.59 336 ALA A N 1
ATOM 2663 C CA . ALA A 1 336 ? -40.361 -9.188 46.645 1.00 45.59 336 ALA A CA 1
ATOM 2664 C C . ALA A 1 336 ? -39.334 -8.049 46.449 1.00 45.59 336 ALA A C 1
ATOM 2666 O O . ALA A 1 336 ? -38.536 -7.800 47.348 1.00 45.59 336 ALA A O 1
ATOM 2667 N N . LEU A 1 337 ? -39.356 -7.319 45.325 1.00 52.59 337 LEU A N 1
ATOM 2668 C CA . LEU A 1 337 ? -38.337 -6.310 44.969 1.00 52.59 337 LEU A CA 1
ATOM 2669 C C . LEU A 1 337 ? -38.552 -4.905 45.579 1.00 52.59 337 LEU A C 1
ATOM 2671 O O . LEU A 1 337 ? -37.911 -3.948 45.166 1.00 52.59 337 LEU A O 1
ATOM 2675 N N . ARG A 1 338 ? -39.445 -4.726 46.563 1.00 55.22 338 ARG A N 1
ATOM 2676 C CA . ARG A 1 338 ? -39.785 -3.380 47.090 1.00 55.22 338 ARG A CA 1
ATOM 2677 C C . ARG A 1 338 ? -39.373 -3.100 48.536 1.00 55.22 338 ARG A C 1
ATOM 2679 O O . ARG A 1 338 ? -39.690 -2.024 49.045 1.00 55.22 338 ARG A O 1
ATOM 2686 N N . LYS A 1 339 ? -38.685 -4.022 49.221 1.00 72.62 339 LYS A N 1
ATOM 2687 C CA . LYS A 1 339 ? -38.215 -3.762 50.591 1.00 72.62 339 LYS A CA 1
ATOM 2688 C C . LYS A 1 339 ? -36.896 -2.990 50.557 1.00 72.62 339 LYS A C 1
ATOM 2690 O O . LYS A 1 339 ? -35.969 -3.368 49.852 1.00 72.62 339 LYS A O 1
ATOM 2695 N N . ALA A 1 340 ? -36.838 -1.910 51.325 1.00 75.19 340 ALA A N 1
ATOM 2696 C CA . ALA A 1 340 ? -35.633 -1.118 51.500 1.00 75.19 340 ALA A CA 1
ATOM 2697 C C . ALA A 1 340 ? -34.600 -1.913 52.327 1.00 75.19 340 ALA A C 1
ATOM 2699 O O . ALA A 1 340 ? -34.933 -2.460 53.381 1.00 75.19 340 ALA A O 1
ATOM 2700 N N . GLU A 1 341 ? -33.364 -1.991 51.839 1.00 85.00 341 GLU A N 1
ATOM 2701 C CA . GLU A 1 341 ? -32.260 -2.753 52.438 1.00 85.00 341 GLU A CA 1
ATOM 2702 C C . GLU A 1 341 ? -31.079 -1.832 52.787 1.00 85.00 341 GLU A C 1
ATOM 2704 O O . GLU A 1 341 ? -30.901 -0.775 52.180 1.00 85.00 341 GLU A O 1
ATOM 2709 N N . HIS A 1 342 ? -30.252 -2.219 53.762 1.00 86.31 342 HIS A N 1
ATOM 2710 C CA . HIS A 1 342 ? -29.084 -1.444 54.192 1.00 86.31 342 HIS A CA 1
ATOM 2711 C C . HIS A 1 342 ? -27.785 -2.142 53.787 1.00 86.31 342 HIS A C 1
ATOM 2713 O O . HIS A 1 342 ? -27.587 -3.312 54.105 1.00 86.31 342 HIS A O 1
ATOM 2719 N N . TYR A 1 343 ? -26.888 -1.400 53.136 1.00 89.88 343 TYR A N 1
ATOM 2720 C CA . TYR A 1 343 ? -25.586 -1.881 52.669 1.00 89.88 343 TYR A CA 1
ATOM 2721 C C . TYR A 1 343 ? -24.511 -0.812 52.838 1.00 89.88 343 TYR A C 1
ATOM 2723 O O . TYR A 1 343 ? -24.813 0.383 52.918 1.00 89.88 343 TYR A O 1
ATOM 2731 N N . LYS A 1 344 ? -23.240 -1.224 52.834 1.00 91.69 344 LYS A N 1
ATOM 2732 C CA . LYS A 1 344 ? -22.120 -0.282 52.751 1.00 91.69 344 LYS A CA 1
ATOM 2733 C C . LYS A 1 344 ? -21.733 -0.076 51.288 1.00 91.69 344 LYS A C 1
ATOM 2735 O O . LYS A 1 344 ? -21.479 -1.032 50.563 1.00 91.69 344 LYS A O 1
ATOM 2740 N N . VAL A 1 345 ? -21.631 1.184 50.864 1.00 92.81 345 VAL A N 1
ATOM 2741 C CA . VAL A 1 345 ? -21.198 1.533 49.502 1.00 92.81 345 VAL A CA 1
ATOM 2742 C C . VAL A 1 345 ? -19.675 1.527 49.419 1.00 92.81 345 VAL A C 1
ATOM 2744 O O . VAL A 1 345 ? -19.002 2.270 50.136 1.00 92.81 345 VAL A O 1
ATOM 2747 N N . GLN A 1 346 ? -19.125 0.735 48.505 1.00 93.62 346 GLN A N 1
ATOM 2748 C CA . GLN A 1 346 ? -17.739 0.841 48.068 1.00 93.62 346 GLN A CA 1
ATOM 2749 C C . GLN A 1 346 ? -17.678 1.554 46.719 1.00 93.62 346 GLN A C 1
ATOM 2751 O O . GLN A 1 346 ? -18.179 1.054 45.711 1.00 93.62 346 GLN A O 1
ATOM 2756 N N . LYS A 1 347 ? -17.044 2.729 46.707 1.00 92.75 347 LYS A N 1
ATOM 2757 C CA . LYS A 1 347 ? -16.921 3.554 45.506 1.00 92.75 347 LYS A CA 1
ATOM 2758 C C . LYS A 1 347 ? -15.976 2.936 44.482 1.00 92.75 347 LYS A C 1
ATOM 2760 O O . LYS A 1 347 ? -14.911 2.418 44.825 1.00 92.75 347 LYS A O 1
ATOM 2765 N N . VAL A 1 348 ? -16.368 3.039 43.219 1.00 92.19 348 VAL A N 1
ATOM 2766 C CA . VAL A 1 348 ? -15.608 2.568 42.060 1.00 92.19 348 VAL A CA 1
ATOM 2767 C C . VAL A 1 348 ? -15.198 3.763 41.198 1.00 92.19 348 VAL A C 1
ATOM 2769 O O . VAL A 1 348 ? -15.904 4.765 41.120 1.00 92.19 348 VAL A O 1
ATOM 2772 N N . THR A 1 349 ? -14.033 3.694 40.552 1.00 88.75 349 THR A N 1
ATOM 2773 C CA . THR A 1 349 ? -13.561 4.766 39.661 1.00 88.75 349 THR A CA 1
ATOM 2774 C C . THR A 1 349 ? -14.461 4.905 38.428 1.00 88.75 349 THR A C 1
ATOM 2776 O O . THR A 1 349 ? -14.804 3.914 37.785 1.00 88.75 349 THR A O 1
ATOM 2779 N N . GLY A 1 350 ? -14.793 6.142 38.059 1.00 85.00 350 GLY A N 1
ATOM 2780 C CA . GLY A 1 350 ? -15.587 6.471 36.870 1.00 85.00 350 GLY A CA 1
ATOM 2781 C C . GLY A 1 350 ? -14.749 6.645 35.597 1.00 85.00 350 GLY A C 1
ATOM 2782 O O . GLY A 1 350 ? -14.772 7.710 34.996 1.00 85.00 350 GLY A O 1
ATOM 2783 N N . ASP A 1 351 ? -13.994 5.625 35.186 1.00 85.12 351 ASP A N 1
ATOM 2784 C CA . ASP A 1 351 ? -13.161 5.617 33.962 1.00 85.12 351 ASP A CA 1
ATOM 2785 C C . ASP A 1 351 ? -13.796 4.805 32.812 1.00 85.12 351 ASP A C 1
ATOM 2787 O O . ASP A 1 351 ? -13.107 4.313 31.918 1.00 85.12 351 ASP A O 1
ATOM 2791 N N . GLY A 1 352 ? -15.119 4.619 32.881 1.00 85.94 352 GLY A N 1
ATOM 2792 C CA . GLY A 1 352 ? -15.924 3.812 31.964 1.00 85.94 352 GLY A CA 1
ATOM 2793 C C . GLY A 1 352 ? -15.940 2.307 32.250 1.00 85.94 352 GLY A C 1
ATOM 2794 O O . GLY A 1 352 ? -16.692 1.574 31.615 1.00 85.94 352 GLY A O 1
ATOM 2795 N N . ARG A 1 353 ? -15.183 1.829 33.247 1.00 92.12 353 ARG A N 1
ATOM 2796 C CA . ARG A 1 353 ? -15.204 0.426 33.711 1.00 92.12 353 ARG A CA 1
ATOM 2797 C C . ARG A 1 353 ? -16.116 0.172 34.905 1.00 92.12 353 ARG A C 1
ATOM 2799 O O . ARG A 1 353 ? -16.123 -0.948 35.400 1.00 92.12 353 ARG A O 1
ATOM 2806 N N . CYS A 1 354 ? -16.844 1.173 35.394 1.00 93.50 354 CYS A N 1
ATOM 2807 C CA . CYS A 1 354 ? -17.525 1.121 36.690 1.00 93.50 354 CYS A CA 1
ATOM 2808 C C . CYS A 1 354 ? -18.396 -0.135 36.884 1.00 93.50 354 CYS A C 1
ATOM 2810 O O . CYS A 1 354 ? -18.229 -0.811 37.893 1.00 93.50 354 CYS A O 1
ATOM 2812 N N . LEU A 1 355 ? -19.217 -0.516 35.895 1.00 95.31 355 LEU A N 1
ATOM 2813 C CA . LEU A 1 355 ? -20.026 -1.745 35.932 1.00 95.31 355 LEU A CA 1
ATOM 2814 C C . LEU A 1 355 ? -19.165 -3.008 36.097 1.00 95.31 355 LEU A C 1
ATOM 2816 O O . LEU A 1 355 ? -19.313 -3.748 37.068 1.00 95.31 355 LEU A O 1
ATOM 2820 N N . PHE A 1 356 ? -18.238 -3.235 35.164 1.00 95.75 356 PHE A N 1
ATOM 2821 C CA . PHE A 1 356 ? -17.377 -4.421 35.153 1.00 95.75 356 PHE A CA 1
ATOM 2822 C C . PHE A 1 356 ? -16.484 -4.491 36.397 1.00 95.75 356 PHE A C 1
ATOM 2824 O O . PHE A 1 356 ? -16.318 -5.554 36.989 1.00 95.75 356 PHE A O 1
ATOM 2831 N N . ARG A 1 357 ? -15.956 -3.345 36.841 1.00 94.88 357 ARG A N 1
ATOM 2832 C CA . ARG A 1 357 ? -15.109 -3.238 38.031 1.00 94.88 357 ARG A CA 1
ATOM 2833 C C . ARG A 1 357 ? -15.895 -3.497 39.310 1.00 94.88 357 ARG A C 1
ATOM 2835 O O . ARG A 1 357 ? -15.410 -4.224 40.171 1.00 94.88 357 ARG A O 1
ATOM 2842 N N . ALA A 1 358 ? -17.105 -2.953 39.438 1.00 95.56 358 ALA A N 1
ATOM 2843 C CA . ALA A 1 358 ? -17.971 -3.236 40.579 1.00 95.56 358 ALA A CA 1
ATOM 2844 C C . ALA A 1 358 ? -18.318 -4.733 40.650 1.00 95.56 358 ALA A C 1
ATOM 2846 O O . ALA A 1 358 ? -18.256 -5.325 41.728 1.00 95.56 358 ALA A O 1
ATOM 2847 N N . LEU A 1 359 ? -18.589 -5.364 39.501 1.00 95.31 359 LEU A N 1
ATOM 2848 C CA . LEU A 1 359 ? -18.852 -6.800 39.425 1.00 95.31 359 LEU A CA 1
ATOM 2849 C C . LEU A 1 359 ? -17.627 -7.640 39.823 1.00 95.31 359 LEU A C 1
ATOM 2851 O O . LEU A 1 359 ? -17.757 -8.529 40.664 1.00 95.31 359 LEU A O 1
ATOM 2855 N N . ALA A 1 360 ? -16.443 -7.336 39.280 1.00 94.69 360 ALA A N 1
ATOM 2856 C CA . ALA A 1 360 ? -15.191 -8.011 39.632 1.00 94.69 360 ALA A CA 1
ATOM 2857 C C . ALA A 1 360 ? -14.905 -7.923 41.141 1.00 94.69 360 ALA A C 1
ATOM 2859 O O . ALA A 1 360 ? -14.719 -8.948 41.803 1.00 94.69 360 ALA A O 1
ATOM 2860 N N . LYS A 1 361 ? -14.984 -6.712 41.715 1.00 94.69 361 LYS A N 1
ATOM 2861 C CA . LYS A 1 361 ? -14.820 -6.493 43.161 1.00 94.69 361 LYS A CA 1
ATOM 2862 C C . LYS A 1 361 ? -15.838 -7.272 43.985 1.00 94.69 361 LYS A C 1
ATOM 2864 O O . LYS A 1 361 ? -15.469 -7.864 44.994 1.00 94.69 361 LYS A O 1
ATOM 2869 N N . GLY A 1 362 ? -17.103 -7.301 43.568 1.00 93.69 362 GLY A N 1
ATOM 2870 C CA . GLY A 1 362 ? -18.151 -8.038 44.272 1.00 93.69 362 GLY A CA 1
ATOM 2871 C C . GLY A 1 362 ? -17.926 -9.549 44.262 1.00 93.69 362 GLY A C 1
ATOM 2872 O O . GLY A 1 362 ? -18.080 -10.208 45.291 1.00 93.69 362 GLY A O 1
ATOM 2873 N N . MET A 1 363 ? -17.502 -10.107 43.124 1.00 92.06 363 MET A N 1
ATOM 2874 C CA . MET A 1 363 ? -17.159 -11.528 43.024 1.00 92.06 363 MET A CA 1
ATOM 2875 C C . MET A 1 363 ? -15.949 -11.889 43.893 1.00 92.06 363 MET A C 1
ATOM 2877 O O . MET A 1 363 ? -15.975 -12.920 44.568 1.00 92.06 363 MET A O 1
ATOM 2881 N N . ALA A 1 364 ? -14.915 -11.043 43.918 1.00 90.44 364 ALA A N 1
ATOM 2882 C CA . ALA A 1 364 ? -13.747 -11.237 44.774 1.00 90.44 364 ALA A CA 1
ATOM 2883 C C . ALA A 1 364 ? -14.098 -11.114 46.266 1.00 90.44 364 ALA A C 1
ATOM 2885 O O . ALA A 1 364 ? -13.721 -11.976 47.061 1.00 90.44 364 ALA A O 1
ATOM 2886 N N . PHE A 1 365 ? -14.923 -10.127 46.633 1.00 91.62 365 PHE A N 1
ATOM 2887 C CA . PHE A 1 365 ? -15.432 -9.943 47.994 1.00 91.62 365 PHE A CA 1
ATOM 2888 C C . PHE A 1 365 ? -16.207 -11.170 48.490 1.00 91.62 365 PHE A C 1
ATOM 2890 O O . PHE A 1 365 ? -15.962 -11.658 49.592 1.00 91.62 365 PHE A O 1
ATOM 2897 N N . ASN A 1 366 ? -17.077 -11.741 47.651 1.00 89.00 366 ASN A N 1
ATOM 2898 C CA . ASN A 1 366 ? -17.825 -12.957 47.984 1.00 89.00 366 ASN A CA 1
ATOM 2899 C C . ASN A 1 366 ? -16.924 -14.177 48.237 1.00 89.00 366 ASN A C 1
ATOM 2901 O O . ASN A 1 366 ? -17.328 -15.087 48.965 1.00 89.00 366 ASN A O 1
ATOM 2905 N N . LYS A 1 367 ? -15.715 -14.180 47.663 1.00 86.38 367 LYS A N 1
ATOM 2906 C CA . LYS A 1 367 ? -14.676 -15.201 47.858 1.00 86.38 367 LYS A CA 1
ATOM 2907 C C . LYS A 1 367 ? -13.660 -14.844 48.955 1.00 86.38 367 LYS A C 1
ATOM 2909 O O . LYS A 1 367 ? -12.783 -15.655 49.227 1.00 86.38 367 LYS A O 1
ATOM 2914 N N . GLY A 1 368 ? -13.756 -13.665 49.575 1.00 87.94 368 GLY A N 1
ATOM 2915 C CA . GLY A 1 368 ? -12.783 -13.185 50.563 1.00 87.94 368 GLY A CA 1
ATOM 2916 C C . GLY A 1 368 ? -11.412 -12.830 49.974 1.00 87.94 368 GLY A C 1
ATOM 2917 O O . GLY A 1 368 ? -10.424 -12.819 50.703 1.00 87.94 368 GLY A O 1
ATOM 2918 N N . ILE A 1 369 ? -11.337 -12.561 48.668 1.00 86.94 369 ILE A N 1
ATOM 2919 C CA . ILE A 1 369 ? -10.094 -12.219 47.966 1.00 86.94 369 ILE A CA 1
ATOM 2920 C C . ILE A 1 369 ? -9.984 -10.688 47.888 1.00 86.94 369 ILE A C 1
ATOM 2922 O O . ILE A 1 369 ? -10.867 -10.052 47.304 1.00 86.94 369 ILE A O 1
ATOM 2926 N N . PRO A 1 370 ? -8.937 -10.067 48.458 1.00 83.62 370 PRO A N 1
ATOM 2927 C CA . PRO A 1 370 ? -8.689 -8.643 48.273 1.00 83.62 370 PRO A CA 1
ATOM 2928 C C . PRO A 1 370 ? -8.123 -8.383 46.870 1.00 83.62 370 PRO A C 1
ATOM 2930 O O . PRO A 1 370 ? -7.213 -9.086 46.441 1.00 83.62 370 PRO A O 1
ATOM 2933 N N . LEU A 1 371 ? -8.625 -7.355 46.181 1.00 86.62 371 LEU A N 1
ATOM 2934 C CA . LEU A 1 371 ? -8.091 -6.910 44.889 1.00 86.62 371 LEU A CA 1
ATOM 2935 C C . LEU A 1 371 ? -7.340 -5.585 45.038 1.00 86.62 371 LEU A C 1
ATOM 2937 O O . LEU A 1 371 ? -7.794 -4.666 45.724 1.00 86.62 371 LEU A O 1
ATOM 2941 N N . ARG A 1 372 ? -6.194 -5.471 44.366 1.00 88.75 372 ARG A N 1
ATOM 2942 C CA . ARG A 1 372 ? -5.446 -4.219 44.195 1.00 88.75 372 ARG A CA 1
ATOM 2943 C C . ARG A 1 372 ? -6.049 -3.398 43.048 1.00 88.75 372 ARG A C 1
ATOM 2945 O O . ARG A 1 372 ? -6.603 -3.973 42.115 1.00 88.75 372 ARG A O 1
ATOM 2952 N N . PRO A 1 373 ? -5.856 -2.065 43.006 1.00 87.44 373 PRO A N 1
ATOM 2953 C C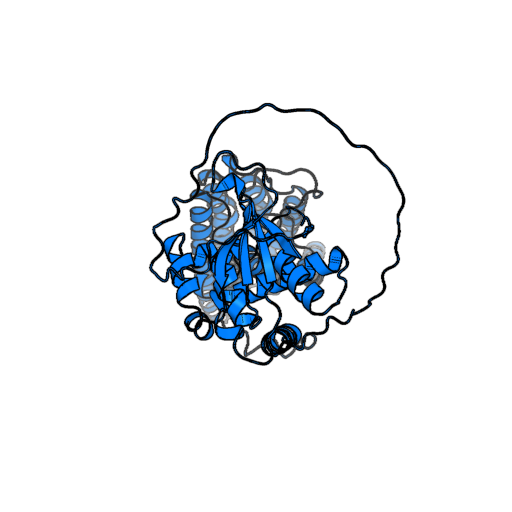A . PRO A 1 373 ? -6.429 -1.218 41.950 1.00 87.44 373 PRO A CA 1
ATOM 2954 C C . PRO A 1 373 ? -6.077 -1.632 40.510 1.00 87.44 373 PRO A C 1
ATOM 2956 O O . PRO A 1 373 ? -6.870 -1.431 39.593 1.00 87.44 373 PRO A O 1
ATOM 2959 N N . PHE A 1 374 ? -4.887 -2.202 40.297 1.00 85.88 374 PHE A N 1
ATOM 2960 C CA . PHE A 1 374 ? -4.478 -2.723 38.991 1.00 85.88 374 PHE A CA 1
ATOM 2961 C C . PHE A 1 374 ? -5.224 -4.014 38.616 1.00 85.88 374 PHE A C 1
ATOM 2963 O O . PHE A 1 374 ? -5.646 -4.153 37.473 1.00 85.88 374 PHE A O 1
ATOM 2970 N N . GLU A 1 375 ? -5.449 -4.912 39.577 1.00 85.75 375 GLU A N 1
ATOM 2971 C CA . GLU A 1 375 ? -6.217 -6.153 39.386 1.00 85.75 375 GLU A CA 1
ATOM 2972 C C . GLU A 1 375 ? -7.689 -5.826 39.122 1.00 85.75 375 GLU A C 1
ATOM 2974 O O . GLU A 1 375 ? -8.252 -6.273 38.133 1.00 85.75 375 GLU A O 1
ATOM 2979 N N . GLU A 1 376 ? -8.272 -4.899 39.892 1.00 88.06 376 GLU A N 1
ATOM 2980 C CA . GLU A 1 376 ? -9.627 -4.385 39.647 1.00 88.06 376 GLU A CA 1
ATOM 2981 C C . GLU A 1 376 ? -9.811 -3.817 38.231 1.00 88.06 376 GLU A C 1
ATOM 2983 O O . GLU A 1 376 ? -10.907 -3.848 37.669 1.00 88.06 376 GLU A O 1
ATOM 2988 N N . LYS A 1 377 ? -8.758 -3.222 37.659 1.00 90.44 377 LYS A N 1
ATOM 2989 C CA . LYS A 1 377 ? -8.783 -2.700 36.292 1.00 90.44 377 LYS A CA 1
ATOM 2990 C C . LYS A 1 377 ? -8.703 -3.827 35.265 1.00 90.44 377 LYS A C 1
ATOM 2992 O O . LYS A 1 377 ? -9.472 -3.779 34.308 1.00 90.44 377 LYS A O 1
ATOM 2997 N N . ASN A 1 378 ? -7.796 -4.782 35.451 1.00 87.06 378 ASN A N 1
ATOM 2998 C CA . ASN A 1 378 ? -7.599 -5.880 34.507 1.00 87.06 378 ASN A CA 1
ATOM 2999 C C . ASN A 1 378 ? -8.804 -6.821 34.496 1.00 87.06 378 ASN A C 1
ATOM 3001 O O . ASN A 1 378 ? -9.356 -7.049 33.429 1.00 87.06 378 ASN A O 1
ATOM 3005 N N . ASP A 1 379 ? -9.303 -7.231 35.664 1.00 88.06 379 ASP A N 1
ATOM 3006 C CA . ASP A 1 379 ? -10.487 -8.088 35.776 1.00 88.06 379 ASP A CA 1
ATOM 3007 C C . ASP A 1 379 ? -11.715 -7.427 35.127 1.00 88.06 379 ASP A C 1
ATOM 3009 O O . ASP A 1 379 ? -12.539 -8.081 34.492 1.00 88.06 379 ASP A O 1
ATOM 3013 N N . ALA A 1 380 ? -11.838 -6.100 35.245 1.00 92.69 380 ALA A N 1
ATOM 3014 C CA . ALA A 1 380 ? -12.900 -5.350 34.582 1.00 92.69 380 ALA A CA 1
ATOM 3015 C C . ALA A 1 380 ? -12.763 -5.352 33.049 1.00 92.69 380 ALA A C 1
ATOM 3017 O O . ALA A 1 380 ? -13.770 -5.422 32.341 1.00 92.69 380 ALA A O 1
ATOM 3018 N N . ASP A 1 381 ? -11.536 -5.248 32.535 1.00 90.38 381 ASP A N 1
ATOM 3019 C CA . ASP A 1 381 ? -11.267 -5.337 31.100 1.00 90.38 381 ASP A CA 1
ATOM 3020 C C . ASP A 1 381 ? -11.491 -6.769 30.585 1.00 90.38 381 ASP A C 1
ATOM 3022 O O . ASP A 1 381 ? -12.096 -6.932 29.527 1.00 90.38 381 ASP A O 1
ATOM 3026 N N . ASP A 1 382 ? -11.139 -7.793 31.364 1.00 89.50 382 ASP A N 1
ATOM 3027 C CA . ASP A 1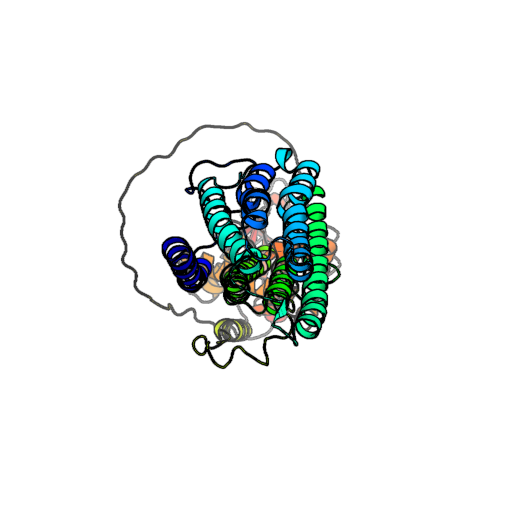 382 ? -11.370 -9.201 31.029 1.00 89.50 382 ASP A CA 1
ATOM 3028 C C . ASP A 1 382 ? -12.865 -9.537 30.973 1.00 89.50 382 ASP A C 1
ATOM 3030 O O . ASP A 1 382 ? -13.328 -10.131 29.999 1.00 89.50 382 ASP A O 1
ATOM 3034 N N . LEU A 1 383 ? -13.660 -9.092 31.956 1.00 91.88 383 LEU A N 1
ATOM 3035 C CA . LEU A 1 383 ? -15.118 -9.272 31.932 1.00 91.88 383 LEU A CA 1
ATOM 3036 C C . LEU A 1 383 ? -15.749 -8.596 30.709 1.00 91.88 383 LEU A C 1
ATOM 3038 O O . LEU A 1 383 ? -16.621 -9.171 30.057 1.00 91.88 383 LEU A O 1
ATOM 3042 N N . ARG A 1 384 ? -15.292 -7.390 30.361 1.00 93.94 384 ARG A N 1
ATOM 3043 C CA . ARG A 1 384 ? -15.740 -6.688 29.152 1.00 93.94 384 ARG A CA 1
ATOM 3044 C C . ARG A 1 384 ? -15.387 -7.467 27.887 1.00 93.94 384 ARG A C 1
ATOM 3046 O O . ARG A 1 384 ? -16.229 -7.599 26.997 1.00 93.94 384 ARG A O 1
ATOM 3053 N N . MET A 1 385 ? -14.161 -7.976 27.798 1.00 91.81 385 MET A N 1
ATOM 3054 C CA . MET A 1 385 ? -13.718 -8.758 26.645 1.00 91.81 385 MET A CA 1
ATOM 3055 C C . MET A 1 385 ? -14.471 -10.086 26.532 1.00 91.81 385 MET A C 1
ATOM 3057 O O . MET A 1 385 ? -14.823 -10.461 25.417 1.00 91.81 385 MET A O 1
ATOM 3061 N N . ALA A 1 386 ? -14.826 -10.722 27.650 1.00 89.12 386 ALA A N 1
ATOM 3062 C CA . ALA A 1 386 ? -15.659 -11.923 27.660 1.00 89.12 386 ALA A CA 1
ATOM 3063 C C . ALA A 1 386 ? -17.066 -11.660 27.091 1.00 89.12 386 ALA A C 1
ATOM 3065 O O . ALA A 1 386 ? -17.558 -12.443 26.278 1.00 89.12 386 ALA A O 1
ATOM 3066 N N . VAL A 1 387 ? -17.696 -10.527 27.439 1.00 92.56 387 VAL A N 1
ATOM 3067 C CA . VAL A 1 387 ? -18.979 -10.130 26.822 1.00 92.56 387 VAL A CA 1
ATOM 3068 C C . VAL A 1 387 ? -18.815 -9.923 25.321 1.00 92.56 387 VAL A C 1
ATOM 3070 O O . VAL A 1 387 ? -19.614 -10.433 24.533 1.00 92.56 387 VAL A O 1
ATOM 3073 N N . LYS A 1 388 ? -17.765 -9.201 24.911 1.00 93.75 388 LYS A N 1
ATOM 3074 C CA . LYS A 1 388 ? -17.471 -8.971 23.495 1.00 93.75 388 LYS A CA 1
ATOM 3075 C C . LYS A 1 388 ? -17.297 -10.287 22.749 1.00 93.75 388 LYS A C 1
ATOM 3077 O O . LYS A 1 388 ? -17.811 -10.413 21.649 1.00 93.75 388 LYS A O 1
ATOM 3082 N N . GLU A 1 389 ? -16.575 -11.249 23.298 1.00 88.12 389 GLU A N 1
ATOM 3083 C CA . GLU A 1 389 ? -16.296 -12.511 22.616 1.00 88.12 389 GLU A CA 1
ATOM 3084 C C . GLU A 1 389 ? -17.573 -13.319 22.368 1.00 88.12 389 GLU A C 1
ATOM 3086 O O . GLU A 1 389 ? -17.875 -13.711 21.237 1.00 88.12 389 GLU A O 1
ATOM 3091 N N . VAL A 1 390 ? -18.388 -13.457 23.409 1.00 89.50 390 VAL A N 1
ATOM 3092 C CA . VAL A 1 390 ? -19.626 -14.238 23.371 1.00 89.50 390 VAL A CA 1
ATOM 3093 C C . VAL A 1 390 ? -20.695 -13.579 22.499 1.00 89.50 390 VAL A C 1
ATOM 3095 O O . VAL A 1 390 ? -21.381 -14.257 21.733 1.00 89.50 390 VAL A O 1
ATOM 3098 N N . ILE A 1 391 ? -20.825 -12.251 22.564 1.00 91.06 391 ILE A N 1
ATOM 3099 C CA . ILE A 1 391 ? -21.815 -11.523 21.768 1.00 91.06 391 ILE A CA 1
ATOM 3100 C C . ILE A 1 391 ? -21.317 -11.235 20.354 1.00 91.06 391 ILE A C 1
ATOM 3102 O O . ILE A 1 391 ? -22.107 -11.291 19.421 1.00 91.06 391 ILE A O 1
ATOM 3106 N N . CYS A 1 392 ? -20.042 -10.942 20.125 1.00 91.31 392 CYS A N 1
ATOM 3107 C CA . CYS A 1 392 ? -19.579 -10.437 18.829 1.00 91.31 392 CYS A CA 1
ATOM 3108 C C . CYS A 1 392 ? -18.887 -11.485 17.967 1.00 91.31 392 CYS A C 1
ATOM 3110 O O . CYS A 1 392 ? -19.094 -11.465 16.755 1.00 91.31 392 CYS A O 1
ATOM 3112 N N . ASP A 1 393 ? -18.132 -12.407 18.559 1.00 85.31 393 ASP A N 1
ATOM 3113 C CA . ASP A 1 393 ? -17.259 -13.301 17.792 1.00 85.31 393 ASP A CA 1
ATOM 3114 C C . ASP A 1 393 ? -17.876 -14.688 17.596 1.00 85.31 393 ASP A C 1
ATOM 3116 O O . ASP A 1 393 ? -17.726 -15.290 16.532 1.00 85.31 393 ASP A O 1
ATOM 3120 N N . ASN A 1 394 ? -18.629 -15.186 18.581 1.00 83.25 394 ASN A N 1
ATOM 3121 C CA . ASN A 1 394 ? -19.193 -16.530 18.528 1.00 83.25 394 ASN A CA 1
ATOM 3122 C C . ASN A 1 394 ? -20.688 -16.533 18.171 1.00 83.25 394 ASN A C 1
ATOM 3124 O O . ASN A 1 394 ? -21.565 -16.479 19.030 1.00 83.25 394 ASN A O 1
ATOM 3128 N N . GLY A 1 395 ? -21.004 -16.669 16.879 1.00 80.94 395 GLY A N 1
ATOM 3129 C CA . GLY A 1 395 ? -22.392 -16.678 16.396 1.00 80.94 395 GLY A CA 1
ATOM 3130 C C . GLY A 1 395 ? -23.267 -17.824 16.933 1.00 80.94 395 GLY A C 1
ATOM 3131 O O . GLY A 1 395 ? -24.490 -17.681 16.964 1.00 80.94 395 GLY A O 1
ATOM 3132 N N . LYS A 1 396 ? -22.674 -18.949 17.363 1.00 80.69 396 LYS A N 1
ATOM 3133 C CA . LYS A 1 396 ? -23.412 -20.060 17.992 1.00 80.69 396 LYS A CA 1
ATOM 3134 C C . LYS A 1 396 ? -23.682 -19.780 19.468 1.00 80.69 396 LYS A C 1
ATOM 3136 O O . LYS A 1 396 ? -24.793 -20.015 19.933 1.00 80.69 396 LYS A O 1
ATOM 3141 N N . GLU A 1 397 ? -22.688 -19.270 20.187 1.00 80.31 397 GLU A N 1
ATOM 3142 C CA . GLU A 1 397 ? -22.792 -18.974 21.619 1.00 80.31 397 GLU A CA 1
ATOM 3143 C C . GLU A 1 397 ? -23.650 -17.738 21.888 1.00 80.31 397 GLU A C 1
ATOM 3145 O O . GLU A 1 397 ? -24.477 -17.779 22.791 1.00 80.31 397 GLU A O 1
ATOM 3150 N N . ARG A 1 398 ? -23.597 -16.716 21.020 1.00 88.56 398 ARG A N 1
ATOM 3151 C CA . ARG A 1 398 ? -24.495 -15.546 21.033 1.00 88.56 398 ARG A CA 1
ATOM 3152 C C . ARG A 1 398 ? -25.969 -15.925 21.181 1.00 88.56 398 ARG A C 1
ATOM 3154 O O . ARG A 1 398 ? -26.706 -15.235 21.876 1.00 88.56 398 ARG A O 1
ATOM 3161 N N . ARG A 1 399 ? -26.406 -17.025 20.551 1.00 85.06 399 ARG A N 1
ATOM 3162 C CA . ARG A 1 399 ? -27.804 -17.495 20.607 1.00 85.06 399 ARG A CA 1
ATOM 3163 C C . ARG A 1 399 ? -28.243 -17.915 22.014 1.00 85.06 399 ARG A C 1
ATOM 3165 O O . ARG A 1 399 ? -29.433 -17.933 22.282 1.00 85.06 399 ARG A O 1
ATOM 3172 N N . GLN A 1 400 ? -27.308 -18.220 22.913 1.00 87.75 400 GLN A N 1
ATOM 3173 C CA . GLN A 1 400 ? -27.598 -18.534 24.320 1.00 87.75 400 GLN A CA 1
ATOM 3174 C C . GLN A 1 400 ? -27.923 -17.273 25.146 1.00 87.75 400 GLN A C 1
ATOM 3176 O O . GLN A 1 400 ? -28.398 -17.372 26.277 1.00 87.75 400 GLN A O 1
ATOM 3181 N N . TYR A 1 401 ? -27.696 -16.089 24.571 1.00 91.12 401 TYR A N 1
ATOM 3182 C CA . TYR A 1 401 ? -27.882 -14.777 25.189 1.00 91.12 401 TYR A CA 1
ATOM 3183 C C . TYR A 1 401 ? -28.921 -13.956 24.420 1.00 91.12 401 TYR A C 1
ATOM 3185 O O . TYR A 1 401 ? -28.719 -12.775 24.150 1.00 91.12 401 TYR A O 1
ATOM 3193 N N . GLU A 1 402 ? -30.031 -14.595 24.044 1.00 87.50 402 GLU A N 1
ATOM 3194 C CA . GLU A 1 402 ? -31.091 -13.985 23.235 1.00 87.50 402 GLU A CA 1
ATOM 3195 C C . GLU A 1 402 ? -31.646 -12.699 23.865 1.00 87.50 402 GLU A C 1
ATOM 3197 O O . GLU A 1 402 ? -31.742 -11.684 23.184 1.00 87.50 402 GLU A O 1
ATOM 3202 N N . GLU A 1 403 ? -31.895 -12.697 25.178 1.00 84.62 403 GLU A N 1
ATOM 3203 C CA . GLU A 1 403 ? -32.341 -11.507 25.920 1.00 84.62 403 GLU A CA 1
ATOM 3204 C C . GLU A 1 403 ? -31.368 -10.328 25.761 1.00 84.62 403 GLU A C 1
ATOM 3206 O O . GLU A 1 403 ? -31.781 -9.207 25.465 1.00 84.62 403 GLU A O 1
ATOM 3211 N N . ALA A 1 404 ? -30.061 -10.586 25.889 1.00 89.25 404 ALA A N 1
ATOM 3212 C CA . ALA A 1 404 ? -29.038 -9.560 25.717 1.00 89.25 404 ALA A CA 1
ATOM 3213 C C . ALA A 1 404 ? -28.972 -9.078 24.264 1.00 89.25 404 ALA A C 1
ATOM 3215 O O . ALA A 1 404 ? -28.827 -7.885 24.012 1.00 89.25 404 ALA A O 1
ATOM 3216 N N . LEU A 1 405 ? -29.109 -9.992 23.299 1.00 88.88 405 LEU A N 1
ATOM 3217 C CA . LEU A 1 405 ? -29.108 -9.657 21.880 1.00 88.88 405 LEU A CA 1
ATOM 3218 C C . LEU A 1 405 ? -30.301 -8.766 21.507 1.00 88.88 405 LEU A C 1
ATOM 3220 O O . LEU A 1 405 ? -30.126 -7.800 20.763 1.00 88.88 405 LEU A O 1
ATOM 3224 N N . ILE A 1 406 ? -31.490 -9.058 22.037 1.00 78.75 406 ILE A N 1
ATOM 3225 C CA . ILE A 1 406 ? -32.690 -8.234 21.851 1.00 78.75 406 ILE A CA 1
ATOM 3226 C C . ILE A 1 406 ? -32.471 -6.848 22.465 1.00 78.75 406 ILE A C 1
ATOM 3228 O O . ILE A 1 406 ? -32.685 -5.852 21.778 1.00 78.75 406 ILE A O 1
ATOM 3232 N N . ALA A 1 407 ? -31.977 -6.771 23.706 1.00 80.56 407 ALA A N 1
ATOM 3233 C CA . ALA A 1 407 ? -31.699 -5.497 24.372 1.00 80.56 407 ALA A CA 1
ATOM 3234 C C . ALA A 1 407 ? -30.703 -4.633 23.576 1.00 80.56 407 ALA A C 1
ATOM 3236 O O . ALA A 1 407 ? -30.957 -3.457 23.329 1.00 80.56 407 ALA A O 1
ATOM 3237 N N . ILE A 1 408 ? -29.612 -5.233 23.089 1.00 86.69 408 ILE A N 1
ATOM 3238 C CA . ILE A 1 408 ? -28.609 -4.541 22.267 1.00 86.69 408 ILE A CA 1
ATOM 3239 C C . ILE A 1 408 ? -29.230 -4.027 20.968 1.00 86.69 408 ILE A C 1
ATOM 3241 O O . ILE A 1 408 ? -29.092 -2.853 20.633 1.00 86.69 408 ILE A O 1
ATOM 3245 N N . THR A 1 409 ? -29.905 -4.911 20.228 1.00 85.69 409 THR A N 1
ATOM 3246 C CA . THR A 1 409 ? -30.433 -4.592 18.892 1.00 85.69 409 THR A CA 1
ATOM 3247 C C . THR A 1 409 ? -31.617 -3.629 18.919 1.00 85.69 409 THR A C 1
ATOM 3249 O O . THR A 1 409 ? -31.860 -2.953 17.919 1.00 85.69 409 THR A O 1
ATOM 3252 N N . ALA A 1 410 ? -32.310 -3.513 20.056 1.00 78.88 410 ALA A N 1
ATOM 3253 C CA . ALA A 1 410 ? -33.333 -2.498 20.285 1.00 78.88 410 ALA A CA 1
ATOM 3254 C C . ALA A 1 410 ? -32.751 -1.076 20.389 1.00 78.88 410 ALA A C 1
ATOM 3256 O O . ALA A 1 410 ? -33.415 -0.116 19.997 1.00 78.88 410 ALA A O 1
ATOM 3257 N N . GLU A 1 411 ? -31.521 -0.925 20.891 1.00 73.06 411 GLU A N 1
ATOM 3258 C CA . GLU A 1 411 ? -30.869 0.381 21.053 1.00 73.06 411 GLU A CA 1
ATOM 3259 C C . GLU A 1 411 ? -29.977 0.758 19.868 1.00 73.06 411 GLU A C 1
ATOM 3261 O O . GLU A 1 411 ? -29.954 1.913 19.428 1.00 73.06 411 GLU A O 1
ATOM 3266 N N . GLU A 1 412 ? -29.206 -0.198 19.351 1.00 80.00 412 GLU A N 1
ATOM 3267 C CA . GLU A 1 412 ? -28.273 0.036 18.257 1.00 80.00 412 GLU A CA 1
ATOM 3268 C C . GLU A 1 412 ? -28.007 -1.222 17.415 1.00 80.00 412 GLU A C 1
ATOM 3270 O O . GLU A 1 412 ? -28.134 -2.345 17.895 1.00 80.00 412 GLU A O 1
ATOM 3275 N N . PRO A 1 413 ? -27.572 -1.079 16.146 1.00 88.38 413 PRO A N 1
ATOM 3276 C CA . PRO A 1 413 ? -27.139 -2.229 15.359 1.00 88.38 413 PRO A CA 1
ATOM 3277 C C . PRO A 1 413 ? -26.021 -3.004 16.072 1.00 88.38 413 PRO A C 1
ATOM 3279 O O . PRO A 1 413 ? -25.071 -2.392 16.570 1.00 88.38 413 PRO A O 1
ATOM 3282 N N . LEU A 1 414 ? -26.085 -4.342 16.057 1.00 89.06 414 LEU A N 1
ATOM 3283 C CA . LEU A 1 414 ? -25.131 -5.220 16.755 1.00 89.06 414 LEU A CA 1
ATOM 3284 C C . LEU A 1 414 ? -23.662 -4.897 16.420 1.00 89.06 414 LEU A C 1
ATOM 3286 O O . LEU A 1 414 ? -22.798 -4.897 17.290 1.00 89.06 414 LEU A O 1
ATOM 3290 N N . GLU A 1 415 ? -23.375 -4.545 15.168 1.00 88.25 415 GLU A N 1
ATOM 3291 C CA . GLU A 1 415 ? -22.042 -4.131 14.706 1.00 88.25 415 GLU A CA 1
ATOM 3292 C C . GLU A 1 415 ? -21.532 -2.858 15.403 1.00 88.25 415 GLU A C 1
ATOM 3294 O O . GLU A 1 415 ? -20.336 -2.698 15.660 1.00 88.25 415 GLU A O 1
ATOM 3299 N N . ARG A 1 416 ? -22.426 -1.911 15.717 1.00 87.25 416 ARG A N 1
ATOM 3300 C CA . ARG A 1 416 ? -22.081 -0.678 16.436 1.00 87.25 416 ARG A CA 1
ATOM 3301 C C . ARG A 1 416 ? -21.785 -0.979 17.903 1.00 87.25 416 ARG A C 1
ATOM 3303 O O . ARG A 1 416 ? -20.740 -0.544 18.393 1.00 87.25 416 ARG A O 1
ATOM 3310 N N . TYR A 1 417 ? -22.620 -1.795 18.541 1.00 91.00 417 TYR A N 1
ATOM 3311 C CA . TYR A 1 417 ? -22.372 -2.314 19.885 1.00 91.00 417 TYR A CA 1
ATOM 3312 C C . TYR A 1 417 ? -21.005 -3.016 19.974 1.00 91.00 417 TYR A C 1
ATOM 3314 O O . TYR A 1 417 ? -20.151 -2.639 20.779 1.00 91.00 417 TYR A O 1
ATOM 3322 N N . CYS A 1 418 ? -20.727 -3.941 19.049 1.00 93.06 418 CYS A N 1
ATOM 3323 C CA . CYS A 1 418 ? -19.496 -4.734 19.010 1.00 93.06 418 CYS A CA 1
ATOM 3324 C C . CYS A 1 418 ? -18.210 -3.931 18.775 1.00 93.06 418 CYS A C 1
ATOM 3326 O O . CYS A 1 418 ? -17.115 -4.387 19.128 1.00 93.06 418 CYS A O 1
ATOM 3328 N N . ARG A 1 419 ? -18.315 -2.728 18.200 1.00 89.31 419 ARG A N 1
ATOM 3329 C CA . ARG A 1 419 ? -17.199 -1.776 18.102 1.00 89.31 419 ARG A CA 1
ATOM 3330 C C . ARG A 1 419 ? -17.010 -0.989 19.394 1.00 89.31 419 ARG A C 1
ATOM 3332 O O . ARG A 1 419 ? -15.874 -0.793 19.820 1.00 89.31 419 ARG A O 1
ATOM 3339 N N . ARG A 1 420 ? -18.103 -0.558 20.030 1.00 91.25 420 ARG A N 1
ATOM 3340 C CA . ARG A 1 420 ? -18.065 0.264 21.248 1.00 91.25 420 ARG A CA 1
ATOM 3341 C C . ARG A 1 420 ? -17.615 -0.525 22.474 1.00 91.25 420 ARG A C 1
ATOM 3343 O O . ARG A 1 420 ? -16.744 -0.028 23.186 1.00 91.25 420 ARG A O 1
ATOM 3350 N N . ILE A 1 421 ? -18.119 -1.749 22.667 1.00 92.62 421 ILE A N 1
ATOM 3351 C CA . ILE A 1 421 ? -17.813 -2.614 23.825 1.00 92.62 421 ILE A CA 1
ATOM 3352 C C . ILE A 1 421 ? -16.308 -2.880 23.997 1.00 92.62 421 ILE A C 1
ATOM 3354 O O . ILE A 1 421 ? -15.862 -3.153 25.100 1.00 92.62 421 ILE A O 1
ATOM 3358 N N . ARG A 1 422 ? -15.494 -2.734 22.939 1.00 89.44 422 ARG A N 1
ATOM 3359 C CA . ARG A 1 422 ? -14.020 -2.871 22.982 1.00 89.44 422 ARG A CA 1
ATOM 3360 C C . ARG A 1 422 ? -13.321 -1.708 23.679 1.00 89.44 422 ARG A C 1
ATOM 3362 O O . ARG A 1 422 ? -12.177 -1.830 24.106 1.00 89.44 422 ARG A O 1
ATOM 3369 N N . THR A 1 423 ? -13.961 -0.544 23.706 1.00 85.69 423 THR A N 1
ATOM 3370 C CA . THR A 1 423 ? -13.344 0.681 24.205 1.00 85.69 423 THR A CA 1
ATOM 3371 C C . THR A 1 423 ? -13.634 0.842 25.690 1.00 85.69 423 THR A C 1
ATOM 3373 O O . THR A 1 423 ? -14.784 0.700 26.105 1.00 85.69 423 THR A O 1
ATOM 3376 N N . PRO A 1 424 ? -12.645 1.219 26.513 1.00 79.12 424 PRO A N 1
ATOM 3377 C CA . PRO A 1 424 ? -12.897 1.417 27.932 1.00 79.12 424 PRO A CA 1
ATOM 3378 C C . PRO A 1 424 ? -13.876 2.537 28.272 1.00 79.12 424 PRO A C 1
ATOM 3380 O O . PRO A 1 424 ? -14.436 2.540 29.362 1.00 79.12 424 PRO A O 1
ATOM 3383 N N . ASN A 1 425 ? -14.089 3.454 27.328 1.00 78.19 425 ASN A N 1
ATOM 3384 C CA . ASN A 1 425 ? -15.030 4.562 27.439 1.00 78.19 425 ASN A CA 1
ATOM 3385 C C . ASN A 1 425 ? -16.487 4.126 27.207 1.00 78.19 425 ASN A C 1
ATOM 3387 O O . ASN A 1 425 ? -17.391 4.938 27.385 1.00 78.19 425 ASN A O 1
ATOM 3391 N N . PHE A 1 426 ? -16.729 2.877 26.792 1.00 85.50 426 PHE A N 1
ATOM 3392 C CA . PHE A 1 426 ? -18.071 2.314 26.734 1.00 85.50 426 PHE A CA 1
ATOM 3393 C C . PHE A 1 426 ? -18.527 1.893 28.129 1.00 85.50 426 PHE A C 1
ATOM 3395 O O . PHE A 1 426 ? -17.896 1.062 28.790 1.00 85.50 426 PHE A O 1
ATOM 3402 N N . TRP A 1 427 ? -19.632 2.494 28.557 1.00 86.69 427 TRP A N 1
ATOM 3403 C CA . TRP A 1 427 ? -20.272 2.216 29.831 1.00 86.69 427 TRP A CA 1
ATOM 3404 C C . TRP A 1 427 ? -21.218 1.039 29.653 1.00 86.69 427 TRP A C 1
ATOM 3406 O O . TRP A 1 427 ? -22.089 1.090 28.789 1.00 86.69 427 TRP A O 1
ATOM 3416 N N . GLY A 1 428 ? -21.011 -0.010 30.445 1.00 87.00 428 GLY A N 1
ATOM 3417 C CA . GLY A 1 428 ? -21.882 -1.177 30.413 1.00 87.00 428 GLY A CA 1
ATOM 3418 C C . GLY A 1 428 ? -23.219 -0.927 31.114 1.00 87.00 428 GLY A C 1
ATOM 3419 O O . GLY A 1 428 ? -23.331 -0.039 31.965 1.00 87.00 428 GLY A O 1
ATOM 3420 N N . GLY A 1 429 ? -24.213 -1.735 30.773 1.00 90.12 429 GLY A N 1
ATOM 3421 C CA . GLY A 1 429 ? -25.568 -1.668 31.303 1.00 90.12 429 GLY A CA 1
ATOM 3422 C C . GLY A 1 429 ? -26.251 -3.033 31.339 1.00 90.12 429 GLY A C 1
ATOM 3423 O O . GLY A 1 429 ? -25.627 -4.052 31.632 1.00 90.12 429 GLY A O 1
ATOM 3424 N N . GLU A 1 430 ? -27.554 -3.036 31.066 1.00 88.12 430 GLU A N 1
ATOM 3425 C CA . GLU A 1 430 ? -28.426 -4.214 31.162 1.00 88.12 430 GLU A CA 1
ATOM 3426 C C . GLU A 1 430 ? -27.973 -5.374 30.263 1.00 88.12 430 GLU A C 1
ATOM 3428 O O . GLU A 1 430 ? -27.855 -6.506 30.736 1.00 88.12 430 GLU A O 1
ATOM 3433 N N . SER A 1 431 ? -27.622 -5.097 29.003 1.00 93.12 431 SER A N 1
ATOM 3434 C CA . SER A 1 431 ? -27.142 -6.112 28.056 1.00 93.12 431 SER A CA 1
ATOM 3435 C C . SER A 1 431 ? -25.917 -6.869 28.568 1.00 93.12 431 SER A C 1
ATOM 3437 O O . SER A 1 431 ? -25.847 -8.092 28.457 1.00 93.12 431 SER A O 1
ATOM 3439 N N . GLU A 1 432 ? -24.965 -6.169 29.189 1.00 95.31 432 GLU A N 1
ATOM 3440 C CA . GLU A 1 432 ? -23.752 -6.785 29.733 1.00 95.31 432 GLU A CA 1
ATOM 3441 C C . GLU A 1 432 ? -24.065 -7.620 30.976 1.00 95.31 432 GLU A C 1
ATOM 3443 O O . GLU A 1 432 ? -23.476 -8.683 31.158 1.00 95.31 432 GLU A O 1
ATOM 3448 N N . LEU A 1 433 ? -24.997 -7.178 31.827 1.00 94.19 433 LEU A N 1
ATOM 3449 C CA . LEU A 1 433 ? -25.405 -7.909 33.032 1.00 94.19 433 LEU A CA 1
ATOM 3450 C C . LEU A 1 433 ? -26.126 -9.221 32.697 1.00 94.19 433 LEU A C 1
ATOM 3452 O O . LEU A 1 433 ? -25.875 -10.243 33.347 1.00 94.19 433 LEU A O 1
ATOM 3456 N N . LEU A 1 434 ? -26.956 -9.226 31.650 1.00 91.19 434 LEU A N 1
ATOM 3457 C CA . LEU A 1 434 ? -27.594 -10.437 31.118 1.00 91.19 434 LEU A CA 1
ATOM 3458 C C . LEU A 1 434 ? -26.555 -11.467 30.651 1.00 91.19 434 LEU A C 1
ATOM 3460 O O . LEU A 1 434 ? -26.705 -12.665 30.894 1.00 91.19 434 LEU A O 1
ATOM 3464 N N . VAL A 1 435 ? -25.467 -11.006 30.031 1.00 92.69 435 VAL A N 1
ATOM 3465 C CA . VAL A 1 435 ? -24.378 -11.882 29.577 1.00 92.69 435 VAL A CA 1
ATOM 3466 C C . VAL A 1 435 ? -23.520 -12.364 30.744 1.00 92.69 435 VAL A C 1
ATOM 3468 O O . VAL A 1 435 ? -23.275 -13.563 30.887 1.00 92.69 435 VAL A O 1
ATOM 3471 N N . LEU A 1 436 ? -23.084 -11.448 31.608 1.00 93.56 436 LEU A N 1
ATOM 3472 C CA . LEU A 1 436 ? -22.144 -11.731 32.692 1.00 93.56 436 LEU A CA 1
ATOM 3473 C C . LEU A 1 436 ? -22.745 -12.605 33.793 1.00 93.56 436 LEU A C 1
ATOM 3475 O O . LEU A 1 436 ? -22.049 -13.472 34.319 1.00 93.56 436 LEU A O 1
ATOM 3479 N N . SER A 1 437 ? -24.029 -12.439 34.119 1.00 90.62 437 SER A N 1
ATOM 3480 C CA . SER A 1 437 ? -24.706 -13.304 35.097 1.00 90.62 437 SER A CA 1
ATOM 3481 C C . SER A 1 437 ? -24.681 -14.776 34.668 1.00 90.62 437 SER A C 1
ATOM 3483 O O . SER A 1 437 ? -24.330 -15.647 35.469 1.00 90.62 437 SER A O 1
ATOM 3485 N N . LYS A 1 438 ? -24.949 -15.046 33.382 1.00 89.69 438 LYS A N 1
ATOM 3486 C CA . LYS A 1 438 ? -24.899 -16.383 32.772 1.00 89.69 438 LYS A CA 1
ATOM 3487 C C . LYS A 1 438 ? -23.460 -16.891 32.597 1.00 89.69 438 LYS A C 1
ATOM 3489 O O . LYS A 1 438 ? -23.176 -18.022 32.994 1.00 89.69 438 LYS A O 1
ATOM 3494 N N . LEU A 1 439 ? -22.532 -16.071 32.083 1.00 88.56 439 LEU A N 1
ATOM 3495 C CA . LEU A 1 439 ? -21.117 -16.451 31.902 1.00 88.56 439 LEU A CA 1
ATOM 3496 C C . LEU A 1 439 ? -20.431 -16.810 33.223 1.00 88.56 439 LEU A C 1
ATOM 3498 O O . LEU A 1 439 ? -19.783 -17.850 33.330 1.00 88.56 439 LEU A O 1
ATOM 3502 N N . CYS A 1 440 ? -20.598 -15.973 34.246 1.00 87.38 440 CYS A N 1
ATOM 3503 C CA . CYS A 1 440 ? -19.970 -16.175 35.550 1.00 87.38 440 CYS A CA 1
ATOM 3504 C C . CYS A 1 440 ? -20.769 -17.131 36.453 1.00 87.38 440 CYS A C 1
ATOM 3506 O O . CYS A 1 440 ? -20.306 -17.472 37.552 1.00 87.38 440 CYS A O 1
ATOM 3508 N N . LYS A 1 441 ? -21.967 -17.560 36.018 1.00 87.44 441 LYS A N 1
ATOM 3509 C CA . LYS A 1 441 ? -22.958 -18.297 36.821 1.00 87.44 441 LYS A CA 1
ATOM 3510 C C . LYS A 1 441 ? -23.123 -17.643 38.189 1.00 87.44 441 LYS A C 1
ATOM 3512 O O . LYS A 1 441 ? -22.835 -18.270 39.211 1.00 87.44 441 LYS A O 1
ATOM 3517 N N . GLN A 1 442 ? -23.412 -16.348 38.190 1.00 86.56 442 GLN A N 1
ATOM 3518 C CA . GLN A 1 442 ? -23.332 -15.473 39.355 1.00 86.56 442 GLN A CA 1
ATOM 3519 C C . GLN A 1 442 ? -24.604 -14.620 39.421 1.00 86.56 442 GLN A C 1
ATOM 3521 O O . GLN A 1 442 ? -24.816 -13.820 38.512 1.00 86.56 442 GLN A O 1
ATOM 3526 N N . PRO A 1 443 ? -25.425 -14.738 40.483 1.00 90.06 443 PRO A N 1
ATOM 3527 C CA . PRO A 1 443 ? -26.557 -13.838 40.675 1.00 90.06 443 PRO A CA 1
ATOM 3528 C C . PRO A 1 443 ? -26.078 -12.395 40.867 1.00 90.06 443 PRO A C 1
ATOM 3530 O O . PRO A 1 443 ? -25.158 -12.156 41.665 1.00 90.06 443 PRO A O 1
ATOM 3533 N N . ILE A 1 444 ? -26.705 -11.449 40.163 1.00 93.81 444 ILE A N 1
ATOM 3534 C CA . ILE A 1 444 ? -26.414 -10.011 40.241 1.00 93.81 444 ILE A CA 1
ATOM 3535 C C . ILE A 1 444 ? -27.710 -9.254 40.530 1.00 93.81 444 ILE A C 1
ATOM 3537 O O . ILE A 1 444 ? -28.706 -9.449 39.842 1.00 93.81 444 ILE A O 1
ATOM 3541 N N . ILE A 1 445 ? -27.697 -8.373 41.529 1.00 94.25 445 ILE A N 1
ATOM 3542 C CA . ILE A 1 445 ? -28.847 -7.535 41.889 1.00 94.25 445 ILE A CA 1
ATOM 3543 C C . ILE A 1 445 ? -28.432 -6.071 41.766 1.00 94.25 445 ILE A C 1
ATOM 3545 O O . ILE A 1 445 ? -27.424 -5.664 42.346 1.00 94.25 445 ILE A O 1
ATOM 3549 N N . VAL A 1 446 ? -29.201 -5.283 41.019 1.00 92.88 446 VAL A N 1
ATOM 3550 C CA . VAL A 1 446 ? -28.976 -3.843 40.854 1.00 92.88 446 VAL A CA 1
ATOM 3551 C C . VAL A 1 446 ? -29.929 -3.083 41.764 1.00 92.88 446 VAL A C 1
ATOM 3553 O O . VAL A 1 446 ? -31.131 -3.334 41.758 1.00 92.88 446 VAL A O 1
ATOM 3556 N N . TYR A 1 447 ? -29.386 -2.144 42.528 1.00 91.75 447 TYR A N 1
ATOM 3557 C CA . TYR A 1 447 ? -30.101 -1.291 43.465 1.00 91.75 447 TYR A CA 1
ATOM 3558 C C . TYR A 1 447 ? -30.002 0.176 43.055 1.00 91.75 447 TYR A C 1
ATOM 3560 O O . TYR A 1 447 ? -29.021 0.590 42.437 1.00 91.75 447 TYR A O 1
ATOM 3568 N N . ILE A 1 448 ? -30.973 0.972 43.492 1.00 88.06 448 ILE A N 1
ATOM 3569 C CA . ILE A 1 448 ? -30.912 2.439 43.504 1.00 88.06 448 ILE A CA 1
ATOM 3570 C C . ILE A 1 448 ? -31.112 2.956 44.935 1.00 88.06 448 ILE A C 1
ATOM 3572 O O . ILE A 1 448 ? -31.704 2.252 45.762 1.00 88.06 448 ILE A O 1
ATOM 3576 N N . PRO A 1 449 ? -30.643 4.169 45.269 1.00 84.75 449 PRO A N 1
ATOM 3577 C CA . PRO A 1 449 ? -30.961 4.791 46.551 1.00 84.75 449 PRO A CA 1
ATOM 3578 C C . PRO A 1 449 ? -32.473 5.021 46.710 1.00 84.75 449 PRO A C 1
ATOM 3580 O O . PRO A 1 449 ? -33.129 5.480 45.774 1.00 84.75 449 PRO A O 1
ATOM 3583 N N . GLU A 1 450 ? -33.039 4.780 47.900 1.00 80.44 450 GLU A N 1
ATOM 3584 C CA . GLU A 1 450 ? -34.489 4.945 48.130 1.00 80.44 450 GLU A CA 1
ATOM 3585 C C . GLU A 1 450 ? -34.981 6.369 47.810 1.00 80.44 450 GLU A C 1
ATOM 3587 O O . GLU A 1 450 ? -36.082 6.544 47.284 1.00 80.44 450 GLU A O 1
ATOM 3592 N N . HIS A 1 451 ? -34.156 7.387 48.059 1.00 74.69 451 HIS A N 1
ATOM 3593 C CA . HIS A 1 451 ? -34.497 8.785 47.789 1.00 74.69 451 HIS A CA 1
ATOM 3594 C C . HIS A 1 451 ? -34.653 9.122 46.296 1.00 74.69 451 HIS A C 1
ATOM 3596 O O . HIS A 1 451 ? -35.343 10.086 45.971 1.00 74.69 451 HIS A O 1
ATOM 3602 N N . GLU A 1 452 ? -34.048 8.348 45.385 1.00 71.25 452 GLU A N 1
ATOM 3603 C CA . GLU A 1 452 ? -34.242 8.530 43.937 1.00 71.25 452 GLU A CA 1
ATOM 3604 C C . GLU A 1 452 ? -35.609 7.994 43.473 1.00 71.25 452 GLU A C 1
ATOM 3606 O O . GLU A 1 452 ? -36.141 8.452 42.464 1.00 71.25 452 GLU A O 1
ATOM 3611 N N . HIS A 1 453 ? -36.212 7.065 44.225 1.00 64.44 453 HIS A N 1
ATOM 3612 C CA . HIS A 1 453 ? -37.516 6.470 43.912 1.00 64.44 453 HIS A CA 1
ATOM 3613 C C . HIS A 1 453 ? -38.676 7.112 44.691 1.00 64.44 453 HIS A C 1
ATOM 3615 O O . HIS A 1 453 ? -39.780 7.262 44.169 1.00 64.44 453 HIS A O 1
ATOM 3621 N N . ARG A 1 454 ? -38.433 7.523 45.941 1.00 64.88 454 ARG A N 1
ATOM 3622 C CA . ARG A 1 454 ? -39.388 8.239 46.797 1.00 64.88 454 ARG A CA 1
ATOM 3623 C C . ARG A 1 454 ? -38.854 9.638 47.091 1.00 64.88 454 ARG A C 1
ATOM 3625 O O . ARG A 1 454 ? -38.058 9.825 48.013 1.00 64.88 454 ARG A O 1
ATOM 3632 N N . MET A 1 455 ? -39.322 10.620 46.314 1.00 49.97 455 MET A N 1
ATOM 3633 C CA . MET A 1 455 ? -39.074 12.046 46.559 1.00 49.97 455 MET A CA 1
ATOM 3634 C C . MET A 1 455 ? -39.367 12.378 48.032 1.00 49.97 455 MET A C 1
ATOM 3636 O O . MET A 1 455 ? -40.505 12.255 48.479 1.00 49.97 455 MET A O 1
ATOM 3640 N N . GLY A 1 456 ? -38.338 12.776 48.787 1.00 51.34 456 GLY A N 1
ATOM 3641 C CA . GLY A 1 456 ? -38.462 13.190 50.191 1.00 51.34 456 GLY A CA 1
ATOM 3642 C C . GLY A 1 456 ? -37.956 12.195 51.246 1.00 51.34 456 GLY A C 1
ATOM 3643 O O . GLY A 1 456 ? -37.943 12.544 52.425 1.00 51.34 456 GLY A O 1
ATOM 3644 N N . SER A 1 457 ? -37.488 10.997 50.873 1.00 51.88 457 SER A N 1
ATOM 3645 C CA . SER A 1 457 ? -36.836 10.092 51.834 1.00 51.88 457 SER A CA 1
ATOM 3646 C C . SER A 1 457 ? -35.402 10.547 52.144 1.00 51.88 457 SER A C 1
ATOM 3648 O O . SER A 1 457 ? -34.585 10.707 51.244 1.00 51.88 457 SER A O 1
ATOM 3650 N N . ARG A 1 458 ? -35.073 10.737 53.430 1.00 55.50 458 ARG A N 1
ATOM 3651 C CA . ARG A 1 458 ? -33.695 10.952 53.932 1.00 55.50 458 ARG A CA 1
ATOM 3652 C C . ARG A 1 458 ? -32.965 9.639 54.251 1.00 55.50 458 ARG A C 1
ATOM 3654 O O . ARG A 1 458 ? -31.885 9.667 54.836 1.00 55.50 458 ARG A O 1
ATOM 3661 N N . SER A 1 459 ? -33.564 8.497 53.916 1.00 63.47 459 SER A N 1
ATOM 3662 C CA . SER A 1 459 ? -33.029 7.184 54.266 1.00 63.47 459 SER A CA 1
ATOM 3663 C C . SER A 1 459 ? -31.798 6.819 53.426 1.00 63.47 459 SER A C 1
ATOM 3665 O O . SER A 1 459 ? -31.755 7.064 52.22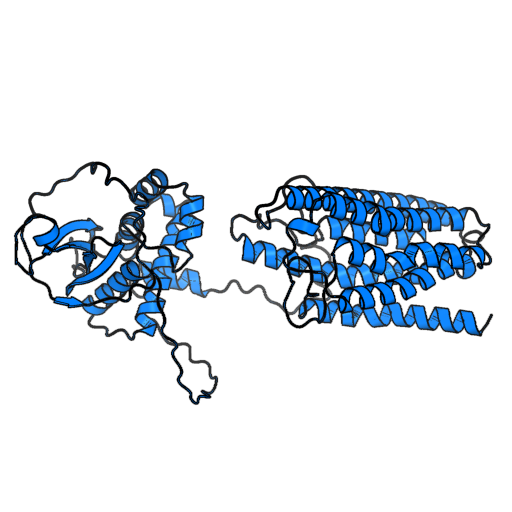1 1.00 63.47 459 SER A O 1
ATOM 3667 N N . SER A 1 460 ? -30.802 6.198 54.066 1.00 71.31 460 SER A N 1
ATOM 3668 C CA . SER A 1 460 ? -29.598 5.621 53.440 1.00 71.31 460 SER A CA 1
ATOM 3669 C C . SER A 1 460 ? -29.812 4.190 52.924 1.00 71.31 460 SER A C 1
ATOM 3671 O O . SER A 1 460 ? -28.856 3.449 52.698 1.00 71.31 460 SER A O 1
ATOM 3673 N N . SER A 1 461 ? -31.069 3.781 52.791 1.00 84.00 461 SER A N 1
ATOM 3674 C CA . SER A 1 461 ? -31.490 2.478 52.290 1.00 84.00 461 SER A CA 1
ATOM 3675 C C . SER A 1 461 ? -31.490 2.418 50.761 1.00 84.00 461 SER A C 1
ATOM 3677 O O . SER A 1 461 ? -31.555 3.428 50.051 1.00 84.00 461 SER A O 1
ATOM 3679 N N . PHE A 1 462 ? -31.450 1.191 50.258 1.00 87.31 462 PHE A N 1
ATOM 3680 C CA . PHE A 1 462 ? -31.385 0.855 48.846 1.00 87.31 462 PHE A CA 1
ATOM 3681 C C . PHE A 1 462 ? -32.574 -0.018 48.454 1.00 87.31 462 PHE A C 1
ATOM 3683 O O . PHE A 1 462 ? -32.994 -0.881 49.224 1.00 87.31 462 PHE A O 1
ATOM 3690 N N . ILE A 1 463 ? -33.101 0.194 47.250 1.00 86.81 463 ILE A N 1
ATOM 3691 C CA . ILE A 1 463 ? -34.215 -0.580 46.692 1.00 86.81 463 ILE A CA 1
ATOM 3692 C C . ILE A 1 463 ? -33.693 -1.372 45.490 1.00 86.81 463 ILE A C 1
ATOM 3694 O O . ILE A 1 463 ? -33.080 -0.762 44.607 1.00 86.81 463 ILE A O 1
ATOM 3698 N N . PRO A 1 464 ? -33.901 -2.699 45.434 1.00 88.31 464 PRO A N 1
ATOM 3699 C CA . PRO A 1 464 ? -33.511 -3.491 44.278 1.00 88.31 464 PRO A CA 1
ATOM 3700 C C . PRO A 1 464 ? -34.461 -3.219 43.102 1.00 88.31 464 PRO A C 1
ATOM 3702 O O . PRO A 1 464 ? -35.676 -3.193 43.263 1.00 88.31 464 PRO A O 1
ATOM 3705 N N . ILE A 1 465 ? -33.906 -3.009 41.911 1.00 85.56 465 ILE A N 1
ATOM 3706 C CA . ILE A 1 465 ? -34.663 -2.656 40.697 1.00 85.56 465 ILE A CA 1
ATOM 3707 C C . ILE A 1 465 ? -34.587 -3.713 39.602 1.00 85.56 465 ILE A C 1
ATOM 3709 O O . ILE A 1 465 ? -35.467 -3.771 38.751 1.00 85.56 465 ILE A O 1
ATOM 3713 N N . ALA A 1 466 ? -33.546 -4.543 39.617 1.00 86.94 466 ALA A N 1
ATOM 3714 C CA . ALA A 1 466 ? -33.368 -5.618 38.658 1.00 86.94 466 ALA A CA 1
ATOM 3715 C C . ALA A 1 466 ? -32.552 -6.746 39.287 1.00 86.94 466 ALA A C 1
ATOM 3717 O O . ALA A 1 466 ? -31.620 -6.503 40.060 1.00 86.94 466 ALA A O 1
ATOM 3718 N N . GLU A 1 467 ? -32.890 -7.977 38.925 1.00 91.19 467 GLU A N 1
ATOM 3719 C CA . GLU A 1 467 ? -32.146 -9.170 39.298 1.00 91.19 467 GLU A CA 1
ATOM 3720 C C . GLU A 1 467 ? -31.822 -9.981 38.041 1.00 91.19 467 GLU A C 1
ATOM 3722 O O . GLU A 1 467 ? -32.704 -10.265 37.236 1.00 91.19 467 GLU A O 1
ATOM 3727 N N . TYR A 1 468 ? -30.554 -10.367 37.901 1.00 90.62 468 TYR A N 1
ATOM 3728 C CA . TYR A 1 468 ? -30.023 -11.139 36.782 1.00 90.62 468 TYR A CA 1
ATOM 3729 C C . TYR A 1 468 ? -29.436 -12.457 37.294 1.00 90.62 468 TYR A C 1
ATOM 3731 O O . TYR A 1 468 ? -28.716 -12.476 38.299 1.00 90.62 468 TYR A O 1
ATOM 3739 N N . GLY A 1 469 ? -29.704 -13.559 36.589 1.00 86.00 469 GLY A N 1
ATOM 3740 C CA . GLY A 1 469 ? -29.195 -14.881 36.960 1.00 86.00 469 GLY A CA 1
ATOM 3741 C C . GLY A 1 469 ? -29.836 -15.456 38.228 1.00 86.00 469 GLY A C 1
ATOM 3742 O O . GLY A 1 469 ? -29.145 -16.088 39.035 1.00 86.00 469 GLY A O 1
ATOM 3743 N N . ALA A 1 470 ? -31.133 -15.207 38.441 1.00 83.44 470 ALA A N 1
ATOM 3744 C CA . ALA A 1 470 ? -31.888 -15.697 39.598 1.00 83.44 470 ALA A CA 1
ATOM 3745 C C . ALA A 1 470 ? -31.864 -17.234 39.700 1.00 83.44 470 ALA A C 1
ATOM 3747 O O . ALA A 1 470 ? -31.834 -17.794 40.798 1.00 83.44 470 ALA A O 1
ATOM 3748 N N . GLU A 1 471 ? -31.786 -17.924 38.562 1.00 79.56 471 GLU A N 1
ATOM 3749 C CA . GLU A 1 471 ? -31.650 -19.375 38.446 1.00 79.56 471 GLU A CA 1
ATOM 3750 C C . GLU A 1 471 ? -30.386 -19.920 39.135 1.00 79.56 471 GLU A C 1
ATOM 3752 O O . GLU A 1 471 ? -30.376 -21.052 39.617 1.00 79.56 471 GLU A O 1
ATOM 3757 N N . PHE A 1 472 ? -29.336 -19.104 39.282 1.00 78.56 472 PHE A N 1
ATOM 3758 C CA . PHE A 1 472 ? -28.097 -19.506 39.956 1.00 78.56 472 PHE A CA 1
ATOM 3759 C C . PHE A 1 472 ? -28.170 -19.400 41.488 1.00 78.56 472 PHE A C 1
ATOM 3761 O O . PHE A 1 472 ? -27.192 -19.722 42.168 1.00 78.56 472 PHE A O 1
ATOM 3768 N N . LYS A 1 473 ? -29.312 -18.984 42.058 1.00 67.88 473 LYS A N 1
ATOM 3769 C CA . LYS A 1 473 ? -29.551 -19.032 43.512 1.00 67.88 473 LYS A CA 1
ATOM 3770 C C . LYS A 1 473 ? -29.844 -20.457 44.018 1.00 67.88 473 LYS A C 1
ATOM 3772 O O . LYS A 1 473 ? -29.587 -20.740 45.185 1.00 67.88 473 LYS A O 1
ATOM 3777 N N . GLY A 1 474 ? -30.354 -21.352 43.164 1.00 50.50 474 GLY A N 1
ATOM 3778 C CA . GLY A 1 474 ? -30.883 -22.677 43.534 1.00 50.50 474 GLY A CA 1
ATOM 3779 C C . GLY A 1 474 ? -29.877 -23.836 43.469 1.00 50.50 474 GLY A C 1
ATOM 3780 O O . GLY A 1 474 ? -30.065 -24.766 42.691 1.00 50.50 474 GLY A O 1
ATOM 3781 N N . GLY A 1 475 ? -28.809 -23.797 44.272 1.00 62.78 475 GLY A N 1
ATOM 3782 C CA . GLY A 1 475 ? -27.779 -24.852 44.380 1.00 62.78 475 GLY A CA 1
ATOM 3783 C C . GLY A 1 475 ? -26.839 -24.600 45.569 1.00 62.78 475 GLY A C 1
ATOM 3784 O O . GLY A 1 475 ? -27.250 -23.902 46.487 1.00 62.78 475 GLY A O 1
ATOM 3785 N N . LYS A 1 476 ? -25.577 -25.090 45.574 1.00 56.53 476 LYS A N 1
ATOM 3786 C CA . LYS A 1 476 ? -24.530 -24.573 46.501 1.00 56.53 476 LYS A CA 1
ATOM 3787 C C . LYS A 1 476 ? -24.396 -23.062 46.234 1.00 56.53 476 LYS A C 1
ATOM 3789 O O . LYS A 1 476 ? -23.803 -22.700 45.215 1.00 56.53 476 LYS A O 1
ATOM 3794 N N . PRO A 1 477 ? -24.986 -22.179 47.056 1.00 55.72 477 PRO A N 1
ATOM 3795 C CA . PRO A 1 477 ? -25.388 -20.869 46.569 1.00 55.72 477 PRO A CA 1
ATOM 3796 C C . PRO A 1 477 ? -24.175 -19.943 46.522 1.00 55.72 477 PRO A C 1
ATOM 3798 O O . PRO A 1 477 ? -23.541 -19.671 47.545 1.00 55.72 477 PRO A O 1
ATOM 3801 N N . LYS A 1 478 ? -23.845 -19.430 45.332 1.00 69.12 478 LYS A N 1
ATOM 3802 C CA . LYS A 1 478 ? -22.931 -18.289 45.238 1.00 69.12 478 LYS A CA 1
ATOM 3803 C C . LYS A 1 478 ? -23.656 -17.067 45.791 1.00 69.12 478 LYS A C 1
ATOM 3805 O O . LYS A 1 478 ? -24.766 -16.752 45.364 1.00 69.12 478 LYS A O 1
ATOM 3810 N N . LYS A 1 479 ? -23.027 -16.376 46.746 1.00 84.56 479 LYS A N 1
ATOM 3811 C CA . LYS A 1 479 ? -23.542 -15.110 47.288 1.00 84.56 479 LYS A CA 1
ATOM 3812 C C . LYS A 1 479 ? -23.793 -14.135 46.128 1.00 84.56 479 LYS A C 1
ATOM 3814 O O . LYS A 1 479 ? -22.921 -14.049 45.263 1.00 84.56 479 LYS A O 1
ATOM 3819 N N . PRO A 1 480 ? -24.935 -13.428 46.069 1.00 90.69 480 PRO A N 1
ATOM 3820 C CA . PRO A 1 480 ? -25.207 -12.479 44.993 1.00 90.69 480 PRO A CA 1
ATOM 3821 C C . PRO A 1 480 ? -24.214 -11.313 45.031 1.00 90.69 480 PRO A C 1
ATOM 3823 O O . PRO A 1 480 ? -23.760 -10.909 46.104 1.00 90.69 480 PRO A O 1
ATOM 3826 N N . VAL A 1 481 ? -23.889 -10.758 43.864 1.00 94.38 481 VAL A N 1
ATOM 3827 C CA . VAL A 1 481 ? -23.179 -9.477 43.767 1.00 94.38 481 VAL A CA 1
ATOM 3828 C C . VAL A 1 481 ? -24.214 -8.363 43.699 1.00 94.38 481 VAL A C 1
ATOM 3830 O O . VAL A 1 481 ? -25.148 -8.432 42.904 1.00 94.38 481 VAL A O 1
ATOM 3833 N N . ARG A 1 482 ? -24.065 -7.344 44.545 1.00 95.75 482 ARG A N 1
ATOM 3834 C CA . ARG A 1 482 ? -25.020 -6.239 44.653 1.00 95.75 482 ARG A CA 1
ATOM 3835 C C . ARG A 1 482 ? -24.391 -4.969 44.102 1.00 95.75 482 ARG A C 1
ATOM 3837 O O . ARG A 1 482 ? -23.373 -4.512 44.614 1.00 95.75 482 ARG A O 1
ATOM 3844 N N . LEU A 1 483 ? -24.976 -4.418 43.050 1.00 96.06 483 LEU A N 1
ATOM 3845 C CA . LEU A 1 483 ? -24.488 -3.217 42.381 1.00 96.06 483 LEU A CA 1
ATOM 3846 C C . LEU A 1 483 ? -25.397 -2.040 42.720 1.00 96.06 483 LEU A C 1
ATOM 3848 O O . LEU A 1 483 ? -26.615 -2.177 42.695 1.00 96.06 483 LEU A O 1
ATOM 3852 N N . LEU A 1 484 ? -24.816 -0.881 43.008 1.00 93.69 484 LEU A N 1
ATOM 3853 C CA . LEU A 1 484 ? -25.546 0.372 43.167 1.00 93.69 484 LEU A CA 1
ATOM 3854 C C . LEU A 1 484 ? -25.460 1.165 41.869 1.00 93.69 484 LEU A C 1
ATOM 3856 O O . LEU A 1 484 ? -24.382 1.636 41.512 1.00 93.69 484 LEU A O 1
ATOM 3860 N N . TYR A 1 485 ? -26.589 1.351 41.200 1.00 89.69 485 TYR A N 1
ATOM 3861 C CA . TYR A 1 485 ? -26.700 2.251 40.065 1.00 89.69 485 TYR A CA 1
ATOM 3862 C C . TYR A 1 485 ? -26.978 3.675 40.551 1.00 89.69 485 TYR A C 1
ATOM 3864 O O . TYR A 1 485 ? -27.909 3.916 41.315 1.00 89.69 485 TYR A O 1
ATOM 3872 N N . SER A 1 486 ? -26.155 4.623 40.111 1.00 80.38 486 SER A N 1
ATOM 3873 C CA . SER A 1 486 ? -26.390 6.057 40.291 1.00 80.38 486 SER A CA 1
ATOM 3874 C C . SER A 1 486 ? -26.877 6.635 38.963 1.00 80.38 486 SER A C 1
ATOM 3876 O O . SER A 1 486 ? -26.274 6.330 37.932 1.00 80.38 486 SER A O 1
ATOM 3878 N N . GLY A 1 487 ? -27.889 7.516 38.969 1.00 61.25 487 GLY A N 1
ATOM 3879 C CA . GLY A 1 487 ? -28.554 8.085 37.774 1.00 61.25 487 GLY A CA 1
ATOM 3880 C C . GLY A 1 487 ? -27.689 8.860 36.753 1.00 61.25 487 GLY A C 1
ATOM 3881 O O . GLY A 1 487 ? -28.218 9.576 35.907 1.00 61.25 487 GLY A O 1
ATOM 3882 N N . ARG A 1 488 ? -26.358 8.742 36.812 1.00 66.12 488 ARG A N 1
ATOM 3883 C CA . ARG A 1 488 ? -25.367 9.240 35.845 1.00 66.12 488 ARG A CA 1
ATOM 3884 C C . ARG A 1 488 ? -24.630 8.101 35.117 1.00 66.12 488 ARG A C 1
ATOM 3886 O O . ARG A 1 488 ? -23.465 8.279 34.775 1.00 66.12 488 ARG A O 1
ATOM 3893 N N . ASN A 1 489 ? -25.273 6.946 34.907 1.00 75.00 489 ASN A N 1
ATOM 3894 C CA . ASN A 1 489 ? -24.669 5.746 34.305 1.00 75.00 489 ASN A CA 1
ATOM 3895 C C . ASN A 1 489 ? -23.402 5.254 35.037 1.00 75.00 489 ASN A C 1
ATOM 3897 O O . ASN A 1 489 ? -22.422 4.838 34.416 1.00 75.00 489 ASN A O 1
ATOM 3901 N N . HIS A 1 490 ? -23.402 5.330 36.369 1.00 88.62 490 HIS A N 1
ATOM 3902 C CA . HIS A 1 490 ? -22.277 4.893 37.196 1.00 88.62 490 HIS A CA 1
ATOM 3903 C C . HIS A 1 490 ? -22.704 3.769 38.130 1.00 88.62 490 HIS A C 1
ATOM 3905 O O . HIS A 1 490 ? -23.786 3.832 38.710 1.00 88.62 490 HIS A O 1
ATOM 3911 N N . TYR A 1 491 ? -21.831 2.776 38.294 1.00 94.12 491 TYR A N 1
ATOM 3912 C CA . TYR A 1 491 ? -22.048 1.642 39.183 1.00 94.12 491 TYR A CA 1
ATOM 3913 C C . TYR A 1 491 ? -21.011 1.624 40.303 1.00 94.12 491 TYR A C 1
ATOM 3915 O O . TYR A 1 491 ? -19.809 1.704 40.051 1.00 94.12 491 TYR A O 1
ATOM 3923 N N . ASP A 1 492 ? -21.491 1.474 41.532 1.00 95.00 492 ASP A N 1
ATOM 3924 C CA . ASP A 1 492 ? -20.688 1.196 42.721 1.00 95.00 492 ASP A CA 1
ATOM 3925 C C . ASP A 1 492 ? -21.013 -0.208 43.259 1.00 95.00 492 ASP A C 1
ATOM 3927 O O . ASP A 1 492 ? -21.995 -0.835 42.857 1.00 95.00 492 ASP A O 1
ATOM 3931 N N . LEU A 1 493 ? -20.193 -0.717 44.179 1.00 95.88 493 LEU A N 1
ATOM 3932 C CA . LEU A 1 493 ? -20.427 -2.009 44.825 1.00 95.88 493 LEU A CA 1
ATOM 3933 C C . LEU A 1 493 ? -21.149 -1.814 46.166 1.00 95.88 493 LEU A C 1
ATOM 3935 O O . LEU A 1 493 ? -20.760 -0.958 46.962 1.00 95.88 493 LEU A O 1
ATOM 3939 N N . LEU A 1 494 ? -22.159 -2.642 46.437 1.00 93.75 494 LEU A N 1
ATOM 3940 C CA . LEU A 1 494 ? -22.784 -2.785 47.751 1.00 93.75 494 LEU A CA 1
ATOM 3941 C C . LEU A 1 494 ? -22.261 -4.052 48.431 1.00 93.75 494 LEU A C 1
ATOM 3943 O O . LEU A 1 494 ? -22.313 -5.138 47.846 1.00 93.75 494 LEU A O 1
ATOM 3947 N N . VAL A 1 495 ? -21.767 -3.906 49.662 1.00 91.00 495 VAL A N 1
ATOM 3948 C CA . VAL A 1 495 ? -21.290 -5.016 50.504 1.00 91.00 495 VAL A CA 1
ATOM 3949 C C . VAL A 1 495 ? -22.053 -5.139 51.808 1.00 91.00 495 VAL A C 1
ATOM 3951 O O . VAL A 1 495 ? -22.525 -4.094 52.326 1.00 91.00 495 VAL A O 1
#

Secondary structure (DSSP, 8-state):
-HHHHHHHHHHHHHHHHHHHHHHHHHHHS--SSGGG--S-S--EE-HHHHHHHHHTHHHHHHHHHGGGSTTTT-HHHHHHHHHHHHHHHIIIIIHHHHHHHTTHHHH-SSPEEHHHHHHHHHHHHHHHHHHHHIIIII--SSS-TTHHHHHHHHHHHHHHHHHHHHHHHHHHHHHHHT-SS-----SGGGGTBS-HHHHHHHHHHHHHHHHH-SHHHHHHHHHHHHHHHHHHHHHHHHHHHHHGGGS-TT-BSSSTTTTTTSSTTT---------THHHHHHHHHHHT--------------------------------------PPP-S---GGGG--B---EE----SS-HHHHHHHHHHHHHTT----HHHHHHHHHHHHHHHHIIIII-TTTGGGGHHHHHHHHHHS-HHHHHHHTTSTTPPP-HHHHHHHHHHTT--EEEEEEHHHHSTT-----EEEEEEE-GGGGSSSPPPPEEEEEETTTEEEEE-

Organism: NCBI:txid37648

Radius of gyration: 32.11 Å; chains: 1; bounding box: 79×52×88 Å

Foldseek 3Di:
DVVVVVVLVVLLVVLLVVQVVLLVCLLPDPQQDDLNPDPDLDDFDAPLVLQLQLLVCLAPVLVVQQCVAPCSVPPLLVVLSVLSNVLSCCRNPVLSVLLVVLPSVPPPPDGHRPVVSVVSSVVNNSLSVNLSCLSRHVDDCVPPPCLVVLQVVLVVQQVQLSVQLVVQSVQVSVQSSVDPDDDQGDDDCSVAAVCSNLLSVLSNLSSSCSNSVDSSSVSVSSSSCSNSVSNLVVSVVSCCVPCPVPYDPNHHSHDGPPPPDPCPPPDPDDDPDPPPPPVVQLVCLQVVNDDDDDDDDDDDDDDDDDDDDDDDDDDDDDDDDDDDDPDDDDDDDDVPQFDWADFDWDDDDPQQLQVLLLVQCLLCVLVVHDDDPVRSVVSSLVLLVSLLCQCPPDPVSVVVLVVLVCVDVVVHDSVVVSVLSNDSNHHDDDSSLQVSCNSNVAKEWEWEAVCVVDPPDPDRTITTDDIHNPVSCPDPHRDHWYWYDDPVSGIIGTD

InterPro domains:
  IPR001104 3-oxo-5-alpha-steroid 4-dehydrogenase, C-terminal [PF02544] (112-258)
  IPR003323 OTU domain [PF02338] (350-491)
  IPR003323 OTU domain [PS50802] (343-495)
  IPR039357 3-oxo-5-alpha-steroid 4-dehydrogenase/very-long-chain enoyl-CoA reductase [PTHR10556] (25-258)

Sequence (495 aa):
MASDQTLFHNSLLALYLIGPPTAVSLRFLQAPYGKHNRPGWGPTMSVPLAWFLMESPTLWLTLLLFPSGDNSSNYKSLLLISLFLLHYLNRTCLYPIRLLRSGTRRNSATGFPVVVALMAFGFNLLNSYLQTRSVSHYVDYDRDEWFWWRFFGGAVVFVLGMAVNIWSDGVLVKLKMAGGGYKVPTGGWFELVSCPNYLGEIVEWLGWAVMCGSWAGLGFFLYTCANLVPRARANHTWYLNKFGEDYPRDRKAVIPFLASLFVASFFSMDIMAEKPQNVAILEQLRLGIARFELVSSPVNSISPSNSVAPSFPFSMNRGRPLFAKIGPMLRAESPALRKAEHYKVQKVTGDGRCLFRALAKGMAFNKGIPLRPFEEKNDADDLRMAVKEVICDNGKERRQYEEALIAITAEEPLERYCRRIRTPNFWGGESELLVLSKLCKQPIIVYIPEHEHRMGSRSSSFIPIAEYGAEFKGGKPKKPVRLLYSGRNHYDLLV

pLDDT: mean 79.06, std 22.69, range [22.33, 98.38]